Protein 1O7Q (pdb70)

B-factor: mean 14.46, std 12.22, range [2.64, 104.61]

Nearest PDB structures (foldseek):
  2vs3-assembly1_B  TM=1.003E+00  e=1.281E-64  Bos taurus
  1vzt-assembly2_B  TM=1.003E+00  e=1.977E-64  Bos taurus
  2vs4-assembly1_B  TM=1.003E+00  e=5.328E-64  Bos taurus
  1vzx-assembly2_B  TM=1.003E+00  e=3.021E-63  Bos taurus
  2vs5-assembly2_B  TM=1.001E+00  e=1.325E-61  Bos taurus

GO terms:
  GO:0047276 N-acetyllactosaminide 3-alpha-galactosyltransferase activity (F, EXP)

Organism: Bos taurus (NCBI:txid9913)

InterPro domains:
  IPR005076 Glycosyl transferase, family 6 [PF03414] (70-366)
  IPR005076 Glycosyl transferase, family 6 [PTHR10462] (3-367)
  IPR029044 Nucleotide-diphospho-sugar transferases [G3DSA:3.90.550.10] (80-368)
  IPR029044 Nucleotide-diphospho-sugar transferases [SSF53448] (83-357)

Sequence (574 aa):
KLKLSDWFNPFKRPEVVTMTKWKAPVVWEGTYNRAVLDNYYAKQKITVGLTVFAVGRYIEHYLEEFLTSANKHFMVGHPVIFYIMVDDVSRMPLIELGPLRSFKVFKIKPEKRWQDISMMRMKTIGEHIVAHIQHEVDFLFCMDVDQVFQDKFGVETLGESVAQLQAWWYKADPNDFTYERRKESAAYIPFGEGDFYYHAAIFGGTPTQVLNITQECFKGILKDKKNDIEAQWHDESHLNKYFLLNKPTKILSPEYCWDYHIGLPADIKLVKMSWQTKEYNVVRNNVKLKLSDWFNPFKRPEVVTMTKWKAPVVWEGTYNRAVLDNYYAKQKITVGLTVFAVGRYIEHYLEEFLTSANKHFMVGHPVIFYIMVDDVSRMPLIELGPLRSFKVFKIKPEKRWQDISMMRMKTIGEHIVAHIQHEVDFLFCMDVDQVFQDKFGVETLGESVAQLQAWWYKADPNDFTYERRKESAAYIPFGEGDFYYHAAIFGGTPTQVLNITQECFKGILKDKKNDIEAQWHDESHLNKYFLLNKPTKILSPEYCWDYHIGLPADIKLVKMSWQTKEYNVVRNNV

Structure (mmCIF, N/CA/C/O backbone):
data_1O7Q
#
_entry.id   1O7Q
#
_cell.length_a   45.326
_cell.length_b   94.678
_cell.length_c   95.006
_cell.angle_alpha   90.00
_cell.angle_beta   99.03
_cell.angle_gamma   90.00
#
_symmetry.space_group_name_H-M   'P 1 21 1'
#
loop_
_entity.id
_entity.type
_entity.pdbx_description
1 polymer 'N-ACETYLLACTOSAMINIDE ALPHA-1,3-GALACTOSYLTRANSFERASE'
2 branched beta-D-galactopyranose-(1-4)-2-acetamido-2-deoxy-beta-D-glucopyranose
3 non-polymer GLYCEROL
4 non-polymer 'MANGANESE (II) ION'
5 non-polymer "URIDINE-5'-DIPHOSPHATE"
6 water water
#
loop_
_atom_site.group_PDB
_atom_site.id
_atom_site.type_symbol
_atom_site.label_atom_id
_atom_site.label_alt_id
_atom_site.label_comp_id
_atom_site.label_asym_id
_atom_site.label_entity_id
_atom_site.label_seq_id
_atom_site.pdbx_PDB_ins_code
_atom_site.Cartn_x
_atom_site.Cartn_y
_atom_site.Cartn_z
_atom_site.occupancy
_atom_site.B_iso_or_equiv
_atom_site.auth_seq_id
_atom_site.auth_comp_id
_atom_site.auth_asym_id
_atom_site.auth_atom_id
_atom_site.pdbx_PDB_model_num
ATOM 1 N N . LYS A 1 3 ? 8.840 -24.918 35.757 1.00 66.37 82 LYS A N 1
ATOM 2 C CA . LYS A 1 3 ? 8.649 -23.562 36.262 1.00 55.50 82 LYS A CA 1
ATOM 3 C C . LYS A 1 3 ? 9.848 -23.168 37.118 1.00 49.05 82 LYS A C 1
ATOM 4 O O . LYS A 1 3 ? 10.704 -23.988 37.449 1.00 45.79 82 LYS A O 1
ATOM 9 N N . LEU A 1 4 ? 9.937 -21.900 37.485 1.00 43.89 83 LEU A N 1
ATOM 10 C CA . LEU A 1 4 ? 11.051 -21.437 38.318 1.00 35.18 83 LEU A CA 1
ATOM 11 C C . LEU A 1 4 ? 10.914 -21.949 39.740 1.00 31.97 83 LEU A C 1
ATOM 12 O O . LEU A 1 4 ? 9.828 -21.898 40.337 1.00 41.10 83 LEU A O 1
ATOM 28 N N . LYS A 1 5 ? 12.002 -22.446 40.312 1.00 26.37 84 LYS A N 1
ATOM 29 C CA . LYS A 1 5 ? 12.020 -22.791 41.714 1.00 23.12 84 LYS A CA 1
ATOM 30 C C . LYS A 1 5 ? 12.804 -21.752 42.515 1.00 17.64 84 LYS A C 1
ATOM 31 O O . LYS A 1 5 ? 13.825 -21.270 42.012 1.00 18.13 84 LYS A O 1
ATOM 50 N N . LEU A 1 6 ? 12.379 -21.403 43.722 1.00 16.28 85 LEU A N 1
ATOM 51 C CA . LEU A 1 6 ? 13.080 -20.425 44.562 1.00 12.99 85 LEU A CA 1
ATOM 52 C C . LEU A 1 6 ? 14.560 -20.736 44.689 1.00 13.86 85 LEU A C 1
ATOM 53 O O . LEU A 1 6 ? 15.420 -19.871 44.560 1.00 11.88 85 LEU A O 1
ATOM 69 N N . SER A 1 7 ? 14.949 -21.993 44.923 1.00 15.56 86 SER A N 1
ATOM 70 C CA . SER A 1 7 ? 16.340 -22.346 45.176 1.00 14.93 86 SER A CA 1
ATOM 71 C C . SER A 1 7 ? 17.137 -22.265 43.886 1.00 15.87 86 SER A C 1
ATOM 72 O O . SER A 1 7 ? 18.359 -22.260 43.954 1.00 18.47 86 SER A O 1
ATOM 85 N N . ASP A 1 8 ? 16.510 -22.172 42.717 1.00 14.31 87 ASP A N 1
ATOM 86 C CA . ASP A 1 8 ? 17.241 -21.955 41.476 1.00 15.19 87 ASP A CA 1
ATOM 87 C C . ASP A 1 8 ? 17.996 -20.626 41.443 1.00 13.08 87 ASP A C 1
ATOM 88 O O . ASP A 1 8 ? 19.031 -20.505 40.790 1.00 13.21 87 ASP A O 1
ATOM 97 N N . TRP A 1 9 ? 17.471 -19.632 42.155 1.00 10.27 88 TRP A N 1
ATOM 98 C CA . TRP A 1 9 ? 18.006 -18.276 42.079 1.00 10.04 88 TRP A CA 1
ATOM 99 C C . TRP A 1 9 ? 18.235 -17.587 43.423 1.00 9.30 88 TRP A C 1
ATOM 100 O O . TRP A 1 9 ? 18.880 -16.531 43.399 1.00 10.28 88 TRP A O 1
ATOM 121 N N . PHE A 1 10 ? 17.727 -18.093 44.534 1.00 9.56 89 PHE A N 1
ATOM 122 C CA . PHE A 1 10 ? 17.713 -17.371 45.815 1.00 8.73 89 PHE A CA 1
ATOM 123 C C . PHE A 1 10 ? 18.469 -18.161 46.884 1.00 9.37 89 PHE A C 1
ATOM 124 O O . PHE A 1 10 ? 18.076 -19.307 47.198 1.00 11.52 89 PHE A O 1
ATOM 141 N N . ASN A 1 11 ? 19.556 -17.600 47.421 1.00 9.86 90 ASN A N 1
ATOM 142 C CA . ASN A 1 11 ? 20.356 -18.262 48.466 1.00 9.46 90 ASN A CA 1
ATOM 143 C C . ASN A 1 11 ? 20.363 -17.371 49.711 1.00 10.20 90 ASN A C 1
ATOM 144 O O . ASN A 1 11 ? 21.169 -16.430 49.776 1.00 10.39 90 ASN A O 1
ATOM 154 N N . PRO A 1 12 ? 19.492 -17.643 50.705 1.00 9.56 91 PRO A N 1
ATOM 155 C CA . PRO A 1 12 ? 19.396 -16.788 51.905 1.00 9.75 91 PRO A CA 1
ATOM 156 C C . PRO A 1 12 ? 20.660 -16.833 52.754 1.00 9.40 91 PRO A C 1
ATOM 157 O O . PRO A 1 12 ? 20.945 -15.877 53.491 1.00 10.07 91 PRO A O 1
ATOM 168 N N . PHE A 1 13 ? 21.401 -17.935 52.668 1.00 10.46 92 PHE A N 1
ATOM 169 C CA . PHE A 1 13 ? 22.590 -18.100 53.489 1.00 10.72 92 PHE A CA 1
ATOM 170 C C . PHE A 1 13 ? 23.693 -17.125 53.138 1.00 10.01 92 PHE A C 1
ATOM 171 O O . PHE A 1 13 ? 24.620 -16.973 53.932 1.00 11.93 92 PHE A O 1
ATOM 188 N N . LYS A 1 14 ? 23.614 -16.438 51.999 1.00 10.12 93 LYS A N 1
ATOM 189 C CA . LYS A 1 14 ? 24.565 -15.426 51.638 1.00 10.34 93 LYS A CA 1
ATOM 190 C C . LYS A 1 14 ? 24.422 -14.169 52.513 1.00 9.66 93 LYS A C 1
ATOM 191 O O . LYS A 1 14 ? 25.353 -13.352 52.570 1.00 11.28 93 LYS A O 1
ATOM 210 N N . ARG A 1 15 ? 23.281 -13.976 53.168 1.00 9.53 94 ARG A N 1
ATOM 211 C CA . ARG A 1 15 ? 22.994 -12.819 54.025 1.00 8.27 94 ARG A CA 1
ATOM 212 C C . ARG A 1 15 ? 22.407 -13.309 55.347 1.00 9.09 94 ARG A C 1
ATOM 213 O O . ARG A 1 15 ? 21.205 -13.150 55.617 1.00 9.84 94 ARG A O 1
ATOM 234 N N . PRO A 1 16 ? 23.236 -13.932 56.185 1.00 10.56 95 PRO A N 1
ATOM 235 C CA . PRO A 1 16 ? 22.715 -14.569 57.393 1.00 13.37 95 PRO A CA 1
ATOM 236 C C . PRO A 1 16 ? 22.269 -13.623 58.488 1.00 13.85 95 PRO A C 1
ATOM 237 O O . PRO A 1 16 ? 21.561 -14.019 59.415 1.00 16.38 95 PRO A O 1
ATOM 248 N N . GLU A 1 17 ? 22.628 -12.344 58.433 1.00 12.68 96 GLU A N 1
ATOM 249 C CA . GLU A 1 17 ? 22.408 -11.389 59.505 1.00 14.33 96 GLU A CA 1
ATOM 250 C C . GLU A 1 17 ? 21.226 -10.481 59.287 1.00 11.31 96 GLU A C 1
ATOM 251 O O . GLU A 1 17 ? 21.003 -9.560 60.103 1.00 13.93 96 GLU A O 1
ATOM 263 N N . VAL A 1 18 ? 20.471 -10.704 58.223 1.00 11.21 97 VAL A N 1
ATOM 264 C CA . VAL A 1 18 ? 19.234 -9.970 57.949 1.00 10.15 97 VAL A CA 1
ATOM 265 C C . VAL A 1 18 ? 18.079 -10.931 57.717 1.00 9.61 97 VAL A C 1
ATOM 266 O O . VAL A 1 18 ? 18.313 -12.147 57.536 1.00 11.23 97 VAL A O 1
ATOM 279 N N . VAL A 1 19 ? 16.844 -10.426 57.721 1.00 9.58 98 VAL A N 1
ATOM 280 C CA . VAL A 1 19 ? 15.669 -11.270 57.447 1.00 9.79 98 VAL A CA 1
ATOM 281 C C . VAL A 1 19 ? 15.583 -11.565 55.962 1.00 8.00 98 VAL A C 1
ATOM 282 O O . VAL A 1 19 ? 15.468 -10.665 55.145 1.00 8.71 98 VAL A O 1
ATOM 295 N N . THR A 1 20 ? 15.667 -12.839 55.586 1.00 8.73 99 THR A N 1
ATOM 296 C CA . THR A 1 20 ? 15.666 -13.302 54.207 1.00 7.95 99 THR A CA 1
ATOM 297 C C . THR A 1 20 ? 14.442 -14.137 53.836 1.00 8.56 99 THR A C 1
ATOM 298 O O . THR A 1 20 ? 14.261 -14.409 52.654 1.00 9.36 99 THR A O 1
ATOM 309 N N . MET A 1 21 ? 13.641 -14.555 54.779 1.00 10.11 100 MET A N 1
ATOM 310 C CA . MET A 1 21 ? 12.435 -15.318 54.497 1.00 10.81 100 MET A CA 1
ATOM 311 C C . MET A 1 21 ? 11.324 -14.941 55.458 1.00 10.49 100 MET A C 1
ATOM 312 O O . MET A 1 21 ? 11.566 -14.755 56.657 1.00 14.64 100 MET A O 1
ATOM 337 N N . THR A 1 22 ? 10.096 -14.843 54.974 1.00 10.48 101 THR A N 1
ATOM 338 C CA . THR A 1 22 ? 8.961 -14.557 55.811 1.00 11.16 101 THR A CA 1
ATOM 339 C C . THR A 1 22 ? 8.292 -15.849 56.301 1.00 15.04 101 THR A C 1
ATOM 340 O O . THR A 1 22 ? 8.561 -16.946 55.804 1.00 15.69 101 THR A O 1
ATOM 351 N N . LYS A 1 23 ? 7.382 -15.681 57.266 1.00 16.23 102 LYS A N 1
ATOM 352 C CA . LYS A 1 23 ? 6.712 -16.862 57.799 1.00 18.28 102 LYS A CA 1
ATOM 353 C C . LYS A 1 23 ? 5.816 -17.546 56.768 1.00 18.98 102 LYS A C 1
ATOM 354 O O . LYS A 1 23 ? 5.531 -18.739 56.931 1.00 24.38 102 LYS A O 1
ATOM 373 N N . TRP A 1 24 ? 5.379 -16.821 55.746 1.00 16.48 103 TRP A N 1
ATOM 374 C CA . TRP A 1 24 ? 4.570 -17.377 54.675 1.00 16.41 103 TRP A CA 1
ATOM 375 C C . TRP A 1 24 ? 5.411 -17.765 53.455 1.00 16.56 103 TRP A C 1
ATOM 376 O O . TRP A 1 24 ? 4.872 -17.956 52.366 1.00 18.44 103 TRP A O 1
ATOM 397 N N . LYS A 1 25 ? 6.718 -17.873 53.620 1.00 16.43 104 LYS A N 1
ATOM 398 C CA . LYS A 1 25 ? 7.702 -18.446 52.709 1.00 17.38 104 LYS A CA 1
ATOM 399 C C . LYS A 1 25 ? 8.017 -17.554 51.518 1.00 13.73 104 LYS A C 1
ATOM 400 O O . LYS A 1 25 ? 8.539 -18.045 50.508 1.00 15.01 104 LYS A O 1
ATOM 419 N N . ALA A 1 26 ? 7.793 -16.246 51.627 1.00 12.57 105 ALA A N 1
ATOM 420 C CA . ALA A 1 26 ? 8.259 -15.322 50.595 1.00 11.26 105 ALA A CA 1
ATOM 421 C C . ALA A 1 26 ? 9.700 -14.894 50.833 1.00 9.76 105 ALA A C 1
ATOM 422 O O . ALA A 1 26 ? 10.050 -14.610 51.993 1.00 10.31 105 ALA A O 1
ATOM 429 N N . PRO A 1 27 ? 10.489 -14.798 49.783 1.00 7.66 106 PRO A N 1
ATOM 430 C CA . PRO A 1 27 ? 11.856 -14.266 49.957 1.00 8.14 106 PRO A CA 1
ATOM 431 C C . PRO A 1 27 ? 11.867 -12.774 50.185 1.00 6.94 106 PRO A C 1
ATOM 432 O O . PRO A 1 27 ? 11.043 -12.039 49.664 1.00 7.44 106 PRO A O 1
ATOM 443 N N . VAL A 1 28 ? 12.868 -12.324 50.977 1.00 7.42 107 VAL A N 1
ATOM 444 C CA . VAL A 1 28 ? 13.218 -10.930 51.134 1.00 6.64 107 VAL A CA 1
ATOM 445 C C . VAL A 1 28 ? 14.551 -10.774 50.384 1.00 6.40 107 VAL A C 1
ATOM 446 O O . VAL A 1 28 ? 15.575 -11.358 50.778 1.00 7.61 107 VAL A O 1
ATOM 459 N N . VAL A 1 29 ? 14.547 -10.049 49.274 1.00 6.06 108 VAL A N 1
ATOM 460 C CA . VAL A 1 29 ? 15.677 -10.002 48.341 1.00 6.76 108 VAL A CA 1
ATOM 461 C C . VAL A 1 29 ? 16.667 -8.939 48.794 1.00 6.77 108 VAL A C 1
ATOM 462 O O . VAL A 1 29 ? 16.394 -7.725 48.736 1.00 6.80 108 VAL A O 1
ATOM 475 N N . TRP A 1 30 ? 17.831 -9.375 49.241 1.00 6.90 109 TRP A N 1
ATOM 476 C CA . TRP A 1 30 ? 19.004 -8.628 49.629 1.00 6.38 109 TRP A CA 1
ATOM 477 C C . TRP A 1 30 ? 20.152 -8.809 48.647 1.00 6.31 109 TRP A C 1
ATOM 478 O O . TRP A 1 30 ? 20.303 -9.892 48.042 1.00 7.32 109 TRP A O 1
ATOM 499 N N . GLU A 1 31 ? 21.002 -7.820 48.522 1.00 6.75 110 GLU A N 1
ATOM 500 C CA . GLU A 1 31 ? 22.219 -7.962 47.724 1.00 7.16 110 GLU A CA 1
ATOM 501 C C . GLU A 1 31 ? 23.003 -9.192 48.202 1.00 7.82 110 GLU A C 1
ATOM 502 O O . GLU A 1 31 ? 23.261 -9.336 49.407 1.00 9.13 110 GLU A O 1
ATOM 514 N N . GLY A 1 32 ? 23.442 -10.035 47.259 1.00 8.05 111 GLY A N 1
ATOM 515 C CA . GLY A 1 32 ? 24.152 -11.252 47.575 1.00 9.03 111 GLY A CA 1
ATOM 516 C C . GLY A 1 32 ? 23.308 -12.499 47.509 1.00 10.01 111 GLY A C 1
ATOM 517 O O . GLY A 1 32 ? 23.849 -13.608 47.313 1.00 10.76 111 GLY A O 1
ATOM 521 N N . THR A 1 33 ? 21.993 -12.372 47.708 1.00 8.50 112 THR A N 1
ATOM 522 C CA . THR A 1 33 ? 21.153 -13.550 47.741 1.00 8.42 112 THR A CA 1
ATOM 523 C C . THR A 1 33 ? 20.689 -14.020 46.356 1.00 8.37 112 THR A C 1
ATOM 524 O O . THR A 1 33 ? 20.183 -15.132 46.247 1.00 10.45 112 THR A O 1
ATOM 535 N N . TYR A 1 34 ? 20.777 -13.186 45.329 1.00 8.05 113 TYR A N 1
ATOM 536 C CA . TYR A 1 34 ? 20.115 -13.489 44.065 1.00 9.29 113 TYR A CA 1
ATOM 537 C C . TYR A 1 34 ? 21.106 -13.877 42.973 1.00 8.95 113 TYR A C 1
ATOM 538 O O . TYR A 1 34 ? 22.211 -13.306 42.907 1.00 9.86 113 TYR A O 1
ATOM 556 N N . ASN A 1 35 ? 20.698 -14.771 42.103 1.00 10.32 114 ASN A N 1
ATOM 557 C CA . ASN A 1 35 ? 21.481 -15.176 40.923 1.00 10.72 114 ASN A CA 1
ATOM 558 C C . ASN A 1 35 ? 20.852 -14.557 39.687 1.00 11.16 114 ASN A C 1
ATOM 559 O O . ASN A 1 35 ? 19.948 -15.111 39.059 1.00 11.59 114 ASN A O 1
ATOM 569 N N . ARG A 1 36 ? 21.279 -13.320 39.341 1.00 11.14 115 ARG A N 1
ATOM 570 C CA . ARG A 1 36 ? 20.618 -12.594 38.248 1.00 10.36 115 ARG A CA 1
ATOM 571 C C . ARG A 1 36 ? 20.855 -13.264 36.907 1.00 10.65 115 ARG A C 1
ATOM 572 O O . ARG A 1 36 ? 19.977 -13.172 36.019 1.00 12.99 115 ARG A O 1
ATOM 593 N N . ALA A 1 37 ? 21.984 -13.916 36.722 1.00 12.63 116 ALA A N 1
ATOM 594 C CA . ALA A 1 37 ? 22.248 -14.548 35.414 1.00 14.18 116 ALA A CA 1
ATOM 595 C C . ALA A 1 37 ? 21.254 -15.640 35.127 1.00 13.90 116 ALA A C 1
ATOM 596 O O . ALA A 1 37 ? 20.748 -15.751 34.003 1.00 14.31 116 ALA A O 1
ATOM 603 N N . VAL A 1 38 ? 21.013 -16.486 36.147 1.00 14.43 117 VAL A N 1
ATOM 604 C CA . VAL A 1 38 ? 20.048 -17.559 36.005 1.00 13.81 117 VAL A CA 1
ATOM 605 C C . VAL A 1 38 ? 18.712 -16.950 35.620 1.00 13.02 117 VAL A C 1
ATOM 606 O O . VAL A 1 38 ? 18.019 -17.414 34.719 1.00 13.86 117 VAL A O 1
ATOM 619 N N . LEU A 1 39 ? 18.304 -15.901 36.306 1.00 11.82 118 LEU A N 1
ATOM 620 C CA . LEU A 1 39 ? 17.005 -15.291 36.018 1.00 11.20 118 LEU A CA 1
ATOM 621 C C . LEU A 1 39 ? 16.939 -14.572 34.680 1.00 10.59 118 LEU A C 1
ATOM 622 O O . LEU A 1 39 ? 15.913 -14.634 33.986 1.00 11.64 118 LEU A O 1
ATOM 638 N N . ASP A 1 40 ? 17.987 -13.839 34.291 1.00 11.13 119 ASP A N 1
ATOM 639 C CA . ASP A 1 40 ? 17.972 -13.191 32.990 1.00 11.17 119 ASP A CA 1
ATOM 640 C C . ASP A 1 40 ? 17.781 -14.233 31.885 1.00 12.41 119 ASP A C 1
ATOM 641 O O . ASP A 1 40 ? 17.029 -14.004 30.934 1.00 13.30 119 ASP A O 1
ATOM 650 N N . ASN A 1 41 ? 18.454 -15.382 31.986 1.00 13.18 120 ASN A N 1
ATOM 651 C CA . ASN A 1 41 ? 18.320 -16.426 30.958 1.00 16.47 120 ASN A CA 1
ATOM 652 C C . ASN A 1 41 ? 16.885 -16.952 30.979 1.00 15.21 120 ASN A C 1
ATOM 653 O O . ASN A 1 41 ? 16.277 -17.101 29.905 1.00 18.49 120 ASN A O 1
ATOM 663 N N . TYR A 1 42 ? 16.347 -17.222 32.183 1.00 14.90 121 TYR A N 1
ATOM 664 C CA . TYR A 1 42 ? 14.973 -17.728 32.295 1.00 15.19 121 TYR A CA 1
ATOM 665 C C . TYR A 1 42 ? 13.929 -16.814 31.663 1.00 14.54 121 TYR A C 1
ATOM 666 O O . TYR A 1 42 ? 13.045 -17.196 30.897 1.00 18.91 121 TYR A O 1
ATOM 684 N N . TYR A 1 43 ? 13.953 -15.536 32.034 1.00 12.22 122 TYR A N 1
ATOM 685 C CA . TYR A 1 43 ? 12.938 -14.587 31.542 1.00 12.02 122 TYR A CA 1
ATOM 686 C C . TYR A 1 43 ? 13.178 -14.195 30.094 1.00 12.81 122 TYR A C 1
ATOM 687 O O . TYR A 1 43 ? 12.201 -13.915 29.383 1.00 14.40 122 TYR A O 1
ATOM 705 N N . ALA A 1 44 ? 14.411 -14.149 29.616 1.00 12.99 123 ALA A N 1
ATOM 706 C CA . ALA A 1 44 ? 14.619 -13.907 28.188 1.00 16.59 123 ALA A CA 1
ATOM 707 C C . ALA A 1 44 ? 14.016 -15.030 27.353 1.00 17.68 123 ALA A C 1
ATOM 708 O O . ALA A 1 44 ? 13.476 -14.746 26.272 1.00 18.76 123 ALA A O 1
ATOM 715 N N . LYS A 1 45 ? 14.066 -16.302 27.791 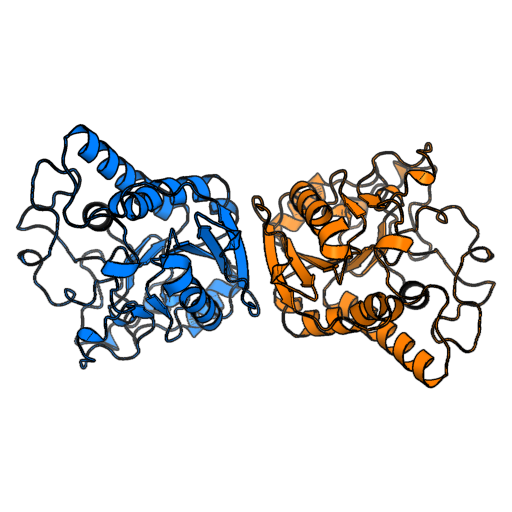1.00 18.37 124 LYS A N 1
ATOM 716 C CA . LYS A 1 45 ? 13.429 -17.401 27.032 1.00 20.96 124 LYS A CA 1
ATOM 717 C C . LYS A 1 45 ? 11.915 -17.263 27.005 1.00 22.93 124 LYS A C 1
ATOM 718 O O . LYS A 1 45 ? 11.221 -17.693 26.082 1.00 27.14 124 LYS A O 1
ATOM 737 N N . GLN A 1 46 ? 11.330 -16.647 28.029 1.00 21.90 125 GLN A N 1
ATOM 738 C CA . GLN A 1 46 ? 9.903 -16.347 27.987 1.00 25.83 125 GLN A CA 1
ATOM 739 C C . GLN A 1 46 ? 9.530 -15.078 27.243 1.00 22.25 125 GLN A C 1
ATOM 740 O O . GLN A 1 46 ? 8.364 -14.753 27.002 1.00 25.08 125 GLN A O 1
ATOM 754 N N . LYS A 1 47 ? 10.534 -14.310 26.862 1.00 18.73 126 LYS A N 1
ATOM 755 C CA . LYS A 1 47 ? 10.350 -13.070 26.144 1.00 19.07 126 LYS A CA 1
ATOM 756 C C . LYS A 1 47 ? 9.394 -12.158 26.899 1.00 15.74 126 LYS A C 1
ATOM 757 O O . LYS A 1 47 ? 8.329 -11.736 26.407 1.00 19.72 126 LYS A O 1
ATOM 776 N N . ILE A 1 48 ? 9.791 -11.787 28.109 1.00 10.67 127 ILE A N 1
ATOM 777 C CA . ILE A 1 48 ? 8.959 -10.878 28.880 1.00 8.81 127 ILE A CA 1
ATOM 778 C C . ILE A 1 48 ? 9.209 -9.413 28.520 1.00 7.43 127 ILE A C 1
ATOM 779 O O . ILE A 1 48 ? 10.249 -9.040 28.005 1.00 9.60 127 ILE A O 1
ATOM 795 N N . THR A 1 49 ? 8.213 -8.598 28.840 1.00 7.82 128 THR A N 1
ATOM 796 C CA . THR A 1 49 ? 8.266 -7.139 28.835 1.00 6.54 128 THR A CA 1
ATOM 797 C C . THR A 1 49 ? 7.868 -6.669 30.250 1.00 6.42 128 THR A C 1
ATOM 798 O O . THR A 1 49 ? 6.952 -7.236 30.848 1.00 6.29 128 THR A O 1
ATOM 809 N N . VAL A 1 50 ? 8.549 -5.632 30.747 1.00 5.51 129 VAL A N 1
ATOM 810 C CA . VAL A 1 50 ? 8.268 -5.094 32.086 1.00 5.08 129 VAL A CA 1
ATOM 811 C C . VAL A 1 50 ? 7.824 -3.637 31.991 1.00 4.68 129 VAL A C 1
ATOM 812 O O . VAL A 1 50 ? 8.477 -2.854 31.266 1.00 5.82 129 VAL A O 1
ATOM 825 N N . GLY A 1 51 ? 6.727 -3.286 32.659 1.00 4.69 130 GLY A N 1
ATOM 826 C CA . GLY A 1 51 ? 6.247 -1.938 32.704 1.00 4.90 130 GLY A CA 1
ATOM 827 C C . GLY A 1 51 ? 6.612 -1.156 33.943 1.00 4.07 130 GLY A C 1
ATOM 828 O O . GLY A 1 51 ? 6.891 -1.767 34.984 1.00 5.16 130 GLY A O 1
ATOM 832 N N . LEU A 1 52 ? 6.604 0.170 33.839 1.00 4.70 131 LEU A N 1
ATOM 833 C CA . LEU A 1 52 ? 6.888 1.040 34.970 1.00 4.67 131 LEU A CA 1
ATOM 834 C C . LEU A 1 52 ? 5.992 2.261 34.867 1.00 4.98 131 LEU A C 1
ATOM 835 O O . LEU A 1 52 ? 6.135 3.030 33.901 1.00 5.20 131 LEU A O 1
ATOM 864 N N . THR A 1 53 ? 5.088 2.465 35.848 1.00 4.63 132 THR A N 1
ATOM 865 C CA . THR A 1 53 ? 4.332 3.701 35.914 1.00 4.79 132 THR A CA 1
ATOM 866 C C . THR A 1 53 ? 5.000 4.736 36.824 1.00 4.34 132 THR A C 1
ATOM 867 O O . THR A 1 53 ? 5.548 4.388 37.874 1.00 5.42 132 THR A O 1
ATOM 878 N N . VAL A 1 54 ? 4.906 6.009 36.447 1.00 4.32 133 VAL A N 1
ATOM 879 C CA . VAL A 1 54 ? 5.373 7.126 37.266 1.00 4.15 133 VAL A CA 1
ATOM 880 C C . VAL A 1 54 ? 4.485 8.330 36.997 1.00 4.09 133 VAL A C 1
ATOM 881 O O . VAL A 1 54 ? 4.160 8.610 35.828 1.00 5.30 133 VAL A O 1
ATOM 894 N N . PHE A 1 55 ? 4.118 9.025 38.073 1.00 4.11 134 PHE A N 1
ATOM 895 C CA . PHE A 1 55 ? 3.329 10.245 38.030 1.00 4.71 134 PHE A CA 1
ATOM 896 C C . PHE A 1 55 ? 4.166 11.463 38.357 1.00 4.71 134 PHE A C 1
ATOM 897 O O . PHE A 1 55 ? 5.004 11.430 39.290 1.00 5.44 134 PHE A O 1
ATOM 914 N N . ALA A 1 56 ? 3.970 12.549 37.645 1.00 4.95 135 ALA A N 1
ATOM 915 C CA . ALA A 1 56 ? 4.559 13.831 38.012 1.00 5.58 135 ALA A CA 1
ATOM 916 C C . ALA A 1 56 ? 3.547 14.914 37.696 1.00 5.37 135 ALA A C 1
ATOM 917 O O . ALA A 1 56 ? 3.258 15.177 36.532 1.00 6.41 135 ALA A O 1
ATOM 924 N N . VAL A 1 57 ? 3.016 15.513 38.762 1.00 5.66 136 VAL A N 1
ATOM 925 C CA . VAL A 1 57 ? 1.964 16.541 38.719 1.00 5.98 136 VAL A CA 1
ATOM 926 C C . VAL A 1 57 ? 2.473 17.797 39.403 1.00 6.24 136 VAL A C 1
ATOM 927 O O . VAL A 1 57 ? 3.015 17.713 40.510 1.00 7.74 136 VAL A O 1
ATOM 940 N N . GLY A 1 58 ? 2.356 18.938 38.727 1.00 7.25 137 GLY A N 1
ATOM 941 C CA . GLY A 1 58 ? 2.900 20.174 39.240 1.00 8.26 137 GLY A CA 1
ATOM 942 C C . GLY A 1 58 ? 4.416 20.196 39.151 1.00 7.35 137 GLY A C 1
ATOM 943 O O . GLY A 1 58 ? 5.040 19.653 38.233 1.00 7.46 137 GLY A O 1
ATOM 947 N N . ARG A 1 59 ? 5.046 20.836 40.129 1.00 6.87 138 ARG A N 1
ATOM 948 C CA . ARG A 1 59 ? 6.478 21.122 40.092 1.00 7.57 138 ARG A CA 1
ATOM 949 C C . ARG A 1 59 ? 7.300 19.860 40.363 1.00 7.05 138 ARG A C 1
ATOM 950 O O . ARG A 1 59 ? 8.548 19.886 40.237 1.00 8.29 138 ARG A O 1
ATOM 989 N N . TYR A 1 60 ? 6.671 18.753 40.705 1.00 6.66 139 TYR A N 1
ATOM 990 C CA . TYR A 1 60 ? 7.350 17.459 40.690 1.00 6.30 139 TYR A CA 1
ATOM 991 C C . TYR A 1 60 ? 7.911 17.155 39.302 1.00 6.39 139 TYR A C 1
ATOM 992 O O . TYR A 1 60 ? 8.896 16.427 39.178 1.00 6.89 139 TYR A O 1
ATOM 1010 N N . ILE A 1 61 ? 7.296 17.708 38.240 1.00 6.36 140 ILE A N 1
ATOM 1011 C CA . ILE A 1 61 ? 7.822 17.496 36.884 1.00 6.98 140 ILE A CA 1
ATOM 1012 C C . ILE A 1 61 ? 9.223 18.084 36.792 1.00 7.94 140 ILE A C 1
ATOM 1013 O O . ILE A 1 61 ? 10.194 17.345 36.488 1.00 7.76 140 ILE A O 1
ATOM 1029 N N . GLU A 1 62 ? 9.380 19.385 37.030 1.00 7.76 141 GLU A N 1
ATOM 1030 C CA . GLU A 1 62 ? 10.691 20.019 36.915 1.00 8.15 141 GLU A CA 1
ATOM 1031 C C . GLU A 1 62 ? 11.693 19.508 37.909 1.00 7.79 141 GLU A C 1
ATOM 1032 O O . GLU A 1 62 ? 12.894 19.423 37.623 1.00 8.85 141 GLU A O 1
ATOM 1044 N N . HIS A 1 63 ? 11.240 19.206 39.141 1.00 7.35 142 HIS A N 1
ATOM 1045 C CA . HIS A 1 63 ? 12.209 18.807 40.147 1.00 7.35 142 HIS A CA 1
ATOM 1046 C C . HIS A 1 63 ? 12.719 17.384 39.957 1.00 7.49 142 HIS A C 1
ATOM 1047 O O . HIS A 1 63 ? 13.889 17.147 40.255 1.00 8.75 142 HIS A O 1
ATOM 1061 N N . TYR A 1 64 ? 11.914 16.434 39.520 1.00 6.09 143 TYR A N 1
ATOM 1062 C CA . TYR A 1 64 ? 12.237 15.025 39.644 1.00 5.77 143 TYR A CA 1
ATOM 1063 C C . TYR A 1 64 ? 12.124 14.200 38.379 1.00 5.72 143 TYR A C 1
ATOM 1064 O O . TYR A 1 64 ? 12.743 13.097 38.321 1.00 5.99 143 TYR A O 1
ATOM 1082 N N . LEU A 1 65 ? 11.305 14.540 37.383 1.00 5.84 144 LEU A N 1
ATOM 1083 C CA . LEU A 1 65 ? 10.987 13.549 36.333 1.00 6.00 144 LEU A CA 1
ATOM 1084 C C . LEU A 1 65 ? 12.160 13.218 35.446 1.00 6.44 144 LEU A C 1
ATOM 1085 O O . LEU A 1 65 ? 12.358 12.011 35.136 1.00 6.38 144 LEU A O 1
ATOM 1101 N N . GLU A 1 66 ? 12.953 14.200 35.016 1.00 6.99 145 GLU A N 1
ATOM 1102 C CA . GLU A 1 66 ? 14.103 13.894 34.177 1.00 7.00 145 GLU A CA 1
ATOM 1103 C C . GLU A 1 66 ? 15.039 12.946 34.925 1.00 6.66 145 GLU A C 1
ATOM 1104 O O . GLU A 1 66 ? 15.545 11.977 34.344 1.00 7.24 145 GLU A O 1
ATOM 1116 N N . GLU A 1 67 ? 15.397 13.263 36.167 1.00 7.34 146 GLU A N 1
ATOM 1117 C CA . GLU A 1 67 ? 16.394 12.453 36.868 1.00 7.21 146 GLU A CA 1
ATOM 1118 C C . GLU A 1 67 ? 15.837 11.047 37.070 1.00 6.74 146 GLU A C 1
ATOM 1119 O O . GLU A 1 67 ? 16.606 10.073 36.955 1.00 7.22 146 GLU A O 1
ATOM 1131 N N . PHE A 1 68 ? 14.555 10.894 37.344 1.00 5.42 147 PHE A N 1
ATOM 1132 C CA . PHE A 1 68 ? 13.949 9.584 37.501 1.00 4.92 147 PHE A CA 1
ATOM 1133 C C . PHE A 1 68 ? 14.107 8.803 36.204 1.00 5.44 147 PHE A C 1
ATOM 1134 O O . PHE A 1 68 ? 14.592 7.659 36.197 1.00 5.83 147 PHE A O 1
ATOM 1151 N N . LEU A 1 69 ? 13.655 9.358 35.072 1.00 5.32 148 LEU A N 1
ATOM 1152 C CA . LEU A 1 69 ? 13.655 8.638 33.796 1.00 5.46 148 LEU A CA 1
ATOM 1153 C C . LEU A 1 69 ? 15.038 8.353 33.285 1.00 5.26 148 LEU A C 1
ATOM 1154 O O . LEU A 1 69 ? 15.317 7.261 32.744 1.00 6.25 148 LEU A O 1
ATOM 1170 N N . THR A 1 70 ? 15.966 9.296 33.396 1.00 5.76 149 THR A N 1
ATOM 1171 C CA . THR A 1 70 ? 17.330 9.051 32.951 1.00 5.86 149 THR A CA 1
ATOM 1172 C C . THR A 1 70 ? 17.934 7.877 33.708 1.00 5.63 149 THR A C 1
ATOM 1173 O O . THR A 1 70 ? 18.599 6.995 33.152 1.00 6.28 149 THR A O 1
ATOM 1184 N N . SER A 1 71 ? 17.688 7.842 35.010 1.00 5.87 150 SER A N 1
ATOM 1185 C CA . SER A 1 71 ? 18.232 6.754 35.843 1.00 5.69 150 SER A CA 1
ATOM 1186 C C . SER A 1 71 ? 17.509 5.443 35.565 1.00 5.09 150 SER A C 1
ATOM 1187 O O . SER A 1 71 ? 18.164 4.361 35.536 1.00 6.06 150 SER A O 1
ATOM 1195 N N . ALA A 1 72 ? 16.224 5.420 35.333 1.00 5.11 151 ALA A N 1
ATOM 1196 C CA . ALA A 1 72 ? 15.475 4.214 34.988 1.00 5.61 151 ALA A CA 1
ATOM 1197 C C . ALA A 1 72 ? 15.970 3.619 33.681 1.00 5.40 151 ALA A C 1
ATOM 1198 O O . ALA A 1 72 ? 16.151 2.404 33.508 1.00 6.16 151 ALA A O 1
ATOM 1205 N N . ASN A 1 73 ? 16.191 4.506 32.698 1.00 5.44 152 ASN A N 1
ATOM 1206 C CA . ASN A 1 73 ? 16.724 4.034 31.396 1.00 5.77 152 ASN A CA 1
ATOM 1207 C C . ASN A 1 73 ? 18.005 3.237 31.587 1.00 6.01 152 ASN A C 1
ATOM 1208 O O . ASN A 1 73 ? 18.220 2.206 30.951 1.00 7.36 152 ASN A O 1
ATOM 1218 N N . LYS A 1 74 ? 18.901 3.705 32.434 1.00 6.53 153 LYS A N 1
ATOM 1219 C CA . LYS A 1 74 ? 20.209 3.116 32.699 1.00 7.08 153 LYS A CA 1
ATOM 1220 C C . LYS A 1 74 ? 20.149 1.821 33.499 1.00 6.72 153 LYS A C 1
ATOM 1221 O O . LYS A 1 74 ? 20.961 0.922 33.262 1.00 8.39 153 LYS A O 1
ATOM 1240 N N . HIS A 1 75 ? 19.235 1.725 34.468 1.00 6.04 154 HIS A N 1
ATOM 1241 C CA . HIS A 1 75 ? 19.328 0.697 35.483 1.00 5.94 154 HIS A CA 1
ATOM 1242 C C . HIS A 1 75 ? 18.158 -0.270 35.604 1.00 5.57 154 HIS A C 1
ATOM 1243 O O . HIS A 1 75 ? 18.344 -1.305 36.257 1.00 7.48 154 HIS A O 1
ATOM 1257 N N . PHE A 1 76 ? 16.992 0.002 35.038 1.00 6.23 155 PHE A N 1
ATOM 1258 C CA . PHE A 1 76 ? 15.788 -0.794 35.290 1.00 6.13 155 PHE A CA 1
ATOM 1259 C C . PHE A 1 76 ? 15.653 -1.942 34.280 1.00 6.26 155 PHE A C 1
ATOM 1260 O O . PHE A 1 76 ? 15.488 -1.704 33.075 1.00 7.12 155 PHE A O 1
ATOM 1277 N N . MET A 1 77 ? 15.717 -3.192 34.737 1.00 6.59 156 MET A N 1
ATOM 1278 C CA . MET A 1 77 ? 15.509 -4.359 33.903 1.00 6.94 156 MET A CA 1
ATOM 1279 C C . MET A 1 77 ? 16.35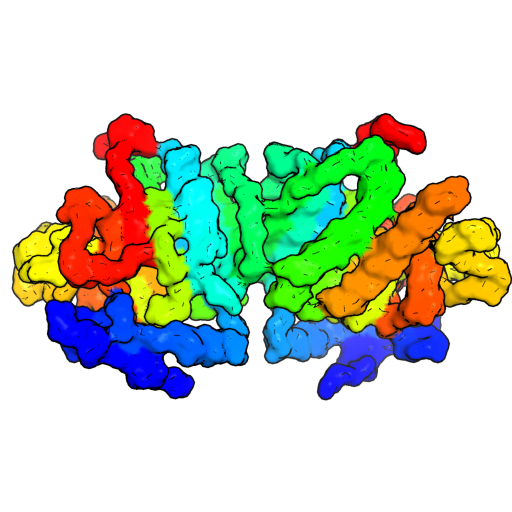7 -4.359 32.640 1.00 7.36 156 MET A C 1
ATOM 1280 O O . MET A 1 77 ? 15.878 -4.676 31.554 1.00 7.44 156 MET A O 1
ATOM 1294 N N . VAL A 1 78 ? 17.637 -4.029 32.750 1.00 8.86 157 VAL A N 1
ATOM 1295 C CA . VAL A 1 78 ? 18.514 -4.004 31.591 1.00 10.05 157 VAL A CA 1
ATOM 1296 C C . VAL A 1 78 ? 18.583 -5.397 30.984 1.00 10.45 157 VAL A C 1
ATOM 1297 O O . VAL A 1 78 ? 18.697 -6.384 31.700 1.00 13.57 157 VAL A O 1
ATOM 1310 N N . GLY A 1 79 ? 18.505 -5.436 29.649 1.00 10.76 158 GLY A N 1
ATOM 1311 C CA . GLY A 1 79 ? 18.506 -6.669 28.885 1.00 12.68 158 GLY A CA 1
ATOM 1312 C C . GLY A 1 79 ? 17.130 -7.167 28.500 1.00 9.43 158 GLY A C 1
ATOM 1313 O O . GLY A 1 79 ? 17.055 -8.171 27.787 1.00 11.38 158 GLY A O 1
ATOM 1317 N N . HIS A 1 80 ? 16.071 -6.519 28.960 1.00 8.33 159 HIS A N 1
ATOM 1318 C CA . HIS A 1 80 ? 14.680 -6.870 28.665 1.00 7.71 159 HIS A CA 1
ATOM 1319 C C . HIS A 1 80 ? 13.919 -5.672 28.146 1.00 6.82 159 HIS A C 1
ATOM 1320 O O . HIS A 1 80 ? 14.196 -4.545 28.584 1.00 7.53 159 HIS A O 1
ATOM 1334 N N . PRO A 1 81 ? 12.928 -5.866 27.284 1.00 7.21 160 PRO A N 1
ATOM 1335 C CA . PRO A 1 81 ? 12.067 -4.761 26.892 1.00 6.96 160 PRO A CA 1
ATOM 1336 C C . PRO A 1 81 ? 11.322 -4.169 28.106 1.00 5.86 160 PRO A C 1
ATOM 1337 O O . PRO A 1 81 ? 10.758 -4.897 28.902 1.00 7.02 160 PRO A O 1
ATOM 1348 N N . VAL A 1 82 ? 11.322 -2.838 28.154 1.00 5.40 161 VAL A N 1
ATOM 1349 C CA . VAL A 1 82 ? 10.632 -2.070 29.175 1.00 5.34 161 VAL A CA 1
ATOM 1350 C C . VAL A 1 82 ? 9.830 -0.956 28.510 1.00 4.50 161 VAL A C 1
ATOM 1351 O O . VAL A 1 82 ? 10.228 -0.369 27.477 1.00 5.77 161 VAL A O 1
ATOM 1374 N N . ILE A 1 83 ? 8.650 -0.686 29.085 1.00 4.37 162 ILE A N 1
ATOM 1375 C CA . ILE A 1 83 ? 7.796 0.403 28.677 1.00 4.92 162 ILE A CA 1
ATOM 1376 C C . ILE A 1 83 ? 7.589 1.310 29.890 1.00 4.96 162 ILE A C 1
ATOM 1377 O O . ILE A 1 83 ? 7.099 0.849 30.925 1.00 6.08 162 ILE A O 1
ATOM 1393 N N . PHE A 1 84 ? 7.973 2.579 29.766 1.00 5.16 163 PHE A N 1
ATOM 1394 C CA . PHE A 1 84 ? 7.713 3.608 30.776 1.00 5.36 163 PHE A CA 1
ATOM 1395 C C . PHE A 1 84 ? 6.379 4.295 30.480 1.00 5.19 163 PHE A C 1
ATOM 1396 O O . PHE A 1 84 ? 6.194 4.843 29.391 1.00 7.09 163 PHE A O 1
ATOM 1413 N N . TYR A 1 85 ? 5.481 4.295 31.448 1.00 4.49 164 TYR A N 1
ATOM 1414 C CA . TYR A 1 85 ? 4.187 4.953 31.363 1.00 4.76 164 TYR A CA 1
ATOM 1415 C C . TYR A 1 85 ? 4.236 6.182 32.249 1.00 5.18 164 TYR A C 1
ATOM 1416 O O . TYR A 1 85 ? 4.312 6.071 33.489 1.00 6.25 164 TYR A O 1
ATOM 1434 N N . ILE A 1 86 ? 4.180 7.368 31.631 1.00 5.05 165 ILE A N 1
ATOM 1435 C CA . ILE A 1 86 ? 4.386 8.634 32.318 1.00 5.24 165 ILE A CA 1
ATOM 1436 C C . ILE A 1 86 ? 3.080 9.397 32.363 1.00 5.86 165 ILE A C 1
ATOM 1437 O O . ILE A 1 86 ? 2.486 9.694 31.313 1.00 6.39 165 ILE A O 1
ATOM 1453 N N . MET A 1 87 ? 2.580 9.713 33.571 1.00 5.74 166 MET A N 1
ATOM 1454 C CA . MET A 1 87 ? 1.332 10.423 33.797 1.00 5.21 166 MET A CA 1
ATOM 1455 C C . MET A 1 87 ? 1.672 11.810 34.314 1.00 5.65 166 MET A C 1
ATOM 1456 O O . MET A 1 87 ? 2.252 11.921 35.408 1.00 6.48 166 MET A O 1
ATOM 1478 N N . VAL A 1 88 ? 1.351 12.844 33.562 1.00 5.69 167 VAL A N 1
ATOM 1479 C CA . VAL A 1 88 ? 1.622 14.244 33.935 1.00 6.08 167 VAL A CA 1
ATOM 1480 C C . VAL A 1 88 ? 0.380 15.088 33.707 1.00 5.84 167 VAL A C 1
ATOM 1481 O O . VAL A 1 88 ? -0.467 14.738 32.892 1.00 7.35 167 VAL A O 1
ATOM 1494 N N . ASP A 1 89 ? 0.299 16.221 34.409 1.00 6.78 168 ASP A N 1
ATOM 1495 C CA . ASP A 1 89 ? -0.825 17.143 34.177 1.00 7.67 168 ASP A CA 1
ATOM 1496 C C . ASP A 1 89 ? -0.564 18.112 33.016 1.00 9.00 168 ASP A C 1
ATOM 1497 O O . ASP A 1 89 ? -1.532 18.697 32.522 1.00 12.07 168 ASP A O 1
ATOM 1506 N N . ASP A 1 90 ? 0.674 18.296 32.606 1.00 9.52 169 ASP A N 1
ATOM 1507 C CA . ASP A 1 90 ? 1.055 19.264 31.598 1.00 10.92 169 ASP A CA 1
ATOM 1508 C C . ASP A 1 90 ? 2.126 18.644 30.703 1.00 11.16 169 ASP A C 1
ATOM 1509 O O . ASP A 1 90 ? 3.294 18.603 31.094 1.00 11.72 169 ASP A O 1
ATOM 1518 N N . VAL A 1 91 ? 1.711 18.123 29.556 1.00 12.04 170 VAL A N 1
ATOM 1519 C CA . VAL A 1 91 ? 2.617 17.365 28.655 1.00 13.87 170 VAL A CA 1
ATOM 1520 C C . VAL A 1 91 ? 3.648 18.293 28.052 1.00 14.86 170 VAL A C 1
ATOM 1521 O O . VAL A 1 91 ? 4.748 17.873 27.699 1.00 16.43 170 VAL A O 1
ATOM 1534 N N . SER A 1 92 ? 3.342 19.594 27.950 1.00 15.33 171 SER A N 1
ATOM 1535 C CA . SER A 1 92 ? 4.318 20.529 27.400 1.00 16.69 171 SER A CA 1
ATOM 1536 C C . SER A 1 92 ? 5.531 20.688 28.314 1.00 16.27 171 SER A C 1
ATOM 1537 O O . SER A 1 92 ? 6.542 21.241 27.900 1.00 19.32 171 SER A O 1
ATOM 1545 N N . ARG A 1 93 ? 5.475 20.236 29.548 1.00 14.66 172 ARG A N 1
ATOM 1546 C CA . ARG A 1 93 ? 6.637 20.299 30.414 1.00 15.73 172 ARG A CA 1
ATOM 1547 C C . ARG A 1 93 ? 7.413 18.999 30.560 1.00 17.32 172 ARG A C 1
ATOM 1548 O O . ARG A 1 93 ? 8.361 18.922 31.347 1.00 20.15 172 ARG A O 1
ATOM 1569 N N . MET A 1 94 ? 7.003 18.009 29.786 1.00 18.03 173 MET A N 1
ATOM 1570 C CA . MET A 1 94 ? 7.646 16.696 29.752 1.00 22.28 173 MET A CA 1
ATOM 1571 C C . MET A 1 94 ? 9.096 16.787 29.311 1.00 22.20 173 MET A C 1
ATOM 1572 O O . MET A 1 94 ? 9.375 17.307 28.242 1.00 30.41 173 MET A O 1
ATOM 1597 N N . PRO A 1 95 ? 10.064 16.295 30.068 1.00 21.06 174 PRO A N 1
ATOM 1598 C CA . PRO A 1 95 ? 11.430 16.184 29.526 1.00 20.17 174 PRO A CA 1
ATOM 1599 C C . PRO A 1 95 ? 11.525 15.035 28.524 1.00 20.07 174 PRO A C 1
ATOM 1600 O O . PRO A 1 95 ? 11.380 13.856 28.975 1.00 25.32 174 PRO A O 1
ATOM 1611 N N . LEU A 1 96 ? 11.748 15.115 27.242 1.00 26.04 175 LEU A N 1
ATOM 1612 C CA . LEU A 1 96 ? 11.808 14.023 26.277 1.00 26.71 175 LEU A CA 1
ATOM 1613 C C . LEU A 1 96 ? 13.217 13.503 26.037 1.00 29.84 175 LEU A C 1
ATOM 1614 O O . LEU A 1 96 ? 13.694 13.607 24.892 1.00 35.54 175 LEU A O 1
ATOM 1630 N N . ILE A 1 97 ? 13.874 12.975 27.048 1.00 22.81 176 ILE A N 1
ATOM 1631 C CA . ILE A 1 97 ? 15.194 12.401 27.090 1.00 17.78 176 ILE A CA 1
ATOM 1632 C C . ILE A 1 97 ? 15.402 11.302 26.060 1.00 16.11 176 ILE A C 1
ATOM 1633 O O . ILE A 1 97 ? 14.472 10.669 25.563 1.00 16.00 176 ILE A O 1
ATOM 1649 N N . GLU A 1 98 ? 16.663 11.039 25.720 1.00 17.49 177 GLU A N 1
ATOM 1650 C CA . GLU A 1 98 ? 17.001 9.941 24.862 1.00 15.39 177 GLU A CA 1
ATOM 1651 C C . GLU A 1 98 ? 16.979 8.612 25.672 1.00 13.24 177 GLU A C 1
ATOM 1652 O O . GLU A 1 98 ? 17.530 8.495 26.757 1.00 17.25 177 GLU A O 1
ATOM 1664 N N . LEU A 1 99 ? 16.323 7.616 25.101 1.00 9.58 178 LEU A N 1
ATOM 1665 C CA . LEU A 1 99 ? 16.241 6.273 25.663 1.00 7.77 178 LEU A CA 1
ATOM 1666 C C . LEU A 1 99 ? 17.186 5.343 24.911 1.00 7.20 178 LEU A C 1
ATOM 1667 O O . LEU A 1 99 ? 17.472 5.530 23.727 1.00 8.40 178 LEU A O 1
ATOM 1683 N N . GLY A 1 100 ? 17.644 4.330 25.607 1.00 7.22 179 GLY A N 1
ATOM 1684 C CA . GLY A 1 100 ? 18.545 3.293 25.165 1.00 7.22 179 GLY A CA 1
ATOM 1685 C C . GLY A 1 100 ? 17.869 2.044 24.653 1.00 5.91 179 GLY A C 1
ATOM 1686 O O . GLY A 1 100 ? 16.644 1.944 24.598 1.00 6.04 179 GLY A O 1
ATOM 1690 N N . PRO A 1 101 ? 18.687 1.061 24.253 1.00 6.31 180 PRO A N 1
ATOM 1691 C CA . PRO A 1 101 ? 18.152 -0.193 23.716 1.00 6.09 180 PRO A CA 1
ATOM 1692 C C . PRO A 1 101 ? 17.137 -0.826 24.641 1.00 5.36 180 PRO A C 1
ATOM 1693 O O . PRO A 1 101 ? 17.360 -0.858 25.867 1.00 6.33 180 PRO A O 1
ATOM 1704 N N . LEU A 1 102 ? 16.032 -1.301 24.051 1.00 5.66 181 LEU A N 1
ATOM 1705 C CA . LEU A 1 102 ? 15.008 -2.042 24.779 1.00 5.33 181 LEU A CA 1
ATOM 1706 C C . LEU A 1 102 ? 14.182 -1.168 25.709 1.00 6.09 181 LEU A C 1
ATOM 1707 O O . LEU A 1 102 ? 13.393 -1.722 26.498 1.00 9.81 181 LEU A O 1
ATOM 1723 N N . ARG A 1 103 ? 14.284 0.146 25.660 1.00 5.25 182 ARG A N 1
ATOM 1724 C CA . ARG A 1 103 ? 13.378 1.058 26.345 1.00 5.02 182 ARG A CA 1
ATOM 1725 C C . ARG A 1 103 ? 12.469 1.780 25.349 1.00 4.38 182 ARG A C 1
ATOM 1726 O O . ARG A 1 103 ? 12.939 2.192 24.258 1.00 5.29 182 ARG A O 1
ATOM 1747 N N . SER A 1 104 ? 11.237 2.010 25.699 1.00 4.81 183 SER A N 1
ATOM 1748 C CA . SER A 1 104 ? 10.337 2.917 24.983 1.00 4.67 183 SER A CA 1
ATOM 1749 C C . SER A 1 104 ? 9.379 3.527 25.981 1.00 5.28 183 SER A C 1
ATOM 1750 O O . SER A 1 104 ? 9.326 3.111 27.162 1.00 5.83 183 SER A O 1
ATOM 1758 N N . PHE A 1 105 ? 8.547 4.485 25.571 1.00 5.60 184 PHE A N 1
ATOM 1759 C CA . PHE A 1 105 ? 7.621 5.086 26.506 1.00 6.53 184 PHE A CA 1
ATOM 1760 C C . PHE A 1 105 ? 6.323 5.547 25.857 1.00 5.82 184 PHE A C 1
ATOM 1761 O O . PHE A 1 105 ? 6.177 5.542 24.635 1.00 7.47 184 PHE A O 1
ATOM 1792 N N . LYS A 1 106 ? 5.409 5.951 26.748 1.00 6.20 185 LYS A N 1
ATOM 1793 C CA . LYS A 1 106 ? 4.260 6.752 26.271 1.00 7.68 185 LYS A CA 1
ATOM 1794 C C . LYS A 1 106 ? 3.795 7.574 27.467 1.00 7.52 185 LYS A C 1
ATOM 1795 O O . LYS A 1 106 ? 4.015 7.251 28.639 1.00 8.22 185 LYS A O 1
ATOM 1814 N N . VAL A 1 107 ? 3.166 8.678 27.086 1.00 7.20 186 VAL A N 1
ATOM 1815 C CA . VAL A 1 107 ? 2.806 9.742 28.017 1.00 6.42 186 VAL A CA 1
ATOM 1816 C C . VAL A 1 107 ? 1.319 9.995 27.975 1.00 6.49 186 VAL A C 1
ATOM 1817 O O . VAL A 1 107 ? 0.701 10.035 26.884 1.00 7.76 186 VAL A O 1
ATOM 1830 N N . PHE A 1 108 ? 0.705 10.236 29.130 1.00 6.86 187 PHE A N 1
ATOM 1831 C CA . PHE A 1 108 ? -0.710 10.509 29.291 1.00 6.38 187 PHE A CA 1
ATOM 1832 C C . PHE A 1 108 ? -0.918 11.796 30.078 1.00 6.77 187 PHE A C 1
ATOM 1833 O O . PHE A 1 108 ? -0.237 11.981 31.114 1.00 7.78 187 PHE A O 1
ATOM 1850 N N . LYS A 1 109 ? -1.828 12.625 29.609 1.00 6.95 188 LYS A N 1
ATOM 1851 C CA . LYS A 1 109 ? -2.271 13.792 30.349 1.00 8.15 188 LYS A CA 1
ATOM 1852 C C . LYS A 1 109 ? -3.345 13.403 31.370 1.00 8.08 188 LYS A C 1
ATOM 1853 O O . LYS A 1 109 ? -4.380 12.815 30.992 1.00 10.93 188 LYS A O 1
ATOM 1872 N N . ILE A 1 110 ? -3.135 13.771 32.628 1.00 8.17 189 ILE A N 1
ATOM 1873 C CA . ILE A 1 110 ? -4.131 13.532 33.673 1.00 8.10 189 ILE A CA 1
ATOM 1874 C C . ILE A 1 110 ? -4.557 14.856 34.315 1.00 8.67 189 ILE A C 1
ATOM 1875 O O . ILE A 1 110 ? -3.860 15.889 34.242 1.00 9.99 189 ILE A O 1
ATOM 1891 N N . LYS A 1 111 ? -5.732 14.800 34.959 1.00 9.17 190 LYS A N 1
ATOM 1892 C CA . LYS A 1 111 ? -6.243 15.924 35.726 1.00 10.05 190 LYS A CA 1
ATOM 1893 C C . LYS A 1 111 ? -5.392 16.124 36.993 1.00 9.00 190 LYS A C 1
ATOM 1894 O O . LYS A 1 111 ? -5.099 15.140 37.679 1.00 10.43 190 LYS A O 1
ATOM 1913 N N . PRO A 1 112 ? -4.993 17.331 37.346 1.00 9.40 191 PRO A N 1
ATOM 1914 C CA . PRO A 1 112 ? -4.328 17.596 38.634 1.00 9.66 191 PRO A CA 1
ATOM 1915 C C . PRO A 1 112 ? -5.345 17.717 39.741 1.00 10.63 191 PRO A C 1
ATOM 1916 O O . PRO A 1 112 ? -6.222 18.583 39.729 1.00 13.85 191 PRO A O 1
ATOM 1927 N N . GLU A 1 113 ? -5.290 16.848 40.751 1.00 11.66 192 GLU A N 1
ATOM 1928 C CA . GLU A 1 113 ? -6.201 16.944 41.897 1.00 10.11 192 GLU A CA 1
ATOM 1929 C C . GLU A 1 113 ? -5.785 18.198 42.677 1.00 10.10 192 GLU A C 1
ATOM 1930 O O . GLU A 1 113 ? -4.634 18.596 42.638 1.00 11.66 192 GLU A O 1
ATOM 1942 N N . LYS A 1 114 ? -6.719 18.813 43.394 1.00 11.31 193 LYS A N 1
ATOM 1943 C CA . LYS A 1 114 ? -6.457 20.095 44.054 1.00 12.86 193 LYS A CA 1
ATOM 1944 C C . LYS A 1 114 ? -5.546 19.962 45.269 1.00 12.54 193 LYS A C 1
ATOM 1945 O O . LYS A 1 114 ? -4.701 20.843 45.473 1.00 17.20 193 LYS A O 1
ATOM 1964 N N . ARG A 1 115 ? -5.666 18.909 46.039 1.00 9.86 194 ARG A N 1
ATOM 1965 C CA . ARG A 1 115 ? -4.833 18.657 47.209 1.00 9.19 194 ARG A CA 1
ATOM 1966 C C . ARG A 1 115 ? -3.708 17.678 46.859 1.00 8.11 194 ARG A C 1
ATOM 1967 O O . ARG A 1 115 ? -3.986 16.644 46.217 1.00 8.42 194 ARG A O 1
ATOM 1988 N N . TRP A 1 116 ? -2.478 17.895 47.289 1.00 9.19 195 TRP A N 1
ATOM 1989 C CA . TRP A 1 116 ? -1.379 16.962 47.022 1.00 7.52 195 TRP A CA 1
ATOM 1990 C C . TRP A 1 116 ? -1.720 15.575 47.576 1.00 7.10 195 TRP A C 1
ATOM 1991 O O . TRP A 1 116 ? -1.324 14.554 46.994 1.00 7.09 195 TRP A O 1
ATOM 2012 N N . GLN A 1 117 ? -2.469 15.473 48.674 1.00 7.63 196 GLN A N 1
ATOM 2013 C CA . GLN A 1 117 ? -2.815 14.191 49.262 1.00 6.47 196 GLN A CA 1
ATOM 2014 C C . GLN A 1 117 ? -3.631 13.378 48.271 1.00 7.04 196 GLN A C 1
ATOM 2015 O O . GLN A 1 117 ? -3.472 12.144 48.150 1.00 6.54 196 GLN A O 1
ATOM 2029 N N . ASP A 1 118 ? -4.556 14.042 47.570 1.00 6.58 197 ASP A N 1
ATOM 2030 C CA . ASP A 1 118 ? -5.360 13.394 46.535 1.00 6.50 197 ASP A CA 1
ATOM 2031 C C . ASP A 1 118 ? -4.562 13.142 45.274 1.00 6.69 197 ASP A C 1
ATOM 2032 O O . ASP A 1 118 ? -4.863 12.144 44.592 1.00 6.69 197 ASP A O 1
ATOM 2041 N N . ILE A 1 119 ? -3.570 13.945 44.915 1.00 6.25 198 ILE A N 1
ATOM 2042 C CA . ILE A 1 119 ? -2.700 13.579 43.797 1.00 5.76 198 ILE A CA 1
ATOM 2043 C C . ILE A 1 119 ? -2.082 12.212 44.093 1.00 5.11 198 ILE A C 1
ATOM 2044 O O . ILE A 1 119 ? -2.049 11.299 43.253 1.00 6.36 198 ILE A O 1
ATOM 2060 N N . SER A 1 120 ? -1.525 12.032 45.281 1.00 5.18 199 SER A N 1
ATOM 2061 C CA . SER A 1 120 ? -0.888 10.803 45.665 1.00 5.21 199 SER A CA 1
ATOM 2062 C C . SER A 1 120 ? -1.881 9.638 45.678 1.00 5.19 199 SER A C 1
ATOM 2063 O O . SER A 1 120 ? -1.585 8.558 45.127 1.00 5.98 199 SER A O 1
ATOM 2076 N N . MET A 1 121 ? -3.061 9.838 46.290 1.00 5.12 200 MET A N 1
ATOM 2077 C CA . MET A 1 121 ? -3.987 8.715 46.436 1.00 5.40 200 MET A CA 1
ATOM 2078 C C . MET A 1 121 ? -4.682 8.343 45.143 1.00 5.75 200 MET A C 1
ATOM 2079 O O . MET A 1 121 ? -4.983 7.168 44.899 1.00 5.95 200 MET A O 1
ATOM 2093 N N . MET A 1 122 ? -4.982 9.305 44.277 1.00 6.21 201 MET A N 1
ATOM 2094 C CA . MET A 1 122 ? -5.707 9.055 43.050 1.00 6.03 201 MET A CA 1
ATOM 2095 C C . MET A 1 122 ? -4.860 8.218 42.078 1.00 5.15 201 MET A C 1
ATOM 2096 O O . MET A 1 122 ? -5.440 7.583 41.180 1.00 6.27 201 MET A O 1
ATOM 2121 N N . ARG A 1 123 ? -3.546 8.127 42.273 1.00 5.14 202 ARG A N 1
ATOM 2122 C CA . ARG A 1 123 ? -2.744 7.193 41.473 1.00 5.23 202 ARG A CA 1
ATOM 2123 C C . ARG A 1 123 ? -3.352 5.800 41.492 1.00 5.61 202 ARG A C 1
ATOM 2124 O O . ARG A 1 123 ? -3.299 5.067 40.496 1.00 5.90 202 ARG A O 1
ATOM 2145 N N . MET A 1 124 ? -3.896 5.352 42.645 1.00 5.39 203 MET A N 1
ATOM 2146 C CA . MET A 1 124 ? -4.441 4.000 42.720 1.00 5.64 203 MET A CA 1
ATOM 2147 C C . MET A 1 124 ? -5.559 3.822 41.703 1.00 5.89 203 MET A C 1
ATOM 2148 O O . MET A 1 124 ? -5.625 2.762 41.026 1.00 7.28 203 MET A O 1
ATOM 2162 N N . LYS A 1 125 ? -6.480 4.799 41.589 1.00 5.95 204 LYS A N 1
ATOM 2163 C CA . LYS A 1 125 ? -7.563 4.724 40.609 1.00 6.04 204 LYS A CA 1
ATOM 2164 C C . LYS A 1 125 ? -6.997 4.711 39.187 1.00 6.03 204 LYS A C 1
ATOM 2165 O O . LYS A 1 125 ? -7.349 3.852 38.360 1.00 6.81 204 LYS A O 1
ATOM 2184 N N . THR A 1 126 ? -6.123 5.634 38.882 1.00 5.99 205 THR A N 1
ATOM 2185 C CA . THR A 1 126 ? -5.602 5.811 37.520 1.00 5.92 205 THR A CA 1
ATOM 2186 C C . THR A 1 126 ? -4.796 4.598 37.066 1.00 5.53 205 THR A C 1
ATOM 2187 O O . THR A 1 126 ? -4.952 4.135 35.918 1.00 6.17 205 THR A O 1
ATOM 2198 N N . ILE A 1 127 ? -3.944 4.034 37.915 1.00 5.71 206 ILE A N 1
ATOM 2199 C CA . ILE A 1 127 ? -3.187 2.839 37.542 1.00 5.35 206 ILE A CA 1
ATOM 2200 C C . ILE A 1 127 ? -4.146 1.714 37.166 1.00 5.28 206 ILE A C 1
ATOM 2201 O O . ILE A 1 127 ? -3.935 1.042 36.136 1.00 5.81 206 ILE A O 1
ATOM 2217 N N . GLY A 1 128 ? -5.192 1.469 37.953 1.00 5.32 207 GLY A N 1
ATOM 2218 C CA . GLY A 1 128 ? -6.112 0.369 37.611 1.00 6.11 207 GLY A CA 1
ATOM 2219 C C . GLY A 1 128 ? -6.786 0.621 36.287 1.00 5.89 207 GLY A C 1
ATOM 2220 O O . GLY A 1 128 ? -6.950 -0.332 35.496 1.00 6.99 207 GLY A O 1
ATOM 2224 N N . GLU A 1 129 ? -7.202 1.844 35.991 1.00 6.32 208 GLU A N 1
ATOM 2225 C CA . GLU A 1 129 ? -7.833 2.148 34.700 1.00 6.48 208 GLU A CA 1
ATOM 2226 C C . GLU A 1 129 ? -6.887 1.812 33.554 1.00 6.35 208 GLU A C 1
ATOM 2227 O O . GLU A 1 129 ? -7.309 1.196 32.560 1.00 7.43 208 GLU A O 1
ATOM 2239 N N . HIS A 1 130 ? -5.624 2.166 33.709 1.00 5.90 209 HIS A N 1
ATOM 2240 C CA . HIS A 1 130 ? -4.635 1.901 32.657 1.00 5.43 209 HIS A CA 1
ATOM 2241 C C . HIS A 1 130 ? -4.335 0.418 32.532 1.00 5.15 209 HIS A C 1
ATOM 2242 O O . HIS A 1 130 ? -4.067 -0.069 31.412 1.00 6.55 209 HIS A O 1
ATOM 2256 N N . ILE A 1 131 ? -4.337 -0.330 33.639 1.00 5.73 210 ILE A N 1
ATOM 2257 C CA . ILE A 1 131 ? -4.140 -1.791 33.547 1.00 5.68 210 ILE A CA 1
ATOM 2258 C C . ILE A 1 131 ? -5.225 -2.392 32.678 1.00 5.35 210 ILE A C 1
ATOM 2259 O O . ILE A 1 131 ? -4.924 -3.196 31.781 1.00 7.12 210 ILE A O 1
ATOM 2275 N N . VAL A 1 132 ? -6.479 -2.060 32.965 1.00 6.51 211 VAL A N 1
ATOM 2276 C CA . VAL A 1 132 ? -7.595 -2.644 32.191 1.00 7.91 211 VAL A CA 1
ATOM 2277 C C . VAL A 1 132 ? -7.512 -2.228 30.741 1.00 7.67 211 VAL A C 1
ATOM 2278 O O . VAL A 1 132 ? -7.705 -3.028 29.815 1.00 9.29 211 VAL A O 1
ATOM 2291 N N . ALA A 1 133 ? -7.240 -0.945 30.464 1.00 7.60 212 ALA A N 1
ATOM 2292 C CA . ALA A 1 133 ? -7.276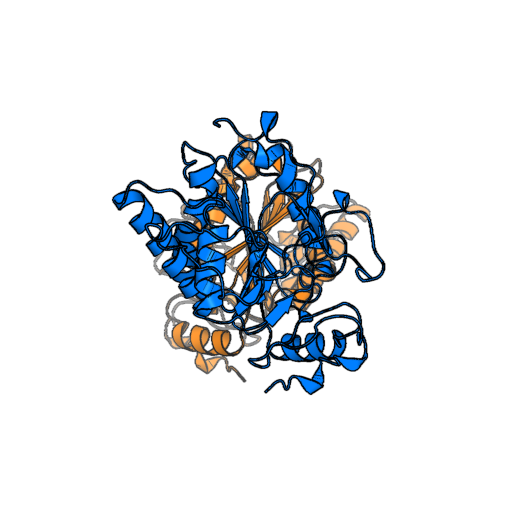 -0.428 29.108 1.00 8.04 212 ALA A CA 1
ATOM 2293 C C . ALA A 1 133 ? -6.129 -0.917 28.254 1.00 8.45 212 ALA A C 1
ATOM 2294 O O . ALA A 1 133 ? -6.339 -1.157 27.039 1.00 9.29 212 ALA A O 1
ATOM 2301 N N . HIS A 1 134 ? -4.919 -1.045 28.777 1.00 7.11 213 HIS A N 1
ATOM 2302 C CA . HIS A 1 134 ? -3.785 -1.410 27.941 1.00 7.32 213 HIS A CA 1
ATOM 2303 C C . HIS A 1 134 ? -2.658 -2.162 28.640 1.00 6.30 213 HIS A C 1
ATOM 2304 O O . HIS A 1 134 ? -2.061 -3.033 28.004 1.00 7.47 213 HIS A O 1
ATOM 2318 N N . ILE A 1 135 ? -2.307 -1.858 29.888 1.00 6.24 214 ILE A N 1
ATOM 2319 C CA . ILE A 1 135 ? -1.068 -2.451 30.441 1.00 5.30 214 ILE A CA 1
ATOM 2320 C C . ILE A 1 135 ? -1.185 -3.972 30.503 1.00 6.46 214 ILE A C 1
ATOM 2321 O O . ILE A 1 135 ? -0.174 -4.663 30.269 1.00 6.10 214 ILE A O 1
ATOM 2337 N N . GLN A 1 136 ? -2.362 -4.508 30.802 1.00 6.46 215 GLN A N 1
ATOM 2338 C CA . GLN A 1 136 ? -2.520 -5.965 30.855 1.00 7.42 215 GLN A CA 1
ATOM 2339 C C . GLN A 1 136 ? -2.154 -6.643 29.552 1.00 7.63 215 GLN A C 1
ATOM 2340 O O . GLN A 1 136 ? -1.794 -7.828 29.593 1.00 10.39 215 GLN A O 1
ATOM 2354 N N . HIS A 1 137 ? -2.254 -5.950 28.421 1.00 7.68 216 HIS A N 1
ATOM 2355 C CA . HIS A 1 137 ? -1.985 -6.531 27.111 1.00 9.54 216 HIS A CA 1
ATOM 2356 C C . HIS A 1 137 ? -0.529 -6.318 26.696 1.00 7.85 216 HIS A C 1
ATOM 2357 O O . HIS A 1 137 ? -0.095 -6.885 25.664 1.00 8.90 216 HIS A O 1
ATOM 2371 N N . GLU A 1 138 ? 0.221 -5.498 27.436 1.00 6.74 217 GLU A N 1
ATOM 2372 C CA . GLU A 1 138 ? 1.541 -5.025 27.016 1.00 5.75 217 GLU A CA 1
ATOM 2373 C C . GLU A 1 138 ? 2.710 -5.603 27.763 1.00 6.15 217 GLU A C 1
ATOM 2374 O O . GLU A 1 138 ? 3.845 -5.639 27.239 1.00 6.49 217 GLU A O 1
ATOM 2386 N N . VAL A 1 139 ? 2.505 -6.022 29.042 1.00 5.93 218 VAL A N 1
ATOM 2387 C CA . VAL A 1 139 ? 3.608 -6.402 29.905 1.00 6.06 218 VAL A CA 1
ATOM 2388 C C . VAL A 1 139 ? 3.270 -7.662 30.707 1.00 6.04 218 VAL A C 1
ATOM 2389 O O . VAL A 1 139 ? 2.077 -7.955 30.945 1.00 7.44 218 VAL A O 1
ATOM 2402 N N . ASP A 1 140 ? 4.305 -8.360 31.167 1.00 5.53 219 ASP A N 1
ATOM 2403 C CA . ASP A 1 140 ? 4.182 -9.518 32.032 1.00 6.15 219 ASP A CA 1
ATOM 2404 C C . ASP A 1 140 ? 4.195 -9.141 33.513 1.00 5.78 219 ASP A C 1
ATOM 2405 O O . ASP A 1 140 ? 3.627 -9.853 34.344 1.00 6.52 219 ASP A O 1
ATOM 2414 N N . PHE A 1 141 ? 4.884 -8.069 33.845 1.00 5.09 220 PHE A N 1
ATOM 2415 C CA . PHE A 1 141 ? 5.055 -7.538 35.194 1.00 5.12 220 PHE A CA 1
ATOM 2416 C C . PHE A 1 141 ? 5.067 -6.013 35.133 1.00 5.07 220 PHE A C 1
ATOM 2417 O O . PHE A 1 141 ? 5.491 -5.446 34.104 1.00 5.62 220 PHE A O 1
ATOM 2434 N N . LEU A 1 142 ? 4.631 -5.355 36.184 1.00 6.07 221 LEU A N 1
ATOM 2435 C CA . LEU A 1 142 ? 4.547 -3.914 36.281 1.00 7.07 221 LEU A CA 1
ATOM 2436 C C . LEU A 1 142 ? 5.074 -3.444 37.626 1.00 5.34 221 LEU A C 1
ATOM 2437 O O . LEU A 1 142 ? 4.719 -4.071 38.631 1.00 6.20 221 LEU A O 1
ATOM 2453 N N . PHE A 1 143 ? 5.884 -2.426 37.681 1.00 5.53 222 PHE A N 1
ATOM 2454 C CA . PHE A 1 143 ? 6.184 -1.673 38.896 1.00 4.60 222 PHE A CA 1
ATOM 2455 C C . PHE A 1 143 ? 5.503 -0.313 38.836 1.00 4.10 222 PHE A C 1
ATOM 2456 O O . PHE A 1 143 ? 5.389 0.291 37.759 1.00 5.19 222 PHE A O 1
ATOM 2473 N N . CYS A 1 144 ? 5.088 0.180 39.985 1.00 4.28 223 CYS A N 1
ATOM 2474 C CA . CYS A 1 144 ? 4.458 1.475 40.194 1.00 4.19 223 CYS A CA 1
ATOM 2475 C C . CYS A 1 144 ? 5.314 2.256 41.178 1.00 3.76 223 CYS A C 1
ATOM 2476 O O . CYS A 1 144 ? 5.479 1.781 42.321 1.00 4.42 223 CYS A O 1
ATOM 2483 N N . MET A 1 145 ? 5.897 3.373 40.765 1.00 3.70 224 MET A N 1
ATOM 2484 C CA . MET A 1 145 ? 6.878 4.061 41.557 1.00 4.38 224 MET A CA 1
ATOM 2485 C C . MET A 1 145 ? 6.584 5.550 41.741 1.00 4.18 224 MET A C 1
ATOM 2486 O O . MET A 1 145 ? 6.062 6.220 40.825 1.00 4.91 224 MET A O 1
ATOM 2500 N N . ASP A 1 146 ? 6.994 6.076 42.895 1.00 3.70 225 ASP A N 1
ATOM 2501 C CA . ASP A 1 146 ? 7.143 7.496 43.135 1.00 4.32 225 ASP A CA 1
ATOM 2502 C C . ASP A 1 146 ? 8.170 8.114 42.192 1.00 4.11 225 ASP A C 1
ATOM 2503 O O . ASP A 1 146 ? 9.141 7.437 41.805 1.00 4.55 225 ASP A O 1
ATOM 2512 N N . VAL A 1 147 ? 8.035 9.414 41.873 1.00 4.07 226 VAL A N 1
ATOM 2513 C CA . VAL A 1 147 ? 9.005 10.082 41.023 1.00 4.10 226 VAL A CA 1
ATOM 2514 C C . VAL A 1 147 ? 10.165 10.679 41.783 1.00 4.20 226 VAL A C 1
ATOM 2515 O O . VAL A 1 147 ? 11.237 10.937 41.202 1.00 4.94 226 VAL A O 1
ATOM 2528 N N . ASP A 1 148 ? 10.019 10.925 43.097 1.00 4.41 227 ASP A N 1
ATOM 2529 C CA . ASP A 1 148 ? 11.003 11.649 43.940 1.00 4.94 227 ASP A CA 1
ATOM 2530 C C . ASP A 1 148 ? 12.113 10.753 44.457 1.00 5.00 227 ASP A C 1
ATOM 2531 O O . ASP A 1 148 ? 12.406 10.675 45.660 1.00 5.61 227 ASP A O 1
ATOM 2540 N N . GLN A 1 149 ? 12.753 10.039 43.526 1.00 4.87 228 GLN A N 1
ATOM 2541 C CA . GLN A 1 149 ? 13.797 9.072 43.809 1.00 4.44 228 GLN A CA 1
ATOM 2542 C C . GLN A 1 149 ? 14.593 8.807 42.539 1.00 4.60 228 GLN A C 1
ATOM 2543 O O . GLN A 1 149 ? 14.141 9.216 41.452 1.00 5.50 228 GLN A O 1
ATOM 2557 N N . VAL A 1 150 ? 15.772 8.212 42.675 1.00 4.54 229 VAL A N 1
ATOM 2558 C CA . VAL A 1 150 ? 16.722 8.041 41.582 1.00 5.37 229 VAL A CA 1
ATOM 2559 C C . VAL A 1 150 ? 17.321 6.647 41.623 1.00 5.41 229 VAL A C 1
ATOM 2560 O O . VAL A 1 150 ? 17.801 6.195 42.694 1.00 6.44 229 VAL A O 1
ATOM 2573 N N . PHE A 1 151 ? 17.332 5.911 40.506 1.00 5.56 230 PHE A N 1
ATOM 2574 C CA . PHE A 1 151 ? 18.001 4.616 40.412 1.00 5.17 230 PHE A CA 1
ATOM 2575 C C . PHE A 1 151 ? 19.508 4.824 40.496 1.00 5.54 230 PHE A C 1
ATOM 2576 O O . PHE A 1 151 ? 20.026 5.749 39.848 1.00 6.69 230 PHE A O 1
ATOM 2593 N N . GLN A 1 152 ? 20.220 4.017 41.254 1.00 5.96 231 GLN A N 1
ATOM 2594 C CA . GLN A 1 152 ? 21.661 4.116 41.480 1.00 6.43 231 GLN A CA 1
ATOM 2595 C C . GLN A 1 152 ? 22.427 2.918 40.991 1.00 7.07 231 GLN A C 1
ATOM 2596 O O . GLN A 1 152 ? 23.662 3.025 40.808 1.00 7.92 231 GLN A O 1
ATOM 2610 N N . ASP A 1 153 ? 21.786 1.772 40.812 1.00 7.29 232 ASP A N 1
ATOM 2611 C CA . ASP A 1 153 ? 22.450 0.565 40.324 1.00 6.69 232 ASP A CA 1
ATOM 2612 C C . ASP A 1 153 ? 21.377 -0.383 39.779 1.00 6.08 232 ASP A C 1
ATOM 2613 O O . ASP A 1 153 ? 20.193 -0.037 39.769 1.00 6.60 232 ASP A O 1
ATOM 2622 N N . LYS A 1 154 ? 21.826 -1.557 39.316 1.00 6.86 233 LYS A N 1
ATOM 2623 C CA . LYS A 1 154 ? 20.894 -2.441 38.620 1.00 6.78 233 LYS A CA 1
ATOM 2624 C C . LYS A 1 154 ? 19.717 -2.843 39.479 1.00 5.80 233 LYS A C 1
ATOM 2625 O O . LYS A 1 154 ? 19.870 -3.341 40.602 1.00 6.82 233 LYS A O 1
ATOM 2644 N N . PHE A 1 155 ? 18.530 -2.670 38.906 1.00 5.71 234 PHE A N 1
ATOM 2645 C CA . PHE A 1 155 ? 17.250 -2.977 39.527 1.00 5.28 234 PHE A CA 1
ATOM 2646 C C . PHE A 1 155 ? 16.617 -3.968 38.544 1.00 5.47 234 PHE A C 1
ATOM 2647 O O . PHE A 1 155 ? 15.938 -3.523 37.604 1.00 7.04 234 PHE A O 1
ATOM 2664 N N . GLY A 1 156 ? 16.895 -5.266 38.716 1.00 5.47 235 GLY A N 1
ATOM 2665 C CA . GLY A 1 156 ? 16.691 -6.234 37.685 1.00 6.10 235 GLY A CA 1
ATOM 2666 C C . GLY A 1 156 ? 15.639 -7.285 37.945 1.00 4.89 235 GLY A C 1
ATOM 2667 O O . GLY A 1 156 ? 14.798 -7.149 38.840 1.00 5.82 235 GLY A O 1
ATOM 2671 N N . VAL A 1 157 ? 15.683 -8.347 37.158 1.00 5.78 236 VAL A N 1
ATOM 2672 C CA . VAL A 1 157 ? 14.630 -9.376 37.172 1.00 6.33 236 VAL A CA 1
ATOM 2673 C C . VAL A 1 157 ? 14.562 -10.119 38.508 1.00 7.02 236 VAL A C 1
ATOM 2674 O O . VAL A 1 157 ? 13.533 -10.792 38.751 1.00 7.23 236 VAL A O 1
ATOM 2687 N N . GLU A 1 158 ? 15.544 -10.007 39.381 1.00 5.94 237 GLU A N 1
ATOM 2688 C CA . GLU A 1 158 ? 15.456 -10.573 40.736 1.00 6.06 237 GLU A CA 1
ATOM 2689 C C . GLU A 1 158 ? 14.327 -9.973 41.558 1.00 6.40 237 GLU A C 1
ATOM 2690 O O . GLU A 1 158 ? 13.925 -10.561 42.569 1.00 6.90 237 GLU A O 1
ATOM 2702 N N . THR A 1 159 ? 13.802 -8.814 41.121 1.00 5.65 238 THR A N 1
ATOM 2703 C CA . THR A 1 159 ? 12.714 -8.164 41.804 1.00 4.93 238 THR A CA 1
ATOM 2704 C C . THR A 1 159 ? 11.315 -8.565 41.324 1.00 5.22 238 THR A C 1
ATOM 2705 O O . THR A 1 159 ? 10.324 -8.150 41.907 1.00 5.86 238 THR A O 1
ATOM 2716 N N . LEU A 1 160 ? 11.210 -9.403 40.288 1.00 5.83 239 LEU A N 1
ATOM 2717 C CA . LEU A 1 160 ? 9.918 -9.722 39.697 1.00 6.32 239 LEU A CA 1
ATOM 2718 C C . LEU A 1 160 ? 9.183 -10.758 40.540 1.00 6.71 239 LEU A C 1
ATOM 2719 O O . LEU A 1 160 ? 9.782 -11.661 41.131 1.00 8.61 239 LEU A O 1
ATOM 2735 N N . GLY A 1 161 ? 7.863 -10.733 40.532 1.00 6.72 240 GLY A N 1
ATOM 2736 C CA . GLY A 1 161 ? 7.047 -11.730 41.190 1.00 7.29 240 GLY A CA 1
ATOM 2737 C C . GLY A 1 161 ? 5.576 -11.414 41.052 1.00 6.81 240 GLY A C 1
ATOM 2738 O O . GLY A 1 161 ? 5.212 -10.393 40.477 1.00 7.56 240 GLY A O 1
ATOM 2742 N N . GLU A 1 162 ? 4.717 -12.265 41.612 1.00 7.17 241 GLU A N 1
ATOM 2743 C CA . GLU A 1 162 ? 3.266 -12.087 41.511 1.00 6.66 241 GLU A CA 1
ATOM 2744 C C . GLU A 1 162 ? 2.815 -10.790 42.197 1.00 6.56 241 GLU A C 1
ATOM 2745 O O . GLU A 1 162 ? 2.027 -10.027 41.634 1.00 6.86 241 GLU A O 1
ATOM 2757 N N . SER A 1 163 ? 3.255 -10.486 43.395 1.00 6.39 242 SER A N 1
ATOM 2758 C CA . SER A 1 163 ? 3.026 -9.297 44.173 1.00 5.73 242 SER A CA 1
ATOM 2759 C C . SER A 1 163 ? 4.299 -8.956 44.948 1.00 5.68 242 SER A C 1
ATOM 2760 O O . SER A 1 163 ? 4.801 -9.787 45.715 1.00 7.14 242 SER A O 1
ATOM 2768 N N . VAL A 1 164 ? 4.772 -7.750 44.752 1.00 4.85 243 VAL A N 1
ATOM 2769 C CA . VAL A 1 164 ? 6.066 -7.313 45.234 1.00 4.42 243 VAL A CA 1
ATOM 2770 C C . VAL A 1 164 ? 5.925 -6.058 46.104 1.00 4.20 243 VAL A C 1
ATOM 2771 O O . VAL A 1 164 ? 5.364 -5.048 45.634 1.00 4.95 243 VAL A O 1
ATOM 2784 N N . ALA A 1 165 ? 6.448 -6.099 47.316 1.00 4.56 244 ALA A N 1
ATOM 2785 C CA . ALA A 1 165 ? 6.423 -5.027 48.275 1.00 4.08 244 ALA A CA 1
ATOM 2786 C C . ALA A 1 165 ? 7.857 -4.574 48.618 1.00 4.69 244 ALA A C 1
ATOM 2787 O O . ALA A 1 165 ? 8.807 -5.341 48.458 1.00 5.99 244 ALA A O 1
ATOM 2794 N N . GLN A 1 166 ? 8.003 -3.329 49.064 1.00 4.02 245 GLN A N 1
ATOM 2795 C CA . GLN A 1 166 ? 9.259 -2.699 49.412 1.00 3.78 245 GLN A CA 1
ATOM 2796 C C . GLN A 1 166 ? 9.328 -2.429 50.901 1.00 4.26 245 GLN A C 1
ATOM 2797 O O . GLN A 1 166 ? 8.434 -1.801 51.456 1.00 5.15 245 GLN A O 1
ATOM 2811 N N . LEU A 1 167 ? 10.398 -2.850 51.602 1.00 4.86 246 LEU A N 1
ATOM 2812 C CA . LEU A 1 167 ? 10.580 -2.425 53.006 1.00 4.90 246 LEU A CA 1
ATOM 2813 C C . LEU A 1 167 ? 10.983 -0.958 53.093 1.00 4.85 246 LEU A C 1
ATOM 2814 O O . LEU A 1 167 ? 11.972 -0.540 52.461 1.00 5.91 246 LEU A O 1
ATOM 2830 N N . GLN A 1 168 ? 10.281 -0.165 53.894 1.00 4.85 247 GLN A N 1
ATOM 2831 C CA . GLN A 1 168 ? 10.598 1.255 54.119 1.00 4.73 247 GLN A CA 1
ATOM 2832 C C . GLN A 1 168 ? 11.918 1.321 54.896 1.00 4.92 247 GLN A C 1
ATOM 2833 O O . GLN A 1 168 ? 12.086 0.702 55.969 1.00 6.39 247 GLN A O 1
ATOM 2847 N N . ALA A 1 169 ? 12.867 2.104 54.404 1.00 5.11 248 ALA A N 1
ATOM 2848 C CA . ALA A 1 169 ? 14.231 2.174 54.886 1.00 5.40 248 ALA A CA 1
ATOM 2849 C C . ALA A 1 169 ? 14.365 2.488 56.377 1.00 5.90 248 ALA A C 1
ATOM 2850 O O . ALA A 1 169 ? 15.325 1.977 56.995 1.00 6.78 248 ALA A O 1
ATOM 2857 N N . TRP A 1 170 ? 13.519 3.330 56.942 1.00 5.68 249 TRP A N 1
ATOM 2858 C CA . TRP A 1 170 ? 13.652 3.777 58.332 1.00 6.22 249 TRP A CA 1
ATOM 2859 C C . TRP A 1 170 ? 13.122 2.737 59.307 1.00 6.81 249 TRP A C 1
ATOM 2860 O O . TRP A 1 170 ? 13.360 2.898 60.533 1.00 9.85 249 TRP A O 1
ATOM 2881 N N . TRP A 1 171 ? 12.393 1.711 58.886 1.00 6.77 250 TRP A N 1
ATOM 2882 C CA . TRP A 1 171 ? 11.613 0.880 59.803 1.00 6.54 250 TRP A CA 1
ATOM 2883 C C . TRP A 1 171 ? 11.896 -0.604 59.703 1.00 6.97 250 TRP A C 1
ATOM 2884 O O . TRP A 1 171 ? 11.247 -1.398 60.408 1.00 7.72 250 TRP A O 1
ATOM 2905 N N . TYR A 1 172 ? 12.818 -1.053 58.842 1.00 7.01 251 TYR A N 1
ATOM 2906 C CA . TYR A 1 172 ? 12.956 -2.491 58.563 1.00 7.88 251 TYR A CA 1
ATOM 2907 C C . TYR A 1 172 ? 13.407 -3.307 59.777 1.00 8.27 251 TYR A C 1
ATOM 2908 O O . TYR A 1 172 ? 13.117 -4.506 59.815 1.00 10.34 251 TYR A O 1
ATOM 2926 N N . LYS A 1 173 ? 14.083 -2.705 60.750 1.00 8.79 252 LYS A N 1
ATOM 2927 C CA . LYS A 1 173 ? 14.487 -3.400 61.965 1.00 10.12 252 LYS A CA 1
ATOM 2928 C C . LYS A 1 173 ? 13.533 -3.159 63.126 1.00 10.21 252 LYS A C 1
ATOM 2929 O O . LYS A 1 173 ? 13.741 -3.704 64.217 1.00 14.08 252 LYS A O 1
ATOM 2948 N N . ALA A 1 174 ? 12.487 -2.373 62.943 1.00 8.94 253 ALA A N 1
ATOM 2949 C CA . ALA A 1 174 ? 11.599 -2.005 64.040 1.00 9.56 253 ALA A CA 1
ATOM 2950 C C . ALA A 1 174 ? 10.581 -3.087 64.346 1.00 10.57 253 ALA A C 1
ATOM 2951 O O . ALA A 1 174 ? 10.306 -3.948 63.519 1.00 11.57 253 ALA A O 1
ATOM 2958 N N . ASP A 1 175 ? 10.027 -3.018 65.561 1.00 13.01 254 ASP A N 1
ATOM 2959 C CA . ASP A 1 175 ? 8.929 -3.901 65.950 1.00 13.77 254 ASP A CA 1
ATOM 2960 C C . ASP A 1 175 ? 7.607 -3.358 65.401 1.00 12.26 254 ASP A C 1
ATOM 2961 O O . ASP A 1 175 ? 7.408 -2.146 65.336 1.00 11.29 254 ASP A O 1
ATOM 2970 N N . PRO A 1 176 ? 6.685 -4.216 64.989 1.00 11.02 255 PRO A N 1
ATOM 2971 C CA . PRO A 1 176 ? 5.413 -3.730 64.428 1.00 10.90 255 PRO A CA 1
ATOM 2972 C C . PRO A 1 176 ? 4.642 -2.719 65.268 1.00 9.93 255 PRO A C 1
ATOM 2973 O O . PRO A 1 176 ? 4.002 -1.825 64.703 1.00 8.23 255 PRO A O 1
ATOM 2984 N N . ASN A 1 177 ? 4.648 -2.823 66.609 1.00 9.99 256 ASN A N 1
ATOM 2985 C CA . ASN A 1 177 ? 3.959 -1.822 67.413 1.00 9.14 256 ASN A CA 1
ATOM 2986 C C . ASN A 1 177 ? 4.575 -0.417 67.379 1.00 9.03 256 ASN A C 1
ATOM 2987 O O . ASN A 1 177 ? 3.938 0.524 67.875 1.00 11.62 256 ASN A O 1
ATOM 2997 N N . ASP A 1 178 ? 5.760 -0.285 66.775 1.00 9.06 257 ASP A N 1
ATOM 2998 C CA . ASP A 1 178 ? 6.329 1.036 66.530 1.00 10.28 257 ASP A CA 1
ATOM 2999 C C . ASP A 1 178 ? 6.000 1.536 65.137 1.00 8.78 257 ASP A C 1
ATOM 3000 O O . ASP A 1 178 ? 6.272 2.717 64.862 1.00 9.82 257 ASP A O 1
ATOM 3009 N N . PHE A 1 179 ? 5.462 0.718 64.248 1.00 7.77 258 PHE A N 1
ATOM 3010 C CA . PHE A 1 179 ? 5.215 1.189 62.894 1.00 7.23 258 PHE A CA 1
ATOM 3011 C C . PHE A 1 179 ? 4.146 2.255 62.835 1.00 6.92 258 PHE A C 1
ATOM 3012 O O . PHE A 1 179 ? 3.170 2.218 63.621 1.00 8.17 258 PHE A O 1
ATOM 3029 N N . THR A 1 180 ? 4.276 3.173 61.876 1.00 6.51 259 THR A N 1
ATOM 3030 C CA . THR A 1 180 ? 3.310 4.243 61.656 1.00 6.64 259 THR A CA 1
ATOM 3031 C C . THR A 1 180 ? 2.136 3.805 60.795 1.00 6.52 259 THR A C 1
ATOM 3032 O O . THR A 1 180 ? 1.723 4.508 59.869 1.00 7.19 259 THR A O 1
ATOM 3043 N N . TYR A 1 181 ? 1.542 2.636 61.098 1.00 6.74 260 TYR A N 1
ATOM 3044 C CA . TYR A 1 181 ? 0.258 2.267 60.510 1.00 6.58 260 TYR A CA 1
ATOM 3045 C C . TYR A 1 181 ? -0.821 3.243 60.930 1.00 7.24 260 TYR A C 1
ATOM 3046 O O . TYR A 1 181 ? -0.702 3.911 61.960 1.00 8.27 260 TYR A O 1
ATOM 3064 N N . GLU A 1 182 ? -1.939 3.290 60.186 1.00 6.21 261 GLU A N 1
ATOM 3065 C CA . GLU A 1 182 ? -3.128 3.965 60.659 1.00 6.63 261 GLU A CA 1
ATOM 3066 C C . GLU A 1 182 ? -3.711 3.218 61.860 1.00 6.76 261 GLU A C 1
ATOM 3067 O O . GLU A 1 182 ? -3.979 2.004 61.729 1.00 7.74 261 GLU A O 1
ATOM 3079 N N . ARG A 1 183 ? -3.910 3.909 62.987 1.00 7.68 262 ARG A N 1
ATOM 3080 C CA . ARG A 1 183 ? -4.307 3.274 64.233 1.00 8.55 262 ARG A CA 1
ATOM 3081 C C . ARG A 1 183 ? -5.717 3.642 64.673 1.00 8.30 262 ARG A C 1
ATOM 3082 O O . ARG A 1 183 ? -6.143 3.215 65.771 1.00 10.71 262 ARG A O 1
ATOM 3103 N N . ARG A 1 184 ? -6.499 4.372 63.869 1.00 8.57 263 ARG A N 1
ATOM 3104 C CA . ARG A 1 184 ? -7.882 4.679 64.186 1.00 9.73 263 ARG A CA 1
ATOM 3105 C C . ARG A 1 184 ? -8.800 3.663 63.525 1.00 9.73 263 ARG A C 1
ATOM 3106 O O . ARG A 1 184 ? -8.773 3.505 62.288 1.00 9.44 263 ARG A O 1
ATOM 3127 N N . LYS A 1 185 ? -9.634 2.999 64.324 1.00 10.75 264 LYS A N 1
ATOM 3128 C CA . LYS A 1 185 ? -10.496 1.928 63.841 1.00 11.52 264 LYS A CA 1
ATOM 3129 C C . LYS A 1 185 ? -11.527 2.443 62.832 1.00 10.64 264 LYS A C 1
ATOM 3130 O O . LYS A 1 185 ? -12.093 1.648 62.064 1.00 12.43 264 LYS A O 1
ATOM 3149 N N . GLU A 1 186 ? -11.797 3.731 62.802 1.00 10.41 265 GLU A N 1
ATOM 3150 C CA . GLU A 1 186 ? -12.763 4.282 61.872 1.00 10.19 265 GLU A CA 1
ATOM 3151 C C . GLU A 1 186 ? -12.252 4.298 60.425 1.00 9.00 265 GLU A C 1
ATOM 3152 O O . GLU A 1 186 ? -13.070 4.492 59.511 1.00 10.48 265 GLU A O 1
ATOM 3164 N N . SER A 1 187 ? -10.964 4.092 60.185 1.00 8.62 266 SER A N 1
ATOM 3165 C CA . SER A 1 187 ? -10.379 4.082 58.846 1.00 7.79 266 SER A CA 1
ATOM 3166 C C . SER A 1 187 ? -10.322 2.683 58.267 1.00 7.93 266 SER A C 1
ATOM 3167 O O . SER A 1 187 ? -9.998 1.738 58.997 1.00 8.26 266 SER A O 1
ATOM 3175 N N . ALA A 1 188 ? -10.568 2.576 56.960 1.00 8.03 267 ALA A N 1
ATOM 3176 C CA . ALA A 1 188 ? -10.408 1.310 56.275 1.00 7.39 267 ALA A CA 1
ATOM 3177 C C . ALA A 1 188 ? -8.972 0.791 56.327 1.00 7.04 267 ALA A C 1
ATOM 3178 O O . ALA A 1 188 ? -8.725 -0.397 56.114 1.00 8.59 267 ALA A O 1
ATOM 3185 N N . ALA A 1 189 ? -7.994 1.666 56.588 1.00 6.66 268 ALA A N 1
ATOM 3186 C CA . ALA A 1 189 ? -6.582 1.305 56.649 1.00 6.48 268 ALA A CA 1
ATOM 3187 C C . ALA A 1 189 ? -6.158 0.810 58.033 1.00 5.96 268 ALA A C 1
ATOM 3188 O O . ALA A 1 189 ? -4.962 0.481 58.219 1.00 7.04 268 ALA A O 1
ATOM 3195 N N . TYR A 1 190 ? -7.049 0.826 59.024 1.00 6.73 269 TYR A N 1
ATOM 3196 C CA . TYR A 1 190 ? -6.682 0.463 60.388 1.00 7.36 269 TYR A CA 1
ATOM 3197 C C . TYR A 1 190 ? -5.970 -0.879 60.536 1.00 6.82 269 TYR A C 1
ATOM 3198 O O . TYR A 1 190 ? -6.476 -1.915 60.031 1.00 7.50 269 TYR A O 1
ATOM 3216 N N . ILE A 1 191 ? -4.835 -0.843 61.240 1.00 7.03 270 ILE A N 1
ATOM 3217 C CA . ILE A 1 191 ? -4.162 -2.065 61.672 1.00 6.93 270 ILE A CA 1
ATOM 3218 C C . ILE A 1 191 ? -4.021 -1.984 63.189 1.00 8.12 270 ILE A C 1
ATOM 3219 O O . ILE A 1 191 ? -3.354 -1.070 63.670 1.00 8.89 270 ILE A O 1
ATOM 3235 N N . PRO A 1 192 ? -4.634 -2.901 63.950 1.00 8.47 271 PRO A N 1
ATOM 3236 C CA . PRO A 1 192 ? -4.524 -2.812 65.416 1.00 10.46 271 PRO A CA 1
ATOM 3237 C C . PRO A 1 192 ? -3.115 -3.048 65.924 1.00 9.38 271 PRO A C 1
ATOM 3238 O O . PRO A 1 192 ? -2.303 -3.747 65.331 1.00 9.27 271 PRO A O 1
ATOM 3249 N N . PHE A 1 193 ? -2.825 -2.473 67.095 1.00 10.39 272 PHE A N 1
ATOM 3250 C CA . PHE A 1 193 ? -1.631 -2.919 67.823 1.00 10.05 272 PHE A CA 1
ATOM 3251 C C . PHE A 1 193 ? -1.732 -4.419 68.032 1.00 10.77 272 PHE A C 1
ATOM 3252 O O . PHE A 1 193 ? -2.801 -4.990 68.238 1.00 12.38 272 PHE A O 1
ATOM 3269 N N . GLY A 1 194 ? -0.568 -5.076 67.940 1.00 10.34 273 GLY A N 1
ATOM 3270 C CA . GLY A 1 194 ? -0.453 -6.511 68.019 1.00 11.06 273 GLY A CA 1
ATOM 3271 C C . GLY A 1 194 ? -0.523 -7.225 66.690 1.00 11.45 273 GLY A C 1
ATOM 3272 O O . GLY A 1 194 ? -0.374 -8.444 66.667 1.00 14.50 273 GLY A O 1
ATOM 3276 N N . GLU A 1 195 ? -0.740 -6.487 65.610 1.00 9.89 274 GLU A N 1
ATOM 3277 C CA . GLU A 1 195 ? -0.790 -7.049 64.277 1.00 9.27 274 GLU A CA 1
ATOM 3278 C C . GLU A 1 195 ? 0.217 -6.345 63.377 1.00 8.80 274 GLU A C 1
ATOM 3279 O O . GLU A 1 195 ? 0.696 -5.230 63.618 1.00 9.74 274 GLU A O 1
ATOM 3291 N N . GLY A 1 196 ? 0.566 -7.021 62.293 1.00 9.22 275 GLY A N 1
ATOM 3292 C CA . GLY A 1 196 ? 1.484 -6.536 61.294 1.00 8.98 275 GLY A CA 1
ATOM 3293 C C . GLY A 1 196 ? 2.736 -7.372 61.125 1.00 7.30 275 GLY A C 1
ATOM 3294 O O . GLY A 1 196 ? 3.267 -7.913 62.104 1.00 10.70 275 GLY A O 1
ATOM 3298 N N . ASP A 1 197 ? 3.215 -7.438 59.897 1.00 7.10 276 ASP A N 1
ATOM 3299 C CA . ASP A 1 197 ? 4.426 -8.158 59.576 1.00 7.11 276 ASP A CA 1
ATOM 3300 C C . ASP A 1 197 ? 5.606 -7.214 59.357 1.00 6.62 276 ASP A C 1
ATOM 3301 O O . ASP A 1 197 ? 6.666 -7.392 59.965 1.00 8.85 276 ASP A O 1
ATOM 3310 N N . PHE A 1 198 ? 5.454 -6.254 58.477 1.00 5.89 277 PHE A N 1
ATOM 3311 C CA . PHE A 1 198 ? 6.461 -5.280 58.073 1.00 5.74 277 PHE A CA 1
ATOM 3312 C C . PHE A 1 198 ? 5.804 -3.922 57.793 1.00 5.15 277 PHE A C 1
ATOM 3313 O O . PHE A 1 198 ? 4.571 -3.865 57.627 1.00 6.04 277 PHE A O 1
ATOM 3330 N N . TYR A 1 199 ? 6.613 -2.890 57.678 1.00 5.10 278 TYR A N 1
ATOM 3331 C CA . TYR A 1 199 ? 6.142 -1.580 57.240 1.00 4.69 278 TYR A CA 1
ATOM 3332 C C . TYR A 1 199 ? 6.617 -1.360 55.804 1.00 5.14 278 TYR A C 1
ATOM 3333 O O . TYR A 1 199 ? 7.814 -1.157 55.514 1.00 5.15 278 TYR A O 1
ATOM 3351 N N . TYR A 1 200 ? 5.650 -1.436 54.879 1.00 4.99 279 TYR A N 1
ATOM 3352 C CA . TYR A 1 200 ? 5.971 -1.334 53.447 1.00 4.53 279 TYR A CA 1
ATOM 3353 C C . TYR A 1 200 ? 5.894 0.103 52.960 1.00 4.39 279 TYR A C 1
ATOM 3354 O O . TYR A 1 200 ? 5.069 0.912 53.426 1.00 5.37 279 TYR A O 1
ATOM 3372 N N . HIS A 1 201 ? 6.736 0.442 52.008 1.00 4.73 280 HIS A N 1
ATOM 3373 C CA . HIS A 1 201 ? 6.852 1.772 51.437 1.00 4.27 280 HIS A CA 1
ATOM 3374 C C . HIS A 1 201 ? 6.018 1.894 50.177 1.00 4.55 280 HIS A C 1
ATOM 3375 O O . HIS A 1 201 ? 6.217 1.084 49.256 1.00 5.48 280 HIS A O 1
ATOM 3389 N N . ALA A 1 202 ? 5.137 2.881 50.056 1.00 5.03 281 ALA A N 1
ATOM 3390 C CA . ALA A 1 202 ? 4.311 3.028 48.868 1.00 4.75 281 ALA A CA 1
ATOM 3391 C C . ALA A 1 202 ? 5.088 3.620 47.686 1.00 4.36 281 ALA A C 1
ATOM 3392 O O . ALA A 1 202 ? 4.485 3.698 46.612 1.00 5.81 281 ALA A O 1
ATOM 3399 N N . ALA A 1 203 ? 6.354 3.943 47.831 1.00 3.57 282 ALA A N 1
ATOM 3400 C CA . ALA A 1 203 ? 7.172 4.479 46.756 1.00 3.92 282 ALA A CA 1
ATOM 3401 C C . ALA A 1 203 ? 7.503 3.425 45.698 1.00 3.70 282 ALA A C 1
ATOM 3402 O O . ALA A 1 203 ? 7.861 3.819 44.571 1.00 4.42 282 ALA A O 1
ATOM 3409 N N . ILE A 1 204 ? 7.431 2.137 46.017 1.00 3.50 283 ILE A N 1
ATOM 3410 C CA . ILE A 1 204 ? 7.650 1.045 45.079 1.00 3.64 283 ILE A CA 1
ATOM 3411 C C . ILE A 1 204 ? 6.716 -0.100 45.417 1.00 3.76 283 ILE A C 1
ATOM 3412 O O . ILE A 1 204 ? 6.792 -0.638 46.529 1.00 5.13 283 ILE A O 1
ATOM 3428 N N . PHE A 1 205 ? 5.880 -0.527 44.480 1.00 3.81 284 PHE A N 1
ATOM 3429 C CA . PHE A 1 205 ? 5.189 -1.829 44.617 1.00 4.43 284 PHE A CA 1
ATOM 3430 C C . PHE A 1 205 ? 4.979 -2.372 43.209 1.00 4.36 284 PHE A C 1
ATOM 3431 O O . PHE A 1 205 ? 5.069 -1.594 42.229 1.00 4.73 284 PHE A O 1
ATOM 3448 N N . GLY A 1 206 ? 4.739 -3.673 43.076 1.00 4.56 285 GLY A N 1
ATOM 3449 C CA . GLY A 1 206 ? 4.581 -4.205 41.727 1.00 5.20 285 GLY A CA 1
ATOM 3450 C C . GLY A 1 206 ? 4.023 -5.612 41.737 1.00 4.81 285 GLY A C 1
ATOM 3451 O O . GLY A 1 206 ? 3.558 -6.114 42.772 1.00 5.33 285 GLY A O 1
ATOM 3455 N N . GLY A 1 207 ? 4.073 -6.275 40.576 1.00 5.43 286 GLY A N 1
ATOM 3456 C CA . GLY A 1 207 ? 3.473 -7.591 40.429 1.00 5.92 286 GLY A CA 1
ATOM 3457 C C . GLY A 1 207 ? 3.047 -7.855 39.017 1.00 5.76 286 GLY A C 1
ATOM 3458 O O . GLY A 1 207 ? 3.400 -7.114 38.080 1.00 6.99 286 GLY A O 1
ATOM 3462 N N . THR A 1 208 ? 2.300 -8.931 38.788 1.00 5.97 287 THR A N 1
ATOM 3463 C CA . THR A 1 208 ? 1.683 -9.111 37.491 1.00 6.33 287 THR A CA 1
ATOM 3464 C C . THR A 1 208 ? 0.600 -8.068 37.313 1.00 6.50 287 THR A C 1
ATOM 3465 O O . THR A 1 208 ? 0.093 -7.517 38.321 1.00 6.62 287 THR A O 1
ATOM 3476 N N . PRO A 1 209 ? 0.178 -7.717 36.091 1.00 7.69 288 PRO A N 1
ATOM 3477 C CA . PRO A 1 209 ? -0.926 -6.768 35.965 1.00 7.61 288 PRO A CA 1
ATOM 3478 C C . PRO A 1 209 ? -2.175 -7.183 36.717 1.00 7.26 288 PRO A C 1
ATOM 3479 O O . PRO A 1 209 ? -2.818 -6.324 37.304 1.00 8.13 288 PRO A O 1
ATOM 3490 N N . THR A 1 210 ? -2.522 -8.473 36.771 1.00 7.82 289 THR A N 1
ATOM 3491 C CA . THR A 1 210 ? -3.664 -8.962 37.509 1.00 9.82 289 THR A CA 1
ATOM 3492 C C . THR A 1 210 ? -3.582 -8.601 38.982 1.00 8.94 289 THR A C 1
ATOM 3493 O O . THR A 1 210 ? -4.511 -8.134 39.615 1.00 8.55 289 THR A O 1
ATOM 3504 N N . GLN A 1 211 ? -2.467 -8.807 39.646 1.00 8.08 290 GLN A N 1
ATOM 3505 C CA . GLN A 1 211 ? -2.246 -8.591 41.038 1.00 6.90 290 GLN A CA 1
ATOM 3506 C C . GLN A 1 211 ? -2.188 -7.101 41.311 1.00 6.13 290 GLN A C 1
ATOM 3507 O O . GLN A 1 211 ? -2.763 -6.658 42.291 1.00 7.50 290 GLN A O 1
ATOM 3521 N N . VAL A 1 212 ? -1.465 -6.327 40.486 1.00 6.03 291 VAL A N 1
ATOM 3522 C CA . VAL A 1 212 ? -1.417 -4.886 40.713 1.00 5.97 291 VAL A CA 1
ATOM 3523 C C . VAL A 1 212 ? -2.814 -4.280 40.567 1.00 5.44 291 VAL A C 1
ATOM 3524 O O . VAL A 1 212 ? -3.166 -3.340 41.301 1.00 6.51 291 VAL A O 1
ATOM 3537 N N . LEU A 1 213 ? -3.666 -4.787 39.668 1.00 6.29 292 LEU A N 1
ATOM 3538 C CA . LEU A 1 213 ? -5.029 -4.319 39.558 1.00 6.08 292 LEU A CA 1
ATOM 3539 C C . LEU A 1 213 ? -5.734 -4.541 40.876 1.00 5.57 292 LEU A C 1
ATOM 3540 O O . LEU A 1 213 ? -6.457 -3.639 41.343 1.00 6.72 292 LEU A O 1
ATOM 3556 N N . ASN A 1 214 ? -5.559 -5.748 41.484 1.00 6.49 293 ASN A N 1
ATOM 3557 C CA . ASN A 1 214 ? -6.209 -5.948 42.785 1.00 6.66 293 ASN A CA 1
ATOM 3558 C C . ASN A 1 214 ? -5.676 -5.055 43.878 1.00 5.95 293 ASN A C 1
ATOM 3559 O O . ASN A 1 214 ? -6.490 -4.500 44.668 1.00 7.02 293 ASN A O 1
ATOM 3569 N N . ILE A 1 215 ? -4.373 -4.889 43.973 1.00 5.81 294 ILE A N 1
ATOM 3570 C CA . ILE A 1 215 ? -3.749 -3.971 44.937 1.00 5.69 294 ILE A CA 1
ATOM 3571 C C . ILE A 1 215 ? -4.389 -2.598 44.853 1.00 5.76 294 ILE A C 1
ATOM 3572 O O . ILE A 1 215 ? -4.878 -1.970 45.818 1.00 5.86 294 ILE A O 1
ATOM 3588 N N . THR A 1 216 ? -4.361 -2.049 43.615 1.00 5.72 295 THR A N 1
ATOM 3589 C CA . THR A 1 216 ? -4.798 -0.676 43.424 1.00 5.86 295 THR A CA 1
ATOM 3590 C C . THR A 1 216 ? -6.311 -0.529 43.593 1.00 6.93 295 THR A C 1
ATOM 3591 O O . THR A 1 216 ? -6.775 0.469 44.194 1.00 6.59 295 THR A O 1
ATOM 3602 N N . GLN A 1 217 ? -7.096 -1.488 43.112 1.00 6.76 296 GLN A N 1
ATOM 3603 C CA . GLN A 1 217 ? -8.532 -1.386 43.298 1.00 7.08 296 GLN A CA 1
ATOM 3604 C C . GLN A 1 217 ? -8.943 -1.431 44.771 1.00 6.79 296 GLN A C 1
ATOM 3605 O O . GLN A 1 217 ? -9.813 -0.669 45.227 1.00 7.89 296 GLN A O 1
ATOM 3619 N N . GLU A 1 218 ? -8.338 -2.346 45.535 1.00 7.17 297 GLU A N 1
ATOM 3620 C CA . GLU A 1 218 ? -8.680 -2.469 46.943 1.00 7.79 297 GLU A CA 1
ATOM 3621 C C . GLU A 1 218 ? -8.219 -1.246 47.718 1.00 6.86 297 GLU A C 1
ATOM 3622 O O . GLU A 1 218 ? -8.953 -0.723 48.589 1.00 7.55 297 GLU A O 1
ATOM 3634 N N . CYS A 1 219 ? -7.027 -0.739 47.450 1.00 6.45 298 CYS A N 1
ATOM 3635 C CA . CYS A 1 219 ? -6.596 0.477 48.125 1.00 5.19 298 CYS A CA 1
ATOM 3636 C C . CYS A 1 219 ? -7.516 1.644 47.785 1.00 5.84 298 CYS A C 1
ATOM 3637 O O . CYS A 1 219 ? -7.861 2.436 48.683 1.00 6.56 298 CYS A O 1
ATOM 3644 N N . PHE A 1 220 ? -7.909 1.816 46.518 1.00 5.97 299 PHE A N 1
ATOM 3645 C CA . PHE A 1 220 ? -8.778 2.959 46.178 1.00 6.80 299 PHE A CA 1
ATOM 3646 C C . PHE A 1 220 ? -10.164 2.833 46.800 1.00 7.08 299 PHE A C 1
ATOM 3647 O O . PHE A 1 220 ? -10.749 3.833 47.223 1.00 6.90 299 PHE A O 1
ATOM 3664 N N . LYS A 1 221 ? -10.673 1.603 46.952 1.00 7.23 300 LYS A N 1
ATOM 3665 C CA . LYS A 1 221 ? -11.933 1.385 47.656 1.00 8.22 300 LYS A CA 1
ATOM 3666 C C . LYS A 1 221 ? -11.830 1.889 49.101 1.00 8.12 300 LYS A C 1
ATOM 3667 O O . LYS A 1 221 ? -12.743 2.524 49.642 1.00 8.70 300 LYS A O 1
ATOM 3686 N N . GLY A 1 222 ? -10.689 1.630 49.739 1.00 6.87 301 GLY A N 1
ATOM 3687 C CA . GLY A 1 222 ? -10.507 2.089 51.125 1.00 6.78 301 GLY A CA 1
ATOM 3688 C C . GLY A 1 222 ? -10.400 3.604 51.207 1.00 5.73 301 GLY A C 1
ATOM 3689 O O . GLY A 1 222 ? -10.912 4.247 52.136 1.00 7.06 301 GLY A O 1
ATOM 3693 N N . ILE A 1 223 ? -9.707 4.196 50.231 1.00 6.64 302 ILE A N 1
ATOM 3694 C CA . ILE A 1 223 ? -9.569 5.649 50.157 1.00 6.44 302 ILE A CA 1
ATOM 3695 C C . ILE A 1 223 ? -10.940 6.292 50.033 1.00 6.30 302 ILE A C 1
ATOM 3696 O O . ILE A 1 223 ? -11.264 7.253 50.757 1.00 7.05 302 ILE A O 1
ATOM 3712 N N . LEU A 1 224 ? -11.801 5.761 49.161 1.00 7.76 303 LEU A N 1
ATOM 3713 C CA . LEU A 1 224 ? -13.151 6.300 48.998 1.00 9.05 303 LEU A CA 1
ATOM 3714 C C . LEU A 1 224 ? -14.043 6.092 50.197 1.00 8.05 303 LEU A C 1
ATOM 3715 O O . LEU A 1 224 ? -14.837 6.979 50.532 1.00 8.07 303 LEU A O 1
ATOM 3731 N N . LYS A 1 225 ? -13.937 4.918 50.827 1.00 7.18 304 LYS A N 1
ATOM 3732 C CA . LYS A 1 225 ? -14.725 4.647 52.037 1.00 7.78 304 LYS A CA 1
ATOM 3733 C C . LYS A 1 225 ? -14.390 5.650 53.136 1.00 6.40 304 LYS A C 1
ATOM 3734 O O . LYS A 1 225 ? -15.277 6.207 53.831 1.00 7.64 304 LYS A O 1
ATOM 3753 N N . ASP A 1 226 ? -13.098 5.901 53.328 1.00 6.38 305 ASP A N 1
ATOM 3754 C CA . ASP A 1 226 ? -12.682 6.872 54.326 1.00 6.56 305 ASP A CA 1
ATOM 3755 C C . ASP A 1 226 ? -13.275 8.248 54.041 1.00 7.03 305 ASP A C 1
ATOM 3756 O O . ASP A 1 226 ? -13.711 8.954 54.959 1.00 7.26 305 ASP A O 1
ATOM 3765 N N . LYS A 1 227 ? -13.307 8.693 52.773 1.00 7.03 306 LYS A N 1
ATOM 3766 C CA . LYS A 1 227 ? -13.923 9.962 52.429 1.00 8.01 306 LYS A CA 1
ATOM 3767 C C . LYS A 1 227 ? -15.386 10.000 52.892 1.00 8.47 306 LYS A C 1
ATOM 3768 O O . LYS A 1 227 ? -15.860 11.014 53.440 1.00 9.87 306 LYS A O 1
ATOM 3787 N N . LYS A 1 228 ? -16.123 8.937 52.744 1.00 7.44 307 LYS A N 1
ATOM 3788 C CA . LYS A 1 228 ? -17.511 8.895 53.155 1.00 6.55 307 LYS A CA 1
ATOM 3789 C C . LYS A 1 228 ? -17.658 8.906 54.678 1.00 7.11 307 LYS A C 1
ATOM 3790 O O . LYS A 1 228 ? -18.705 9.296 55.208 1.00 11.19 307 LYS A O 1
ATOM 3809 N N . ASN A 1 229 ? -16.609 8.476 55.373 1.00 7.11 308 ASN A N 1
ATOM 3810 C CA . ASN A 1 229 ? -16.625 8.535 56.844 1.00 7.89 308 ASN A CA 1
ATOM 3811 C C . ASN A 1 229 ? -15.843 9.703 57.414 1.00 8.47 308 ASN A C 1
ATOM 3812 O O . ASN A 1 229 ? -15.548 9.771 58.623 1.00 9.97 308 ASN A O 1
ATOM 3822 N N . ASP A 1 230 ? -15.500 10.694 56.585 1.00 8.67 309 ASP A N 1
ATOM 3823 C CA . ASP A 1 230 ? -14.846 11.928 57.036 1.00 9.97 309 ASP A CA 1
ATOM 3824 C C . ASP A 1 230 ? -13.546 11.650 57.784 1.00 9.40 309 ASP A C 1
ATOM 3825 O O . ASP A 1 230 ? -13.283 12.257 58.821 1.00 11.36 309 ASP A O 1
ATOM 3834 N N . ILE A 1 231 ? -12.733 10.754 57.248 1.00 8.46 310 ILE A N 1
ATOM 3835 C CA . ILE A 1 231 ? -11.443 10.443 57.854 1.00 8.17 310 ILE A CA 1
ATOM 3836 C C . ILE A 1 231 ? -10.413 10.310 56.746 1.00 7.19 310 ILE A C 1
ATOM 3837 O O . ILE A 1 231 ? -10.793 9.861 55.635 1.00 8.78 310 ILE A O 1
ATOM 3853 N N . GLU A 1 232 ? -9.147 10.651 56.993 1.00 8.41 311 GLU A N 1
ATOM 3854 C CA . GLU A 1 232 ? -8.087 10.549 55.980 1.00 7.06 311 GLU A CA 1
ATOM 3855 C C . GLU A 1 232 ? -6.910 9.868 56.665 1.00 7.35 311 GLU A C 1
ATOM 3856 O O . GLU A 1 232 ? -6.419 10.347 57.706 1.00 7.72 311 GLU A O 1
ATOM 3868 N N . ALA A 1 233 ? -6.464 8.747 56.120 1.00 7.74 312 ALA A N 1
ATOM 3869 C CA . ALA A 1 233 ? -5.399 7.944 56.745 1.00 6.93 312 ALA A CA 1
ATOM 3870 C C . ALA A 1 233 ? -4.110 8.732 56.869 1.00 7.21 312 ALA A C 1
ATOM 3871 O O . ALA A 1 233 ? -3.753 9.540 56.009 1.00 7.95 312 ALA A O 1
ATOM 3878 N N . GLN A 1 234 ? -3.376 8.461 57.963 1.00 8.09 313 GLN A N 1
ATOM 3879 C CA . GLN A 1 234 ? -2.197 9.237 58.332 1.00 10.42 313 G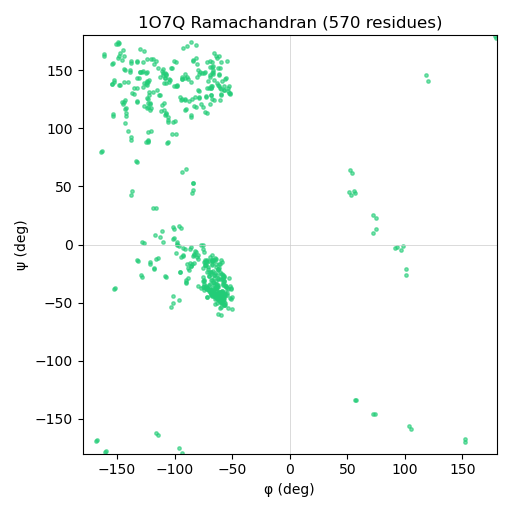LN A CA 1
ATOM 3880 C C . GLN A 1 234 ? -1.154 9.343 57.233 1.00 8.37 313 GLN A C 1
ATOM 3881 O O . GLN A 1 234 ? -0.591 10.437 57.029 1.00 9.45 313 GLN A O 1
ATOM 3895 N N . TRP A 1 235 ? -0.887 8.260 56.512 1.00 6.34 314 TRP A N 1
ATOM 3896 C CA . TRP A 1 235 ? 0.089 8.262 55.417 1.00 6.52 314 TRP A CA 1
ATOM 3897 C C . TRP A 1 235 ? -0.612 7.910 54.123 1.00 5.23 314 TRP A C 1
ATOM 3898 O O . TRP A 1 235 ? -0.021 7.343 53.198 1.00 6.46 314 TRP A O 1
ATOM 3919 N N . HIS A 1 236 ? -1.891 8.277 54.000 1.00 6.32 315 HIS A N 1
ATOM 3920 C CA . HIS A 1 236 ? -2.580 8.326 52.710 1.00 5.70 315 HIS A CA 1
ATOM 3921 C C . HIS A 1 236 ? -2.529 6.982 52.022 1.00 5.51 315 HIS A C 1
ATOM 3922 O O . HIS A 1 236 ? -2.849 5.964 52.674 1.00 6.38 315 HIS A O 1
ATOM 3936 N N . ASP A 1 237 ? -2.210 6.882 50.766 1.00 5.88 316 ASP A N 1
ATOM 3937 C CA . ASP A 1 237 ? -2.189 5.592 50.054 1.00 5.06 316 ASP A CA 1
ATOM 3938 C C . ASP A 1 237 ? -1.268 4.577 50.714 1.00 4.55 316 ASP A C 1
ATOM 3939 O O . ASP A 1 237 ? -1.546 3.375 50.640 1.00 5.87 316 ASP A O 1
ATOM 3948 N N . GLU A 1 238 ? -0.174 4.986 51.350 1.00 5.76 317 GLU A N 1
ATOM 3949 C CA . GLU A 1 238 ? 0.710 4.047 52.019 1.00 4.99 317 GLU A CA 1
ATOM 3950 C C . GLU A 1 238 ? 0.038 3.319 53.184 1.00 5.34 317 GLU A C 1
ATOM 3951 O O . GLU A 1 238 ? 0.306 2.131 53.425 1.00 5.57 317 GLU A O 1
ATOM 3963 N N . SER A 1 239 ? -0.818 4.009 53.935 1.00 4.91 318 SER A N 1
ATOM 3964 C CA . SER A 1 239 ? -1.550 3.358 55.013 1.00 5.24 318 SER A CA 1
ATOM 3965 C C . SER A 1 239 ? -2.427 2.237 54.456 1.00 5.34 318 SER A C 1
ATOM 3966 O O . SER A 1 239 ? -2.510 1.130 55.019 1.00 5.74 318 SER A O 1
ATOM 3974 N N . HIS A 1 240 ? -3.132 2.527 53.358 1.00 5.59 319 HIS A N 1
ATOM 3975 C CA . HIS A 1 240 ? -4.013 1.559 52.706 1.00 5.13 319 HIS A CA 1
ATOM 3976 C C . HIS A 1 240 ? -3.197 0.414 52.128 1.00 5.33 319 HIS A C 1
ATOM 3977 O O . HIS A 1 240 ? -3.607 -0.752 52.216 1.00 5.93 319 HIS A O 1
ATOM 3991 N N . LEU A 1 241 ? -2.042 0.693 51.510 1.00 4.77 320 LEU A N 1
ATOM 3992 C CA . LEU A 1 241 ? -1.191 -0.348 50.963 1.00 4.26 320 LEU A CA 1
ATOM 3993 C C . LEU A 1 241 ? -0.727 -1.301 52.069 1.00 4.90 320 LEU A C 1
ATOM 3994 O O . LEU A 1 241 ? -0.667 -2.529 51.858 1.00 5.23 320 LEU A O 1
ATOM 4010 N N . ASN A 1 242 ? -0.369 -0.740 53.226 1.00 5.36 321 ASN A N 1
ATOM 4011 C CA . ASN A 1 242 ? 0.034 -1.610 54.338 1.00 4.64 321 ASN A CA 1
ATOM 4012 C C . ASN A 1 242 ? -1.114 -2.487 54.812 1.00 4.55 321 ASN A C 1
ATOM 4013 O O . ASN A 1 242 ? -0.915 -3.675 55.130 1.00 5.86 321 ASN A O 1
ATOM 4023 N N . LYS A 1 243 ? -2.354 -2.010 54.862 1.00 5.17 322 LYS A N 1
ATOM 4024 C CA . LYS A 1 243 ? -3.514 -2.818 55.194 1.00 5.33 322 LYS A CA 1
ATOM 4025 C C . LYS A 1 243 ? -3.681 -3.898 54.138 1.00 5.93 322 LYS A C 1
ATOM 4026 O O . LYS A 1 243 ? -3.924 -5.080 54.499 1.00 6.42 322 LYS A O 1
ATOM 4045 N N . TYR A 1 244 ? -3.568 -3.558 52.851 1.00 5.84 323 TYR A N 1
ATOM 4046 C CA . TYR A 1 244 ? -3.726 -4.537 51.794 1.00 5.52 323 TYR A CA 1
ATOM 4047 C C . TYR A 1 244 ? -2.744 -5.681 51.993 1.00 6.27 323 TYR A C 1
ATOM 4048 O O . TYR A 1 244 ? -3.127 -6.849 51.836 1.00 7.02 323 TYR A O 1
ATOM 4066 N N . PHE A 1 245 ? -1.465 -5.378 52.166 1.00 5.84 324 PHE A N 1
ATOM 4067 C CA . PHE A 1 245 ? -0.414 -6.392 52.216 1.00 6.13 324 PHE A CA 1
ATOM 4068 C C . PHE A 1 245 ? -0.441 -7.166 53.535 1.00 6.22 324 PHE A C 1
ATOM 4069 O O . PHE A 1 245 ? 0.148 -8.265 53.596 1.00 7.18 324 PHE A O 1
ATOM 4086 N N . LEU A 1 246 ? -1.098 -6.654 54.575 1.00 6.47 325 LEU A N 1
ATOM 4087 C CA . LEU A 1 246 ? -1.357 -7.464 55.767 1.00 6.91 325 LEU A CA 1
ATOM 4088 C C . LEU A 1 246 ? -2.319 -8.579 55.421 1.00 7.88 325 LEU A C 1
ATOM 4089 O O . LEU A 1 246 ? -2.158 -9.741 55.834 1.00 8.75 325 LEU A O 1
ATOM 4105 N N . LEU A 1 247 ? -3.385 -8.262 54.679 1.00 8.14 326 LEU A N 1
ATOM 4106 C CA . LEU A 1 247 ? -4.430 -9.202 54.320 1.00 8.82 326 LEU A CA 1
ATOM 4107 C C . LEU A 1 247 ? -4.050 -10.161 53.195 1.00 8.90 326 LEU A C 1
ATOM 4108 O O . LEU A 1 247 ? -4.446 -11.332 53.193 1.00 14.83 326 LEU A O 1
ATOM 4124 N N . ASN A 1 248 ? -3.312 -9.627 52.233 1.00 7.00 327 ASN A N 1
ATOM 4125 C CA . ASN A 1 248 ? -2.912 -10.336 51.013 1.00 8.04 327 ASN A CA 1
ATOM 4126 C C . ASN A 1 248 ? -1.388 -10.303 50.957 1.00 8.61 327 ASN A C 1
ATOM 4127 O O . ASN A 1 248 ? -0.807 -9.355 50.395 1.00 8.29 327 ASN A O 1
ATOM 4137 N N . LYS A 1 249 ? -0.740 -11.286 51.560 1.00 8.43 328 LYS A N 1
ATOM 4138 C CA . LYS A 1 249 ? 0.702 -11.206 51.773 1.00 8.87 328 LYS A CA 1
ATOM 4139 C C . LYS A 1 249 ? 1.465 -11.128 50.473 1.00 7.67 328 LYS A C 1
ATOM 4140 O O . LYS A 1 249 ? 1.173 -11.864 49.535 1.00 9.24 328 LYS A O 1
ATOM 4159 N N . PRO A 1 250 ? 2.483 -10.280 50.367 1.00 6.18 329 PRO A N 1
ATOM 4160 C CA . PRO A 1 250 ? 3.249 -10.237 49.107 1.00 6.75 329 PRO A CA 1
ATOM 4161 C C . PRO A 1 250 ? 4.022 -11.515 48.847 1.00 6.14 329 PRO A C 1
ATOM 4162 O O . PRO A 1 250 ? 4.497 -12.168 49.791 1.00 7.65 329 PRO A O 1
ATOM 4173 N N . THR A 1 251 ? 4.176 -11.911 47.590 1.00 6.26 330 THR A N 1
ATOM 4174 C CA . THR A 1 251 ? 4.952 -13.098 47.274 1.00 6.54 330 THR A CA 1
ATOM 4175 C C . THR A 1 251 ? 6.460 -12.837 47.203 1.00 6.38 330 THR A C 1
ATOM 4176 O O . THR A 1 251 ? 7.270 -13.781 47.158 1.00 7.89 330 THR A O 1
ATOM 4187 N N . LYS A 1 252 ? 6.874 -11.569 47.238 1.00 6.11 331 LYS A N 1
ATOM 4188 C CA . LYS A 1 252 ? 8.266 -11.158 47.255 1.00 5.77 331 LYS A CA 1
ATOM 4189 C C . LYS A 1 252 ? 8.373 -9.815 47.956 1.00 5.53 331 LYS A C 1
ATOM 4190 O O . LYS A 1 252 ? 7.506 -8.958 47.724 1.00 6.05 331 LYS A O 1
ATOM 4209 N N . ILE A 1 253 ? 9.415 -9.627 48.771 1.00 5.34 332 ILE A N 1
ATOM 4210 C CA . ILE A 1 253 ? 9.717 -8.350 49.389 1.00 5.10 332 ILE A CA 1
ATOM 4211 C C . ILE A 1 253 ? 11.134 -7.925 48.999 1.00 5.34 332 ILE A C 1
ATOM 4212 O O . ILE A 1 253 ? 12.045 -8.759 48.939 1.00 6.27 332 ILE A O 1
ATOM 4228 N N . LEU A 1 254 ? 11.328 -6.630 48.749 1.00 4.82 333 LEU A N 1
ATOM 4229 C CA . LEU A 1 254 ? 12.629 -6.065 48.451 1.00 4.68 333 LEU A CA 1
ATOM 4230 C C . LEU A 1 254 ? 13.260 -5.442 49.713 1.00 4.81 333 LEU A C 1
ATOM 4231 O O . LEU A 1 254 ? 12.591 -4.718 50.473 1.00 5.23 333 LEU A O 1
ATOM 4247 N N . SER A 1 255 ? 14.545 -5.698 49.927 1.00 4.83 334 SER A N 1
ATOM 4248 C CA . SER A 1 255 ? 15.262 -5.096 51.032 1.00 4.89 334 SER A CA 1
ATOM 4249 C C . SER A 1 255 ? 15.351 -3.585 50.888 1.00 4.95 334 SER A C 1
ATOM 4250 O O . SER A 1 255 ? 15.154 -3.009 49.788 1.00 4.65 334 SER A O 1
ATOM 4258 N N . PRO A 1 256 ? 15.657 -2.837 51.953 1.00 4.76 335 PRO A N 1
ATOM 4259 C CA . PRO A 1 256 ? 15.854 -1.396 51.860 1.00 5.16 335 PRO A CA 1
ATOM 4260 C C . PRO A 1 256 ? 16.973 -0.984 50.906 1.00 4.72 335 PRO A C 1
ATOM 4261 O O . PRO A 1 256 ? 17.061 0.214 50.558 1.00 5.30 335 PRO A O 1
ATOM 4272 N N . GLU A 1 257 ? 17.854 -1.899 50.487 1.00 5.43 336 GLU A N 1
ATOM 4273 C CA . GLU A 1 257 ? 18.834 -1.551 49.452 1.00 5.08 336 GLU A CA 1
ATOM 4274 C C . GLU A 1 257 ? 18.158 -1.078 48.173 1.00 4.70 336 GLU A C 1
ATOM 4275 O O . GLU A 1 257 ? 18.743 -0.291 47.395 1.00 5.32 336 GLU A O 1
ATOM 4287 N N . TYR A 1 258 ? 16.932 -1.551 47.931 1.00 4.90 337 TYR A N 1
ATOM 4288 C CA . TYR A 1 258 ? 16.158 -1.210 46.735 1.00 4.87 337 TYR A CA 1
ATOM 4289 C C . TYR A 1 258 ? 15.451 0.119 46.877 1.00 4.95 337 TYR A C 1
ATOM 4290 O O . TYR A 1 258 ? 14.856 0.570 45.875 1.00 5.18 337 TYR A O 1
ATOM 4308 N N . CYS A 1 259 ? 15.475 0.790 48.022 1.00 4.62 338 CYS A N 1
ATOM 4309 C CA . CYS A 1 259 ? 14.846 2.111 48.179 1.00 4.62 338 CYS A CA 1
ATOM 4310 C C . CYS A 1 259 ? 15.400 2.756 49.443 1.00 3.79 338 CYS A C 1
ATOM 4311 O O . CYS A 1 259 ? 14.783 2.697 50.511 1.00 4.92 338 CYS A O 1
ATOM 4318 N N . TRP A 1 260 ? 16.611 3.314 49.338 1.00 4.78 339 TRP A N 1
ATOM 4319 C CA . TRP A 1 260 ? 17.365 3.735 50.511 1.00 4.71 339 TRP A CA 1
ATOM 4320 C C . TRP A 1 260 ? 17.350 5.237 50.719 1.00 4.88 339 TRP A C 1
ATOM 4321 O O . TRP A 1 260 ? 17.426 6.000 49.737 1.00 5.52 339 TRP A O 1
ATOM 4342 N N . ASP A 1 261 ? 17.262 5.707 51.961 1.00 5.24 340 ASP A N 1
ATOM 4343 C CA . ASP A 1 261 ? 17.333 7.133 52.317 1.00 4.97 340 ASP A CA 1
ATOM 4344 C C . ASP A 1 261 ? 18.730 7.423 52.859 1.00 5.95 340 ASP A C 1
ATOM 4345 O O . ASP A 1 261 ? 19.047 7.040 53.995 1.00 6.42 340 ASP A O 1
ATOM 4354 N N . TYR A 1 262 ? 19.583 8.083 52.092 1.00 5.73 341 TYR A N 1
ATOM 4355 C CA . TYR A 1 262 ? 20.930 8.410 52.583 1.00 6.98 341 TYR A CA 1
ATOM 4356 C C . TYR A 1 262 ? 20.920 9.366 53.763 1.00 6.83 341 TYR A C 1
ATOM 4357 O O . TYR A 1 262 ? 21.966 9.494 54.414 1.00 8.48 341 TYR A O 1
ATOM 4375 N N . HIS A 1 263 ? 19.805 10.011 54.119 1.00 7.71 342 HIS A N 1
ATOM 4376 C CA . HIS A 1 263 ? 19.783 10.797 55.370 1.00 8.04 342 HIS A CA 1
ATOM 4377 C C . HIS A 1 263 ? 20.009 9.893 56.559 1.00 8.97 342 HIS A C 1
ATOM 4378 O O . HIS A 1 263 ? 20.422 10.364 57.621 1.00 11.81 342 HIS A O 1
ATOM 4392 N N . ILE A 1 264 ? 19.766 8.573 56.458 1.00 7.33 343 ILE A N 1
ATOM 4393 C CA . ILE A 1 264 ? 20.044 7.624 57.552 1.00 7.55 343 ILE A CA 1
ATOM 4394 C C . ILE A 1 264 ? 21.531 7.428 57.767 1.00 8.99 343 ILE A C 1
ATOM 4395 O O . ILE A 1 264 ? 22.016 7.079 58.855 1.00 13.74 343 ILE A O 1
ATOM 4411 N N . GLY A 1 265 ? 22.323 7.623 56.725 1.00 8.73 344 GLY A N 1
ATOM 4412 C CA . GLY A 1 265 ? 23.704 7.191 56.651 1.00 8.14 344 GLY A CA 1
ATOM 4413 C C . GLY A 1 265 ? 23.831 5.969 55.741 1.00 8.88 344 GLY A C 1
ATOM 4414 O O . GLY A 1 265 ? 22.949 5.728 54.901 1.00 10.33 344 GLY A O 1
ATOM 4418 N N . LEU A 1 266 ? 24.900 5.195 55.891 1.00 8.43 345 LEU A N 1
ATOM 4419 C CA . LEU A 1 266 ? 25.033 3.948 55.119 1.00 7.98 345 LEU A CA 1
ATOM 4420 C C . LEU A 1 266 ? 25.570 2.877 56.076 1.00 8.70 345 LEU A C 1
ATOM 4421 O O . LEU A 1 266 ? 26.786 2.764 56.254 1.00 9.84 345 LEU A O 1
ATOM 4437 N N . PRO A 1 267 ? 24.685 2.164 56.743 1.00 8.25 346 PRO A N 1
ATOM 4438 C CA . PRO A 1 267 ? 25.089 1.166 57.725 1.00 9.45 346 PRO A CA 1
ATOM 4439 C C . PRO A 1 267 ? 25.475 -0.147 57.063 1.00 8.70 346 PRO A C 1
ATOM 4440 O O . PRO A 1 267 ? 25.324 -0.334 55.844 1.00 9.70 346 PRO A O 1
ATOM 4451 N N . ALA A 1 268 ? 26.016 -1.069 57.857 1.00 11.07 347 ALA A N 1
ATOM 4452 C CA . ALA A 1 268 ? 26.601 -2.314 57.382 1.00 11.19 347 ALA A CA 1
ATOM 4453 C C . ALA A 1 268 ? 25.666 -3.165 56.549 1.00 9.43 347 ALA A C 1
ATOM 4454 O O . ALA A 1 268 ? 26.087 -3.827 55.585 1.00 11.27 347 ALA A O 1
ATOM 4461 N N . ASP A 1 269 ? 24.394 -3.174 56.863 1.00 8.58 348 ASP A N 1
ATOM 4462 C CA . ASP A 1 269 ? 23.430 -4.036 56.176 1.00 8.91 348 ASP A CA 1
ATOM 4463 C C . ASP A 1 269 ? 23.131 -3.567 54.747 1.00 7.93 348 ASP A C 1
ATOM 4464 O O . ASP A 1 269 ? 22.537 -4.350 53.976 1.00 9.01 348 ASP A O 1
ATOM 4473 N N . ILE A 1 270 ? 23.476 -2.363 54.377 1.00 7.27 349 ILE A N 1
ATOM 4474 C CA . ILE A 1 270 ? 23.061 -1.840 53.067 1.00 7.83 349 ILE A CA 1
ATOM 4475 C C . ILE A 1 270 ? 24.255 -1.939 52.142 1.00 8.01 349 ILE A C 1
ATOM 4476 O O . ILE A 1 270 ? 25.157 -1.086 52.180 1.00 9.83 349 ILE A O 1
ATOM 4492 N N . LYS A 1 271 ? 24.311 -3.022 51.373 1.00 8.90 350 LYS A N 1
ATOM 4493 C CA . LYS A 1 271 ? 25.563 -3.387 50.720 1.00 9.91 350 LYS A CA 1
ATOM 4494 C C . LYS A 1 271 ? 25.737 -2.790 49.347 1.00 10.07 350 LYS A C 1
ATOM 4495 O O . LYS A 1 271 ? 26.875 -2.546 48.975 1.00 15.86 350 LYS A O 1
ATOM 4514 N N . LEU A 1 272 ? 24.681 -2.608 48.596 1.00 8.23 351 LEU A N 1
ATOM 4515 C CA . LEU A 1 272 ? 24.747 -1.994 47.271 1.00 8.05 351 LEU A CA 1
ATOM 4516 C C . LEU A 1 272 ? 23.380 -1.359 47.036 1.00 8.03 351 LEU A C 1
ATOM 4517 O O . LEU A 1 272 ? 22.362 -2.050 46.911 1.00 9.56 351 LEU A O 1
ATOM 4533 N N . VAL A 1 273 ? 23.316 -0.032 47.014 1.00 6.62 352 VAL A N 1
ATOM 4534 C CA . VAL A 1 273 ? 22.065 0.704 46.843 1.00 6.47 352 VAL A CA 1
ATOM 4535 C C . VAL A 1 273 ? 21.611 0.738 45.401 1.00 5.58 352 VAL A C 1
ATOM 4536 O O . VAL A 1 273 ? 22.378 1.136 44.509 1.00 7.03 352 VAL A O 1
ATOM 4549 N N . LYS A 1 274 ? 20.367 0.310 45.166 1.00 5.58 353 LYS A N 1
ATOM 4550 C CA . LYS A 1 274 ? 19.788 0.301 43.827 1.00 5.68 353 LYS A CA 1
ATOM 4551 C C . LYS A 1 274 ? 18.964 1.530 43.518 1.00 5.45 353 LYS A C 1
ATOM 4552 O O . LYS A 1 274 ? 18.774 1.882 42.356 1.00 6.26 353 LYS A O 1
ATOM 4571 N N . MET A 1 275 ? 18.452 2.211 44.526 1.00 6.19 354 MET A N 1
ATOM 4572 C CA . MET A 1 275 ? 17.585 3.377 44.373 1.00 5.74 354 MET A CA 1
ATOM 4573 C C . MET A 1 275 ? 17.712 4.238 45.629 1.00 4.82 354 MET A C 1
ATOM 4574 O O . MET A 1 275 ? 17.742 3.649 46.737 1.00 6.18 354 MET A O 1
ATOM 4588 N N . SER A 1 276 ? 17.778 5.556 45.502 1.00 5.23 355 SER A N 1
ATOM 4589 C CA . SER A 1 276 ? 17.847 6.450 46.644 1.00 6.06 355 SER A CA 1
ATOM 4590 C C . SER A 1 276 ? 16.728 7.481 46.603 1.00 5.58 355 SER A C 1
ATOM 4591 O O . SER A 1 276 ? 16.265 7.941 45.554 1.00 5.80 355 SER A O 1
ATOM 4599 N N . TRP A 1 277 ? 16.272 7.865 47.817 1.00 4.76 356 TRP A N 1
ATOM 4600 C CA . TRP A 1 277 ? 15.258 8.896 47.938 1.00 4.72 356 TRP A CA 1
ATOM 4601 C C . TRP A 1 277 ? 15.829 10.266 47.530 1.00 4.85 356 TRP A C 1
ATOM 4602 O O . TRP A 1 277 ? 17.006 10.545 47.861 1.00 7.11 356 TRP A O 1
ATOM 4623 N N . GLN A 1 278 ? 15.049 11.148 46.917 1.00 5.44 357 GLN A N 1
ATOM 4624 C CA . GLN A 1 278 ? 15.414 12.564 46.820 1.00 5.98 357 GLN A CA 1
ATOM 4625 C C . GLN A 1 278 ? 15.107 13.288 48.136 1.00 7.52 357 GLN A C 1
ATOM 4626 O O . GLN A 1 278 ? 14.127 12.992 48.834 1.00 7.44 357 GLN A O 1
ATOM 4640 N N . THR A 1 279 ? 15.910 14.284 48.486 1.00 7.56 358 THR A N 1
ATOM 4641 C CA . THR A 1 279 ? 15.634 15.162 49.627 1.00 6.97 358 THR A CA 1
ATOM 4642 C C . THR A 1 279 ? 14.268 15.813 49.449 1.00 6.82 358 THR A C 1
ATOM 4643 O O . THR A 1 279 ? 13.909 16.283 48.405 1.00 7.97 358 THR A O 1
ATOM 4654 N N . LYS A 1 280 ? 13.485 15.859 50.519 1.00 7.80 359 LYS A N 1
ATOM 4655 C CA . LYS A 1 280 ? 12.174 16.481 50.446 1.00 7.04 359 LYS A CA 1
ATOM 4656 C C . LYS A 1 280 ? 12.259 17.982 50.199 1.00 7.02 359 LYS A C 1
ATOM 4657 O O . LYS A 1 280 ? 13.134 18.659 50.740 1.00 9.38 359 LYS A O 1
ATOM 4676 N N . GLU A 1 281 ? 11.367 18.525 49.393 1.00 7.66 360 GLU A N 1
ATOM 4677 C CA . GLU A 1 281 ? 11.295 19.949 49.052 1.00 7.05 360 GLU A CA 1
ATOM 4678 C C . GLU A 1 281 ? 9.878 20.445 49.061 1.00 7.70 360 GLU A C 1
ATOM 4679 O O . GLU A 1 281 ? 9.423 21.162 48.148 1.00 8.07 360 GLU A O 1
ATOM 4691 N N . TYR A 1 282 ? 9.114 20.094 50.091 1.00 7.93 361 TYR A N 1
ATOM 4692 C CA . TYR A 1 282 ? 7.686 20.348 50.111 1.00 7.62 361 TYR A CA 1
ATOM 4693 C C . TYR A 1 282 ? 7.319 21.829 50.010 1.00 7.85 361 TYR A C 1
ATOM 4694 O O . TYR A 1 282 ? 6.258 22.141 49.447 1.00 9.69 361 TYR A O 1
ATOM 4712 N N . ASN A 1 283 ? 8.151 22.746 50.498 1.00 8.39 362 ASN A N 1
ATOM 4713 C CA . ASN A 1 283 ? 7.830 24.193 50.378 1.00 9.19 362 ASN A CA 1
ATOM 4714 C C . ASN A 1 283 ? 7.674 24.622 48.929 1.00 9.95 362 ASN A C 1
ATOM 4715 O O . ASN A 1 283 ? 6.947 25.558 48.651 1.00 13.13 362 ASN A O 1
ATOM 4725 N N . VAL A 1 284 ? 8.385 23.947 48.023 1.00 10.15 363 VAL A N 1
ATOM 4726 C CA . VAL A 1 284 ? 8.313 24.296 46.602 1.00 10.83 363 VAL A CA 1
ATOM 4727 C C . VAL A 1 284 ? 7.314 23.403 45.881 1.00 10.52 363 VAL A C 1
ATOM 4728 O O . VAL A 1 284 ? 6.472 23.867 45.092 1.00 13.36 363 VAL A O 1
ATOM 4741 N N . VAL A 1 285 ? 7.389 22.065 46.092 1.00 9.60 364 VAL A N 1
ATOM 4742 C CA . VAL A 1 285 ? 6.684 21.175 45.180 1.00 9.65 364 VAL A CA 1
ATOM 4743 C C . VAL A 1 285 ? 5.227 20.919 45.563 1.00 9.49 364 VAL A C 1
ATOM 4744 O O . VAL A 1 285 ? 4.441 20.445 44.745 1.00 11.16 364 VAL A O 1
ATOM 4757 N N . ARG A 1 286 ? 4.831 21.228 46.792 1.00 9.01 365 ARG A N 1
ATOM 4758 C CA . ARG A 1 286 ? 3.450 21.109 47.207 1.00 10.36 365 ARG A CA 1
ATOM 4759 C C . ARG A 1 286 ? 2.831 22.496 47.408 1.00 13.32 365 ARG A C 1
ATOM 4760 O O . ARG A 1 286 ? 3.497 23.434 47.854 1.00 17.12 365 ARG A O 1
ATOM 4781 N N . ASN A 1 287 ? 1.545 22.610 47.089 1.00 16.15 366 ASN A N 1
ATOM 4782 C CA . ASN A 1 287 ? 0.875 23.915 47.140 1.00 21.10 366 ASN A CA 1
ATOM 4783 C C . ASN A 1 287 ? -0.272 24.004 48.153 1.00 21.74 366 ASN A C 1
ATOM 4784 O O . ASN A 1 287 ? -0.987 25.005 48.154 1.00 27.04 366 ASN A O 1
ATOM 4794 N N . ASN A 1 288 ? -0.408 22.966 48.981 1.00 21.70 367 ASN A N 1
ATOM 4795 C CA . ASN A 1 288 ? -1.355 23.074 50.098 1.00 23.94 367 ASN A CA 1
ATOM 4796 C C . ASN A 1 288 ? -0.733 22.329 51.287 1.00 23.55 367 ASN A C 1
ATOM 4797 O O . ASN A 1 288 ? 0.176 21.502 51.123 1.00 22.90 367 ASN A O 1
ATOM 4807 N N . VAL A 1 289 ? -1.235 22.614 52.474 1.00 28.13 368 VAL A N 1
ATOM 4808 C CA . VAL A 1 289 ? -0.738 21.937 53.670 1.00 30.43 368 VAL A CA 1
ATOM 4809 C C . VAL A 1 289 ? -1.214 20.468 53.680 1.00 33.61 368 VAL A C 1
ATOM 4810 O O . VAL A 1 289 ? -2.446 20.308 53.479 1.00 37.88 368 VAL A O 1
ATOM 4824 N N . LYS B 1 3 ? 7.252 -21.755 9.310 1.00 59.21 82 LYS B N 1
ATOM 4825 C CA . LYS B 1 3 ? 6.559 -22.737 8.490 1.00 44.34 82 LYS B CA 1
ATOM 4826 C C . LYS B 1 3 ? 5.336 -22.111 7.810 1.00 34.65 82 LYS B C 1
ATOM 4827 O O . LYS B 1 3 ? 4.573 -22.842 7.178 1.00 29.95 82 LYS B O 1
ATOM 4832 N N . LEU B 1 4 ? 5.154 -20.797 7.939 1.00 29.93 83 LEU B N 1
ATOM 4833 C CA . LEU B 1 4 ? 4.139 -20.108 7.161 1.00 23.32 83 LEU B CA 1
ATOM 4834 C C . LEU B 1 4 ? 4.392 -20.338 5.676 1.00 20.53 83 LEU B C 1
ATOM 4835 O O . LEU B 1 4 ? 5.568 -20.195 5.300 1.00 23.56 83 LEU B O 1
ATOM 4851 N N . LYS B 1 5 ? 3.382 -20.689 4.900 1.00 17.66 84 LYS B N 1
ATOM 4852 C CA . LYS B 1 5 ? 3.553 -20.781 3.443 1.00 18.40 84 LYS B CA 1
ATOM 4853 C C . LYS B 1 5 ? 2.695 -19.720 2.753 1.00 14.04 84 LYS B C 1
ATOM 4854 O O . LYS B 1 5 ? 1.661 -19.275 3.280 1.00 11.66 84 LYS B O 1
ATOM 4873 N N . LEU B 1 6 ? 3.136 -19.291 1.575 1.00 12.59 85 LEU B N 1
ATOM 4874 C CA . LEU B 1 6 ? 2.415 -18.259 0.830 1.00 10.54 85 LEU B CA 1
ATOM 4875 C C . LEU B 1 6 ? 0.946 -18.568 0.680 1.00 10.52 85 LEU B C 1
ATOM 4876 O O . LEU B 1 6 ? 0.076 -17.706 0.962 1.00 10.70 85 LEU B O 1
ATOM 4892 N N . SER B 1 7 ? 0.569 -19.781 0.302 1.00 11.53 86 SER B N 1
ATOM 4893 C CA . SER B 1 7 ? -0.852 -20.091 0.121 1.00 13.16 86 SER B CA 1
ATOM 4894 C C . SER B 1 7 ? -1.671 -20.092 1.386 1.00 11.06 86 SER B C 1
ATOM 4895 O O . SER B 1 7 ? -2.894 -20.078 1.313 1.00 12.34 86 SER B O 1
ATOM 4903 N N . ASP B 1 8 ? -1.030 -20.112 2.548 1.00 10.57 87 ASP B N 1
ATOM 4904 C CA . ASP B 1 8 ? -1.786 -20.038 3.781 1.00 10.09 87 ASP B CA 1
ATOM 4905 C C . ASP B 1 8 ? -2.552 -18.724 3.903 1.00 8.88 87 ASP B C 1
ATOM 4906 O O . ASP B 1 8 ? -3.613 -18.704 4.553 1.00 10.23 87 ASP B O 1
ATOM 4915 N N . TRP B 1 9 ? -2.044 -17.672 3.298 1.00 8.99 88 TRP B N 1
ATOM 4916 C CA . TRP B 1 9 ? -2.589 -16.319 3.503 1.00 8.83 88 TRP B CA 1
ATOM 4917 C C . TRP B 1 9 ? -2.817 -15.578 2.204 1.00 8.10 88 TRP B C 1
ATOM 4918 O O . TRP B 1 9 ? -3.498 -14.530 2.253 1.00 10.02 88 TRP B O 1
ATOM 4939 N N . PHE B 1 10 ? -2.306 -15.998 1.063 1.00 8.29 89 PHE B N 1
ATOM 4940 C CA . PHE B 1 10 ? -2.327 -15.192 -0.171 1.00 8.16 89 PHE B CA 1
ATOM 4941 C C . PHE B 1 10 ? -3.022 -15.954 -1.287 1.00 8.93 89 PHE B C 1
ATOM 4942 O O . PHE B 1 10 ? -2.620 -17.064 -1.640 1.00 10.23 89 PHE B O 1
ATOM 4959 N N . ASN B 1 11 ? -4.083 -15.340 -1.825 1.00 8.89 90 ASN B N 1
ATOM 4960 C CA . ASN B 1 11 ? -4.865 -15.954 -2.888 1.00 9.10 90 ASN B CA 1
ATOM 4961 C C . ASN B 1 11 ? -4.884 -15.002 -4.081 1.00 8.90 90 ASN B C 1
ATOM 4962 O O . ASN B 1 11 ? -5.716 -14.079 -4.087 1.00 10.23 90 ASN B O 1
ATOM 4972 N N . PRO B 1 12 ? -4.023 -15.191 -5.055 1.00 9.81 91 PRO B N 1
ATOM 4973 C CA . PRO B 1 12 ? -3.940 -14.201 -6.137 1.00 10.01 91 PRO B CA 1
ATOM 4974 C C . PRO B 1 12 ? -5.198 -14.222 -7.000 1.00 10.70 91 PRO B C 1
ATOM 4975 O O . PRO B 1 12 ? -5.476 -13.236 -7.694 1.00 13.05 91 PRO B O 1
ATOM 4986 N N . PHE B 1 13 ? -5.938 -15.324 -7.025 1.00 11.87 92 PHE B N 1
ATOM 4987 C CA . PHE B 1 13 ? -7.095 -15.485 -7.885 1.00 12.84 92 PHE B CA 1
ATOM 4988 C C . PHE B 1 13 ? -8.236 -14.570 -7.490 1.00 12.61 92 PHE B C 1
ATOM 4989 O O . PHE B 1 13 ? -9.180 -14.381 -8.263 1.00 13.84 92 PHE B O 1
ATOM 5006 N N . LYS B 1 14 ? -8.169 -13.959 -6.310 1.00 11.00 93 LYS B N 1
ATOM 5007 C CA . LYS B 1 14 ? -9.157 -12.976 -5.894 1.00 11.25 93 LYS B CA 1
ATOM 5008 C C . LYS B 1 14 ? -9.026 -11.655 -6.629 1.00 10.23 93 LYS B C 1
ATOM 5009 O O . LYS B 1 14 ? -9.985 -10.855 -6.605 1.00 12.35 93 LYS B O 1
ATOM 5028 N N . ARG B 1 15 ? -7.902 -11.371 -7.274 1.00 9.66 94 ARG B N 1
ATOM 5029 C CA . ARG B 1 15 ? -7.711 -10.109 -8.006 1.00 8.28 94 ARG B CA 1
ATOM 5030 C C . ARG B 1 15 ? -7.113 -10.435 -9.364 1.00 9.58 94 ARG B C 1
ATOM 5031 O O . ARG B 1 15 ? -5.934 -10.207 -9.604 1.00 10.52 94 ARG B O 1
ATOM 5052 N N . PRO B 1 16 ? -7.900 -11.016 -10.272 1.00 11.28 95 PRO B N 1
ATOM 5053 C CA . PRO B 1 16 ? -7.396 -11.502 -11.557 1.00 13.65 95 PRO B CA 1
ATOM 5054 C C . PRO B 1 16 ? -6.996 -10.407 -12.517 1.00 13.39 95 PRO B C 1
ATOM 5055 O O . PRO B 1 16 ? -6.310 -10.722 -13.517 1.00 16.27 95 PRO B O 1
ATOM 5066 N N . GLU B 1 17 ? -7.364 -9.158 -12.298 1.00 14.02 96 GLU B N 1
ATOM 5067 C CA . GLU B 1 17 ? -7.196 -8.082 -13.265 1.00 15.42 96 GLU B CA 1
ATOM 5068 C C . GLU B 1 17 ? -5.963 -7.223 -13.040 1.00 13.99 96 GLU B C 1
ATOM 5069 O O . GLU B 1 17 ? -5.763 -6.230 -13.766 1.00 14.43 96 GLU B O 1
ATOM 5081 N N . VAL B 1 18 ? -5.152 -7.549 -12.055 1.00 10.55 97 VAL B N 1
ATOM 5082 C CA . VAL B 1 18 ? -3.947 -6.806 -11.706 1.00 9.31 97 VAL B CA 1
ATOM 5083 C C . VAL B 1 18 ? -2.797 -7.789 -11.586 1.00 10.02 97 VAL B C 1
ATOM 5084 O O . VAL B 1 18 ? -3.061 -9.001 -11.485 1.00 10.71 97 VAL B O 1
ATOM 5097 N N . VAL B 1 19 ? -1.568 -7.310 -11.517 1.00 9.12 98 VAL B N 1
ATOM 5098 C CA . VAL B 1 19 ? -0.421 -8.189 -11.294 1.00 9.37 98 VAL B CA 1
ATOM 5099 C C . VAL B 1 19 ? -0.345 -8.603 -9.829 1.00 8.07 98 VAL B C 1
ATOM 5100 O O . VAL B 1 19 ? -0.219 -7.752 -8.947 1.00 8.94 98 VAL B O 1
ATOM 5113 N N . THR B 1 20 ? -0.389 -9.912 -9.552 1.00 9.30 99 THR B N 1
ATOM 5114 C CA . THR B 1 20 ? -0.374 -10.469 -8.212 1.00 8.70 99 THR B CA 1
ATOM 5115 C C . THR B 1 20 ? 0.858 -11.321 -7.918 1.00 9.28 99 THR B C 1
ATOM 5116 O O . THR B 1 20 ? 1.061 -11.624 -6.744 1.00 9.37 99 THR B O 1
ATOM 5127 N N . MET B 1 21 ? 1.643 -11.688 -8.914 1.00 10.49 100 MET B N 1
ATOM 5128 C CA . MET B 1 21 ? 2.880 -12.435 -8.679 1.00 10.47 100 MET B CA 1
ATOM 5129 C C . MET B 1 21 ? 3.985 -11.941 -9.603 1.00 12.23 100 MET B C 1
ATOM 5130 O O . MET B 1 21 ? 3.708 -11.649 -10.780 1.00 14.90 100 MET B O 1
ATOM 5144 N N . THR B 1 22 ? 5.198 -11.848 -9.073 1.00 10.91 101 THR B N 1
ATOM 5145 C CA . THR B 1 22 ? 6.316 -11.471 -9.907 1.00 11.16 101 THR B CA 1
ATOM 5146 C C . THR B 1 22 ? 6.968 -12.700 -10.544 1.00 13.48 101 THR B C 1
ATOM 5147 O O . THR B 1 22 ? 6.671 -13.826 -10.208 1.00 14.01 101 THR B O 1
ATOM 5158 N N . LYS B 1 23 ? 7.892 -12.472 -11.481 1.00 14.52 102 LYS B N 1
ATOM 5159 C CA . LYS B 1 23 ? 8.614 -13.514 -12.139 1.00 17.80 102 LYS B CA 1
ATOM 5160 C C . LYS B 1 23 ? 9.489 -14.351 -11.217 1.00 16.81 102 LYS B C 1
ATOM 5161 O O . LYS B 1 23 ? 9.772 -15.494 -11.535 1.00 25.27 102 LYS B O 1
ATOM 5180 N N . TRP B 1 24 ? 9.905 -13.740 -10.123 1.00 14.94 103 TRP B N 1
ATOM 5181 C CA . TRP B 1 24 ? 10.679 -14.385 -9.067 1.00 14.91 103 TRP B CA 1
ATOM 5182 C C . TRP B 1 24 ? 9.780 -14.903 -7.935 1.00 15.66 103 TRP B C 1
ATOM 5183 O O . TRP B 1 24 ? 10.313 -15.260 -6.865 1.00 17.90 103 TRP B O 1
ATOM 5204 N N . LYS B 1 25 ? 8.470 -14.992 -8.138 1.00 14.84 104 LYS B N 1
ATOM 5205 C CA . LYS B 1 25 ? 7.497 -15.662 -7.287 1.00 16.19 104 LYS B CA 1
ATOM 5206 C C . LYS B 1 25 ? 7.215 -14.923 -5.986 1.00 12.49 104 LYS B C 1
ATOM 5207 O O . LYS B 1 25 ? 6.764 -15.518 -5.019 1.00 15.24 104 LYS B O 1
ATOM 5226 N N . ALA B 1 26 ? 7.414 -13.619 -5.974 1.00 11.54 105 ALA B N 1
ATOM 5227 C CA . ALA B 1 26 ? 7.000 -12.796 -4.840 1.00 10.43 105 ALA B CA 1
ATOM 5228 C C . ALA B 1 26 ? 5.566 -12.331 -5.035 1.00 9.29 105 ALA B C 1
ATOM 5229 O O . ALA B 1 26 ? 5.166 -11.988 -6.157 1.00 9.66 105 ALA B O 1
ATOM 5236 N N . PRO B 1 27 ? 4.784 -12.271 -3.974 1.00 8.11 106 PRO B N 1
ATOM 5237 C CA . PRO B 1 27 ? 3.422 -11.741 -4.081 1.00 8.14 106 PRO B CA 1
ATOM 5238 C C . PRO B 1 27 ? 3.418 -10.218 -4.217 1.00 7.20 106 PRO B C 1
ATOM 5239 O O . PRO B 1 27 ? 4.283 -9.531 -3.658 1.00 8.13 106 PRO B O 1
ATOM 5250 N N . VAL B 1 28 ? 2.434 -9.726 -4.947 1.00 7.53 107 VAL B N 1
ATOM 5251 C CA . VAL B 1 28 ? 2.048 -8.314 -4.954 1.00 7.28 107 VAL B CA 1
ATOM 5252 C C . VAL B 1 28 ? 0.716 -8.253 -4.191 1.00 6.55 107 VAL B C 1
ATOM 5253 O O . VAL B 1 28 ? -0.309 -8.801 -4.633 1.00 7.79 107 VAL B O 1
ATOM 5266 N N . VAL B 1 29 ? 0.717 -7.616 -3.008 1.00 6.57 108 VAL B N 1
ATOM 5267 C CA . VAL B 1 29 ? -0.420 -7.655 -2.090 1.00 6.33 108 VAL B CA 1
ATOM 5268 C C . VAL B 1 29 ? -1.430 -6.583 -2.425 1.00 6.73 108 VAL B C 1
ATOM 5269 O O . VAL B 1 29 ? -1.190 -5.377 -2.273 1.00 6.68 108 VAL B O 1
ATOM 5282 N N . TRP B 1 30 ? -2.573 -7.000 -2.925 1.00 6.57 109 TRP B N 1
ATOM 5283 C CA . TRP B 1 30 ? -3.751 -6.221 -3.263 1.00 6.53 109 TRP B CA 1
ATOM 5284 C C . TRP B 1 30 ? -4.903 -6.527 -2.307 1.00 6.40 109 TRP B C 1
ATOM 5285 O O . TRP B 1 30 ? -5.067 -7.649 -1.805 1.00 7.10 109 TRP B O 1
ATOM 5306 N N . GLU B 1 31 ? -5.769 -5.549 -2.062 1.00 6.49 110 GLU B N 1
ATOM 5307 C CA . GLU B 1 31 ? -6.988 -5.800 -1.305 1.00 6.94 110 GLU B CA 1
ATOM 5308 C C . GLU B 1 31 ? -7.780 -6.967 -1.889 1.00 7.66 110 GLU B C 1
ATOM 5309 O O . GLU B 1 31 ? -8.010 -7.006 -3.104 1.00 8.53 110 GLU B O 1
ATOM 5321 N N . GLY B 1 32 ? -8.180 -7.909 -1.036 1.00 7.45 111 GLY B N 1
ATOM 5322 C CA . GLY B 1 32 ? -8.922 -9.097 -1.431 1.00 9.17 111 GLY B CA 1
ATOM 5323 C C . GLY B 1 32 ? -8.026 -10.307 -1.518 1.00 8.37 111 GLY B C 1
ATOM 5324 O O . GLY B 1 32 ? -8.527 -11.424 -1.432 1.00 10.91 111 GLY B O 1
ATOM 5328 N N . THR B 1 33 ? -6.702 -10.161 -1.674 1.00 8.24 112 THR B N 1
ATOM 5329 C CA . THR B 1 33 ? -5.822 -11.312 -1.820 1.00 8.17 112 THR B CA 1
ATOM 5330 C C . THR B 1 33 ? -5.360 -11.913 -0.484 1.00 7.70 112 THR B C 1
ATOM 5331 O O . THR B 1 33 ? -4.868 -13.040 -0.463 1.00 9.57 112 THR B O 1
ATOM 5342 N N . TYR B 1 34 ? -5.471 -11.163 0.620 1.00 7.81 113 TYR B N 1
ATOM 5343 C CA . TYR B 1 34 ? -4.788 -11.562 1.862 1.00 7.57 113 TYR B CA 1
ATOM 5344 C C . TYR B 1 34 ? -5.797 -12.010 2.905 1.00 7.87 113 TYR B C 1
ATOM 5345 O O . TYR B 1 34 ? -6.920 -11.468 2.999 1.00 8.49 113 TYR B O 1
ATOM 5363 N N . ASN B 1 35 ? -5.367 -12.964 3.716 1.00 7.87 114 ASN B N 1
ATOM 5364 C CA . ASN B 1 35 ? -6.166 -13.490 4.851 1.00 8.99 114 ASN B CA 1
ATOM 5365 C C . ASN B 1 35 ? -5.549 -12.948 6.126 1.00 9.77 114 ASN B C 1
ATOM 5366 O O . ASN B 1 35 ? -4.656 -13.577 6.722 1.00 10.07 114 ASN B O 1
ATOM 5376 N N . ARG B 1 36 ? -5.966 -11.755 6.561 1.00 9.05 115 ARG B N 1
ATOM 5377 C CA . ARG B 1 36 ? -5.323 -11.155 7.741 1.00 7.83 115 ARG B CA 1
ATOM 5378 C C . ARG B 1 36 ? -5.579 -11.967 9.022 1.00 9.33 115 ARG B C 1
ATOM 5379 O O . ARG B 1 36 ? -4.679 -11.990 9.878 1.00 10.46 115 ARG B O 1
ATOM 5400 N N . ALA B 1 37 ? -6.717 -12.618 9.181 1.00 10.54 116 ALA B N 1
ATOM 5401 C CA . ALA B 1 37 ? -6.988 -13.387 10.399 1.00 11.94 116 ALA B CA 1
ATOM 5402 C C . ALA B 1 37 ? -5.999 -14.532 10.554 1.00 10.83 116 ALA B C 1
ATOM 5403 O O . ALA B 1 37 ? -5.483 -14.781 11.658 1.00 12.44 116 ALA B O 1
ATOM 5410 N N . VAL B 1 38 ? -5.718 -15.238 9.479 1.00 10.96 117 VAL B N 1
ATOM 5411 C CA . VAL B 1 38 ? -4.707 -16.308 9.554 1.00 11.04 117 VAL B CA 1
ATOM 5412 C C . VAL B 1 38 ? -3.370 -15.771 10.016 1.00 11.05 117 VAL B C 1
ATOM 5413 O O . VAL B 1 38 ? -2.683 -16.357 10.868 1.00 11.78 117 VAL B O 1
ATOM 5426 N N . LEU B 1 39 ? -2.974 -14.650 9.434 1.00 10.40 118 LEU B N 1
ATOM 5427 C CA . LEU B 1 39 ? -1.666 -14.062 9.783 1.00 10.28 118 LEU B CA 1
ATOM 5428 C C . LEU B 1 39 ? -1.631 -13.485 11.183 1.00 10.57 118 LEU B C 1
ATOM 5429 O O . LEU B 1 39 ? -0.609 -13.618 11.869 1.00 11.80 118 LEU B O 1
ATOM 5445 N N . ASP B 1 40 ? -2.709 -12.807 11.623 1.00 10.70 119 ASP B N 1
ATOM 5446 C CA . ASP B 1 40 ? -2.742 -12.261 12.993 1.00 10.39 119 ASP B CA 1
ATOM 5447 C C . ASP B 1 40 ? -2.534 -13.396 13.981 1.00 12.28 119 ASP B C 1
ATOM 5448 O O . ASP B 1 40 ? -1.756 -13.284 14.941 1.00 12.96 119 ASP B O 1
ATOM 5457 N N . ASN B 1 41 ? -3.216 -14.534 13.747 1.00 10.87 120 ASN B N 1
ATOM 5458 C CA . ASN B 1 41 ? -3.032 -15.662 14.685 1.00 13.61 120 ASN B CA 1
ATOM 5459 C C . ASN B 1 41 ? -1.603 -16.189 14.654 1.00 14.68 120 ASN B C 1
ATOM 5460 O O . ASN B 1 41 ? -0.978 -16.448 15.684 1.00 16.02 120 ASN B O 1
ATOM 5470 N N . TYR B 1 42 ? -1.025 -16.410 13.466 1.00 13.84 121 TYR B N 1
ATOM 5471 C CA . TYR B 1 42 ? 0.346 -16.884 13.315 1.00 14.18 121 TYR B CA 1
ATOM 5472 C C . TYR B 1 42 ? 1.356 -15.979 14.005 1.00 14.44 121 TYR B C 1
ATOM 5473 O O . TYR B 1 42 ? 2.237 -16.422 14.754 1.00 14.52 121 TYR B O 1
ATOM 5491 N N . TYR B 1 43 ? 1.297 -14.667 13.747 1.00 13.50 122 TYR B N 1
ATOM 5492 C CA . TYR B 1 43 ? 2.305 -13.765 14.294 1.00 12.15 122 TYR B CA 1
ATOM 5493 C C . TYR B 1 43 ? 2.092 -13.520 15.761 1.00 13.85 122 TYR B C 1
ATOM 5494 O O . TYR B 1 43 ? 3.062 -13.315 16.505 1.00 14.17 122 TYR B O 1
ATOM 5512 N N . ALA B 1 44 ? 0.847 -13.546 16.237 1.00 13.60 123 ALA B N 1
ATOM 5513 C CA . ALA B 1 44 ? 0.702 -13.380 17.690 1.00 16.41 123 ALA B CA 1
ATOM 5514 C C . ALA B 1 44 ? 1.306 -14.561 18.439 1.00 16.25 123 ALA B C 1
ATOM 5515 O O . ALA B 1 44 ? 1.891 -14.437 19.533 1.00 18.65 123 ALA B O 1
ATOM 5522 N N . LYS B 1 45 ? 1.207 -15.761 17.893 1.00 18.06 124 LYS B N 1
ATOM 5523 C CA . LYS B 1 45 ? 1.834 -16.926 18.539 1.00 20.54 124 LYS B CA 1
ATOM 5524 C C . LYS B 1 45 ? 3.356 -16.779 18.567 1.00 21.88 124 LYS B C 1
ATOM 5525 O O . LYS B 1 45 ? 3.994 -17.256 19.508 1.00 25.53 124 LYS B O 1
ATOM 5544 N N . GLN B 1 46 ? 3.968 -16.129 17.598 1.00 21.81 125 GLN B N 1
ATOM 5545 C CA . GLN B 1 46 ? 5.408 -15.865 17.612 1.00 24.15 125 GLN B CA 1
ATOM 5546 C C . GLN B 1 46 ? 5.819 -14.680 18.486 1.00 22.93 125 GLN B C 1
ATOM 5547 O O . GLN B 1 46 ? 7.015 -14.410 18.722 1.00 26.38 125 GLN B O 1
ATOM 5561 N N . LYS B 1 47 ? 4.837 -13.927 18.966 1.00 18.15 126 LYS B N 1
ATOM 5562 C CA . LYS B 1 47 ? 5.003 -12.739 19.788 1.00 17.42 126 LYS B CA 1
ATOM 5563 C C . LYS B 1 47 ? 5.968 -11.778 19.111 1.00 13.93 126 LYS B C 1
ATOM 5564 O O . LYS B 1 47 ? 7.050 -11.407 19.601 1.00 17.87 126 LYS B O 1
ATOM 5583 N N . ILE B 1 48 ? 5.544 -11.292 17.933 1.00 10.09 127 ILE B N 1
ATOM 5584 C CA . ILE B 1 48 ? 6.363 -10.319 17.212 1.00 9.61 127 ILE B CA 1
ATOM 5585 C C . ILE B 1 48 ? 6.133 -8.882 17.708 1.00 8.63 127 ILE B C 1
ATOM 5586 O O . ILE B 1 48 ? 5.111 -8.563 18.265 1.00 10.57 127 ILE B O 1
ATOM 5602 N N . THR B 1 49 ? 7.135 -8.052 17.439 1.00 7.33 128 THR B N 1
ATOM 5603 C CA . THR B 1 49 ? 7.086 -6.611 17.584 1.00 6.38 128 THR B CA 1
ATOM 5604 C C . THR B 1 49 ? 7.463 -6.003 16.229 1.00 6.20 128 THR B C 1
ATOM 5605 O O . THR B 1 49 ? 8.385 -6.518 15.576 1.00 6.73 128 THR B O 1
ATOM 5616 N N . VAL B 1 50 ? 6.739 -4.952 15.803 1.00 5.59 129 VAL B N 1
ATOM 5617 C CA . VAL B 1 50 ? 7.025 -4.277 14.550 1.00 4.69 129 VAL B CA 1
ATOM 5618 C C . VAL B 1 50 ? 7.472 -2.849 14.803 1.00 4.61 129 VAL B C 1
ATOM 5619 O O . VAL B 1 50 ? 6.841 -2.102 15.574 1.00 6.14 129 VAL B O 1
ATOM 5632 N N . GLY B 1 51 ? 8.546 -2.409 14.174 1.00 4.79 130 GLY B N 1
ATOM 5633 C CA . GLY B 1 51 ? 9.013 -1.039 14.255 1.00 4.70 130 GLY B CA 1
ATOM 5634 C C . GLY B 1 51 ? 8.654 -0.177 13.066 1.00 4.48 130 GLY B C 1
ATOM 5635 O O . GLY B 1 51 ? 8.394 -0.685 11.942 1.00 5.10 130 GLY B O 1
ATOM 5639 N N . LEU B 1 52 ? 8.658 1.132 13.294 1.00 4.82 131 LEU B N 1
ATOM 5640 C CA . LEU B 1 52 ? 8.372 2.102 12.241 1.00 4.45 131 LEU B CA 1
ATOM 5641 C C . LEU B 1 52 ? 9.278 3.317 12.436 1.00 4.74 131 LEU B C 1
ATOM 5642 O O . LEU B 1 52 ? 9.125 3.980 13.467 1.00 5.49 131 LEU B O 1
ATOM 5668 N N . THR B 1 53 ? 10.158 3.629 11.503 1.00 4.90 132 THR B N 1
ATOM 5669 C CA . THR B 1 53 ? 10.913 4.878 11.529 1.00 4.69 132 THR B CA 1
ATOM 5670 C C . THR B 1 53 ? 10.239 5.974 10.716 1.00 4.19 132 THR B C 1
ATOM 5671 O O . THR B 1 53 ? 9.695 5.717 9.641 1.00 5.51 132 THR B O 1
ATOM 5682 N N . VAL B 1 54 ? 10.313 7.199 11.211 1.00 4.56 133 VAL B N 1
ATOM 5683 C CA . VAL B 1 54 ? 9.838 8.387 10.504 1.00 4.51 133 VAL B CA 1
ATOM 5684 C C . VAL B 1 54 ? 10.723 9.573 10.867 1.00 4.47 133 VAL B C 1
ATOM 5685 O O . VAL B 1 54 ? 11.075 9.728 12.047 1.00 5.29 133 VAL B O 1
ATOM 5698 N N . PHE B 1 55 ? 11.080 10.383 9.874 1.00 4.56 134 PHE B N 1
ATOM 5699 C CA . PHE B 1 55 ? 11.865 11.578 10.028 1.00 5.23 134 PHE B CA 1
ATOM 5700 C C . PHE B 1 55 ? 11.014 12.828 9.800 1.00 4.73 134 PHE B C 1
ATOM 5701 O O . PHE B 1 55 ? 10.178 12.855 8.893 1.00 5.75 134 PHE B O 1
ATOM 5718 N N . ALA B 1 56 ? 11.217 13.852 10.621 1.00 5.13 135 ALA B N 1
ATOM 5719 C CA . ALA B 1 56 ? 10.613 15.160 10.368 1.00 5.86 135 ALA B CA 1
ATOM 5720 C C . ALA B 1 56 ? 11.622 16.224 10.763 1.00 6.06 135 ALA B C 1
ATOM 5721 O O . ALA B 1 56 ? 11.960 16.352 11.950 1.00 6.72 135 ALA B O 1
ATOM 5728 N N . VAL B 1 57 ? 12.092 16.943 9.750 1.00 6.34 136 VAL B N 1
ATOM 5729 C CA . VAL B 1 57 ? 13.113 17.990 9.916 1.00 6.75 136 VAL B CA 1
ATOM 5730 C C . VAL B 1 57 ? 12.562 19.313 9.406 1.00 6.35 136 VAL B C 1
ATOM 5731 O O . VAL B 1 57 ? 11.986 19.352 8.293 1.00 7.65 136 VAL B O 1
ATOM 5744 N N . GLY B 1 58 ? 12.689 20.370 10.194 1.00 7.81 137 GLY B N 1
ATOM 5745 C CA . GLY B 1 58 ? 12.186 21.669 9.751 1.00 8.94 137 GLY B CA 1
ATOM 5746 C C . GLY B 1 58 ? 10.663 21.716 9.807 1.00 8.67 137 GLY B C 1
ATOM 5747 O O . GLY B 1 58 ? 10.022 21.148 10.683 1.00 8.87 137 GLY B O 1
ATOM 5751 N N . ARG B 1 59 ? 10.071 22.442 8.855 1.00 8.45 138 ARG B N 1
ATOM 5752 C CA . ARG B 1 59 ? 8.632 22.697 8.840 1.00 8.46 138 ARG B CA 1
ATOM 5753 C C . ARG B 1 59 ? 7.846 21.400 8.662 1.00 7.71 138 ARG B C 1
ATOM 5754 O O . ARG B 1 59 ? 6.621 21.378 8.915 1.00 9.21 138 ARG B O 1
ATOM 5775 N N . TYR B 1 60 ? 8.477 20.312 8.206 1.00 7.19 139 TYR B N 1
ATOM 5776 C CA . TYR B 1 60 ? 7.815 19.019 8.127 1.00 7.05 139 TYR B CA 1
ATOM 5777 C C . TYR B 1 60 ? 7.285 18.580 9.487 1.00 6.69 139 TYR B C 1
ATOM 5778 O O . TYR B 1 60 ? 6.304 17.825 9.532 1.00 7.40 139 TYR B O 1
ATOM 5796 N N . ILE B 1 61 ? 7.893 19.002 10.589 1.00 6.69 140 ILE B N 1
ATOM 5797 C CA . ILE B 1 61 ? 7.384 18.645 11.918 1.00 7.03 140 ILE B CA 1
ATOM 5798 C C . ILE B 1 61 ? 5.968 19.151 12.107 1.00 7.34 140 ILE B C 1
ATOM 5799 O O . ILE B 1 61 ? 5.035 18.376 12.331 1.00 8.50 140 ILE B O 1
ATOM 5815 N N . GLU B 1 62 ? 5.761 20.455 12.038 1.00 8.37 141 GLU B N 1
ATOM 5816 C CA . GLU B 1 62 ? 4.444 21.050 12.263 1.00 8.95 141 GLU B CA 1
ATOM 5817 C C . GLU B 1 62 ? 3.462 20.706 11.147 1.00 9.13 141 GLU B C 1
ATOM 5818 O O . GLU B 1 62 ? 2.245 20.615 11.382 1.00 9.79 141 GLU B O 1
ATOM 5830 N N . HIS B 1 63 ? 3.933 20.518 9.919 1.00 8.21 142 HIS B N 1
ATOM 5831 C CA . HIS B 1 63 ? 3.001 20.233 8.828 1.00 8.29 142 HIS B CA 1
ATOM 5832 C C . HIS B 1 63 ? 2.449 18.810 8.883 1.00 7.72 142 HIS B C 1
ATOM 5833 O O . HIS B 1 63 ? 1.270 18.606 8.608 1.00 9.24 142 HIS B O 1
ATOM 5847 N N . TYR B 1 64 ? 3.291 17.826 9.231 1.00 7.07 143 TYR B N 1
ATOM 5848 C CA . TYR B 1 64 ? 2.976 16.430 8.963 1.00 5.95 143 TYR B CA 1
ATOM 5849 C C . TYR B 1 64 ? 3.077 15.461 10.114 1.00 5.83 143 TYR B C 1
ATOM 5850 O O . TYR B 1 64 ? 2.428 14.398 10.052 1.00 6.75 143 TYR B O 1
ATOM 5868 N N . LEU B 1 65 ? 3.919 15.697 11.129 1.00 5.97 144 LEU B N 1
ATOM 5869 C CA . LEU B 1 65 ? 4.246 14.615 12.070 1.00 5.98 144 LEU B CA 1
ATOM 5870 C C . LEU B 1 65 ? 3.066 14.215 12.918 1.00 6.66 144 LEU B C 1
ATOM 5871 O O . LEU B 1 65 ? 2.856 13.006 13.124 1.00 6.20 144 LEU B O 1
ATOM 5887 N N . GLU B 1 66 ? 2.286 15.121 13.460 1.00 7.43 145 GLU B N 1
ATOM 5888 C CA . GLU B 1 66 ? 1.137 14.734 14.270 1.00 7.94 145 GLU B CA 1
ATOM 5889 C C . GLU B 1 66 ? 0.175 13.895 13.440 1.00 8.00 145 GLU B C 1
ATOM 5890 O O . GLU B 1 66 ? -0.352 12.899 13.926 1.00 8.12 145 GLU B O 1
ATOM 5911 N N . GLU B 1 67 ? -0.181 14.371 12.241 1.00 7.94 146 GLU B N 1
ATOM 5912 C CA . GLU B 1 67 ? -1.182 13.632 11.445 1.00 7.13 146 GLU B CA 1
ATOM 5913 C C . GLU B 1 67 ? -0.668 12.241 11.129 1.00 6.18 146 GLU B C 1
ATOM 5914 O O . GLU B 1 67 ? -1.414 11.249 11.132 1.00 7.31 146 GLU B O 1
ATOM 5926 N N . PHE B 1 68 ? 0.613 12.140 10.801 1.00 6.69 147 PHE B N 1
ATOM 5927 C CA . PHE B 1 68 ? 1.219 10.833 10.521 1.00 6.26 147 PHE B CA 1
ATOM 5928 C C . PHE B 1 68 ? 1.089 9.920 11.746 1.00 6.57 147 PHE B C 1
ATOM 5929 O O . PHE B 1 68 ? 0.606 8.781 11.644 1.00 6.62 147 PHE B O 1
ATOM 5946 N N . LEU B 1 69 ? 1.537 10.360 12.928 1.00 6.29 148 LEU B N 1
ATOM 5947 C CA . LEU B 1 69 ? 1.560 9.504 14.105 1.00 6.43 148 LEU B CA 1
ATOM 5948 C C . LEU B 1 69 ? 0.165 9.173 14.603 1.00 6.17 148 LEU B C 1
ATOM 5949 O O . LEU B 1 69 ? -0.070 8.037 15.036 1.00 6.35 148 LEU B O 1
ATOM 5965 N N . THR B 1 70 ? -0.761 10.126 14.573 1.00 6.44 149 THR B N 1
ATOM 5966 C CA . THR B 1 70 ? -2.136 9.848 14.985 1.00 6.43 149 THR B CA 1
ATOM 5967 C C . THR B 1 70 ? -2.728 8.737 14.135 1.00 5.77 149 THR B C 1
ATOM 5968 O O . THR B 1 70 ? -3.384 7.824 14.635 1.00 6.41 149 THR B O 1
ATOM 5979 N N . SER B 1 71 ? -2.480 8.817 12.832 1.00 6.05 150 SER B N 1
ATOM 5980 C CA . SER B 1 71 ? -3.049 7.818 11.909 1.00 6.13 150 SER B CA 1
ATOM 5981 C C . SER B 1 71 ? -2.324 6.480 12.055 1.00 5.72 150 SER B C 1
ATOM 5982 O O . SER B 1 71 ? -2.979 5.415 11.973 1.00 6.70 150 SER B O 1
ATOM 5990 N N . ALA B 1 72 ? -1.014 6.464 12.278 1.00 5.91 151 ALA B N 1
ATOM 5991 C CA . ALA B 1 72 ? -0.265 5.217 12.495 1.00 5.45 151 ALA B CA 1
ATOM 5992 C C . ALA B 1 72 ? -0.768 4.489 13.755 1.00 5.43 151 ALA B C 1
ATOM 5993 O O . ALA B 1 72 ? -0.930 3.263 13.792 1.00 6.42 151 ALA B O 1
ATOM 6000 N N . ASN B 1 73 ? -0.990 5.284 14.815 1.00 5.63 152 ASN B N 1
ATOM 6001 C CA . ASN B 1 73 ? -1.490 4.690 16.053 1.00 6.56 152 ASN B CA 1
ATOM 6002 C C . ASN B 1 73 ? -2.779 3.928 15.794 1.00 6.41 152 ASN B C 1
ATOM 6003 O O . ASN B 1 73 ? -2.971 2.825 16.352 1.00 7.02 152 ASN B O 1
ATOM 6013 N N . LYS B 1 74 ? -3.688 4.481 15.002 1.00 6.87 153 LYS B N 1
ATOM 6014 C CA 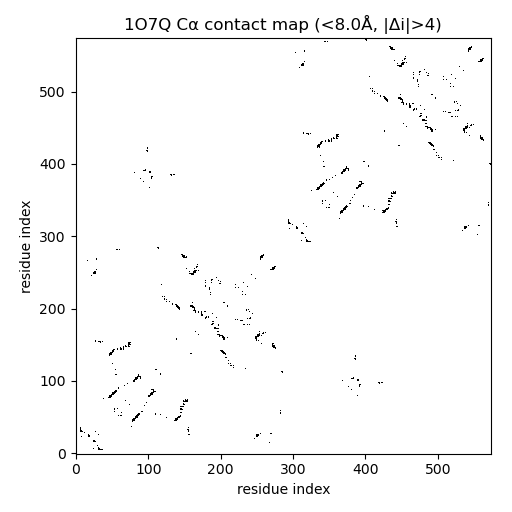. LYS B 1 74 ? -4.991 3.902 14.696 1.00 7.60 153 LYS B CA 1
ATOM 6015 C C . LYS B 1 74 ? -4.926 2.691 13.781 1.00 7.35 153 LYS B C 1
ATOM 6016 O O . LYS B 1 74 ? -5.750 1.763 13.941 1.00 8.09 153 LYS B O 1
ATOM 6035 N N . HIS B 1 75 ? -4.017 2.666 12.798 1.00 6.91 154 HIS B N 1
ATOM 6036 C CA . HIS B 1 75 ? -4.107 1.739 11.702 1.00 6.04 154 HIS B CA 1
ATOM 6037 C C . HIS B 1 75 ? -2.918 0.792 11.500 1.00 5.77 154 HIS B C 1
ATOM 6038 O O . HIS B 1 75 ? -3.114 -0.178 10.733 1.00 7.23 154 HIS B O 1
ATOM 6052 N N . PHE B 1 76 ? -1.730 1.021 12.057 1.00 5.88 155 PHE B N 1
ATOM 6053 C CA . PHE B 1 76 ? -0.514 0.256 11.728 1.00 5.66 155 PHE B CA 1
ATOM 6054 C C . PHE B 1 76 ? -0.391 -0.956 12.648 1.00 5.61 155 PHE B C 1
ATOM 6055 O O . PHE B 1 76 ? -0.218 -0.816 13.862 1.00 6.52 155 PHE B O 1
ATOM 6072 N N . MET B 1 77 ? -0.449 -2.176 12.094 1.00 6.10 156 MET B N 1
ATOM 6073 C CA . MET B 1 77 ? -0.203 -3.420 12.796 1.00 6.13 156 MET B CA 1
ATOM 6074 C C . MET B 1 77 ? -1.074 -3.540 14.048 1.00 7.06 156 MET B C 1
ATOM 6075 O O . MET B 1 77 ? -0.599 -3.963 15.114 1.00 7.67 156 MET B O 1
ATOM 6089 N N . VAL B 1 78 ? -2.358 -3.182 13.975 1.00 8.82 157 VAL B N 1
ATOM 6090 C CA . VAL B 1 78 ? -3.260 -3.303 15.099 1.00 9.34 157 VAL B CA 1
ATOM 6091 C C . VAL B 1 78 ? -3.325 -4.743 15.600 1.00 9.93 157 VAL B C 1
ATOM 6092 O O . VAL B 1 78 ? -3.440 -5.675 14.793 1.00 13.48 157 VAL B O 1
ATOM 6105 N N . GLY B 1 79 ? -3.216 -4.921 16.915 1.00 10.43 158 GLY B N 1
ATOM 6106 C CA . GLY B 1 79 ? -3.225 -6.196 17.582 1.00 11.55 158 GLY B CA 1
ATOM 6107 C C . GLY B 1 79 ? -1.836 -6.714 17.909 1.00 8.75 158 GLY B C 1
ATOM 6108 O O . GLY B 1 79 ? -1.762 -7.789 18.539 1.00 11.09 158 GLY B O 1
ATOM 6112 N N . HIS B 1 80 ? -0.774 -6.010 17.547 1.00 7.06 159 HIS B N 1
ATOM 6113 C CA . HIS B 1 80 ? 0.601 -6.391 17.791 1.00 7.83 159 HIS B CA 1
ATOM 6114 C C . HIS B 1 80 ? 1.375 -5.247 18.414 1.00 6.83 159 HIS B C 1
ATOM 6115 O O . HIS B 1 80 ? 1.106 -4.090 18.072 1.00 7.06 159 HIS B O 1
ATOM 6129 N N . PRO B 1 81 ? 2.364 -5.514 19.258 1.00 6.75 160 PRO B N 1
ATOM 6130 C CA . PRO B 1 81 ? 3.247 -4.434 19.744 1.00 6.83 160 PRO B CA 1
ATOM 6131 C C . PRO B 1 81 ? 3.977 -3.734 18.596 1.00 6.05 160 PRO B C 1
ATOM 6132 O O . PRO B 1 81 ? 4.533 -4.399 17.713 1.00 6.91 160 PRO B O 1
ATOM 6143 N N . VAL B 1 82 ? 3.966 -2.405 18.664 1.00 6.12 161 VAL B N 1
ATOM 6144 C CA . VAL B 1 82 ? 4.636 -1.531 17.704 1.00 5.33 161 VAL B CA 1
ATOM 6145 C C . VAL B 1 82 ? 5.449 -0.522 18.490 1.00 4.55 161 VAL B C 1
ATOM 6146 O O . VAL B 1 82 ? 5.028 0.002 19.538 1.00 5.81 161 VAL B O 1
ATOM 6169 N N . ILE B 1 83 ? 6.617 -0.182 17.947 1.00 5.20 162 ILE B N 1
ATOM 6170 C CA . ILE B 1 83 ? 7.465 0.901 18.450 1.00 4.87 162 ILE B CA 1
ATOM 6171 C C . ILE B 1 83 ? 7.667 1.916 17.310 1.00 4.74 162 ILE B C 1
ATOM 6172 O O . ILE B 1 83 ? 8.157 1.541 16.246 1.00 5.52 162 ILE B O 1
ATOM 6188 N N . PHE B 1 84 ? 7.284 3.173 17.547 1.00 4.82 163 PHE B N 1
ATOM 6189 C CA . PHE B 1 84 ? 7.550 4.275 16.634 1.00 4.77 163 PHE B CA 1
ATOM 6190 C C . PHE B 1 84 ? 8.876 4.931 16.999 1.00 5.10 163 PHE B C 1
ATOM 6191 O O . PHE B 1 84 ? 9.045 5.364 18.138 1.00 7.41 163 PHE B O 1
ATOM 6208 N N . TYR B 1 85 ? 9.772 5.022 16.038 1.00 4.88 164 TYR B N 1
ATOM 6209 C CA . TYR B 1 85 ? 11.073 5.662 16.165 1.00 5.04 164 TYR B CA 1
ATOM 6210 C C . TYR B 1 85 ? 11.031 6.998 15.423 1.00 4.36 164 TYR B C 1
ATOM 6211 O O . TYR B 1 85 ? 10.909 7.001 14.177 1.00 6.48 164 TYR B O 1
ATOM 6229 N N . ILE B 1 86 ? 11.056 8.101 16.143 1.00 4.98 165 ILE B N 1
ATOM 6230 C CA . ILE B 1 86 ? 10.860 9.436 15.589 1.00 5.01 165 ILE B CA 1
ATOM 6231 C C . ILE B 1 86 ? 12.169 10.204 15.598 1.00 5.71 165 ILE B C 1
ATOM 6232 O O . ILE B 1 86 ? 12.781 10.366 16.663 1.00 6.90 165 ILE B O 1
ATOM 6248 N N . MET B 1 87 ? 12.618 10.654 14.426 1.00 5.57 166 MET B N 1
ATOM 6249 C CA . MET B 1 87 ? 13.869 11.372 14.257 1.00 5.48 166 MET B CA 1
ATOM 6250 C C . MET B 1 87 ? 13.527 12.811 13.864 1.00 5.38 166 MET B C 1
ATOM 6251 O O . MET B 1 87 ? 12.919 13.015 12.806 1.00 6.47 166 MET B O 1
ATOM 6276 N N . VAL B 1 88 ? 13.848 13.778 14.714 1.00 6.20 167 VAL B N 1
ATOM 6277 C CA . VAL B 1 88 ? 13.557 15.194 14.442 1.00 7.00 167 VAL B CA 1
ATOM 6278 C C . VAL B 1 88 ? 14.779 16.044 14.711 1.00 6.46 167 VAL B C 1
ATOM 6279 O O . VAL B 1 88 ? 15.630 15.640 15.530 1.00 7.97 167 VAL B O 1
ATOM 6292 N N . ASP B 1 89 ? 14.874 17.230 14.131 1.00 7.54 168 ASP B N 1
ATOM 6293 C CA . ASP B 1 89 ? 15.971 18.136 14.472 1.00 8.39 168 ASP B CA 1
ATOM 6294 C C . ASP B 1 89 ? 15.703 18.957 15.728 1.00 9.82 168 ASP B C 1
ATOM 6295 O O . ASP B 1 89 ? 16.684 19.504 16.251 1.00 12.22 168 ASP B O 1
ATOM 6304 N N . ASP B 1 90 ? 14.492 19.062 16.206 1.00 11.22 169 ASP B N 1
ATOM 6305 C CA . ASP B 1 90 ? 14.184 19.859 17.373 1.00 14.68 169 ASP B CA 1
ATOM 6306 C C . ASP B 1 90 ? 13.104 19.136 18.165 1.00 13.28 169 ASP B C 1
ATOM 6307 O O . ASP B 1 90 ? 11.943 19.133 17.795 1.00 14.13 169 ASP B O 1
ATOM 6316 N N . VAL B 1 91 ? 13.542 18.528 19.268 1.00 14.39 170 VAL B N 1
ATOM 6317 C CA . VAL B 1 91 ? 12.684 17.641 20.026 1.00 14.64 170 VAL B CA 1
ATOM 6318 C C . VAL B 1 91 ? 11.649 18.502 20.720 1.00 16.41 170 VAL B C 1
ATOM 6319 O O . VAL B 1 91 ? 10.574 17.996 21.027 1.00 20.42 170 VAL B O 1
ATOM 6332 N N . SER B 1 92 ? 11.923 19.768 20.951 1.00 16.51 171 SER B N 1
ATOM 6333 C CA . SER B 1 92 ? 10.950 20.611 21.624 1.00 19.47 171 SER B CA 1
ATOM 6334 C C . SER B 1 92 ? 9.738 20.882 20.749 1.00 20.69 171 SER B C 1
ATOM 6335 O O . SER B 1 92 ? 8.757 21.416 21.273 1.00 25.42 171 SER B O 1
ATOM 6343 N N . ARG B 1 93 ? 9.823 20.522 19.474 1.00 19.09 172 ARG B N 1
ATOM 6344 C CA . ARG B 1 93 ? 8.715 20.679 18.537 1.00 19.79 172 ARG B CA 1
ATOM 6345 C C . ARG B 1 93 ? 7.917 19.392 18.359 1.00 21.12 172 ARG B C 1
ATOM 6346 O O . ARG B 1 93 ? 6.927 19.333 17.617 1.00 23.61 172 ARG B O 1
ATOM 6367 N N . MET B 1 94 ? 8.285 18.315 19.040 1.00 22.21 173 MET B N 1
ATOM 6368 C CA . MET B 1 94 ? 7.649 16.992 18.874 1.00 23.63 173 MET B CA 1
ATOM 6369 C C . MET B 1 94 ? 6.236 16.953 19.412 1.00 25.50 173 MET B C 1
ATOM 6370 O O . MET B 1 94 ? 6.040 17.244 20.600 1.00 27.37 173 MET B O 1
ATOM 6395 N N . PRO B 1 95 ? 5.184 16.638 18.617 1.00 24.10 174 PRO B N 1
ATOM 6396 C CA . PRO B 1 95 ? 3.811 16.452 19.179 1.00 22.14 174 PRO B CA 1
ATOM 6397 C C . PRO B 1 95 ? 3.684 15.168 19.973 1.00 19.50 174 PRO B C 1
ATOM 6398 O O . PRO B 1 95 ? 3.751 14.068 19.368 1.00 24.79 174 PRO B O 1
ATOM 6409 N N . LEU B 1 96 ? 3.495 15.148 21.259 1.00 24.11 175 LEU B N 1
ATOM 6410 C CA . LEU B 1 96 ? 3.385 14.037 22.178 1.00 26.08 175 LEU B CA 1
ATOM 6411 C C . LEU B 1 96 ? 1.929 13.590 22.304 1.00 24.93 175 LEU B C 1
ATOM 6412 O O . LEU B 1 96 ? 1.384 13.727 23.407 1.00 32.77 175 LEU B O 1
ATOM 6428 N N . ILE B 1 97 ? 1.365 13.096 21.239 1.00 17.81 176 ILE B N 1
ATOM 6429 C CA . ILE B 1 97 ? 0.017 12.587 21.166 1.00 15.77 176 ILE B CA 1
ATOM 6430 C C . ILE B 1 97 ? -0.211 11.405 22.096 1.00 14.31 176 ILE B C 1
ATOM 6431 O O . ILE B 1 97 ? 0.772 10.777 22.497 1.00 15.01 176 ILE B O 1
ATOM 6447 N N . GLU B 1 98 ? -1.472 11.099 22.378 1.00 15.10 177 GLU B N 1
ATOM 6448 C CA . GLU B 1 98 ? -1.794 9.907 23.159 1.00 14.72 177 GLU B CA 1
ATOM 6449 C C . GLU B 1 98 ? -1.730 8.699 22.216 1.00 14.86 177 GLU B C 1
ATOM 6450 O O . GLU B 1 98 ? -2.222 8.701 21.090 1.00 17.66 177 GLU B O 1
ATOM 6462 N N . LEU B 1 99 ? -1.058 7.670 22.696 1.00 9.24 178 LEU B N 1
ATOM 6463 C CA . LEU B 1 99 ? -0.961 6.399 22.003 1.00 7.11 178 LEU B CA 1
ATOM 6464 C C . LEU B 1 99 ? -1.913 5.388 22.635 1.00 7.62 178 LEU B C 1
ATOM 6465 O O . LEU B 1 99 ? -2.212 5.456 23.831 1.00 9.50 178 LEU B O 1
ATOM 6481 N N . GLY B 1 100 ? -2.364 4.430 21.824 1.00 7.53 179 GLY B N 1
ATOM 6482 C CA . GLY B 1 100 ? -3.240 3.384 22.254 1.00 7.29 179 GLY B CA 1
ATOM 6483 C C . GLY B 1 100 ? -2.593 2.081 22.639 1.00 5.99 179 GLY B C 1
ATOM 6484 O O . GLY B 1 100 ? -1.364 1.975 22.675 1.00 6.41 179 GLY B O 1
ATOM 6488 N N . PRO B 1 101 ? -3.406 1.070 22.940 1.00 6.28 180 PRO B N 1
ATOM 6489 C CA . PRO B 1 101 ? -2.868 -0.231 23.365 1.00 6.31 180 PRO B CA 1
ATOM 6490 C C . PRO B 1 101 ? -1.857 -0.770 22.354 1.00 6.25 180 PRO B C 1
ATOM 6491 O O . PRO B 1 101 ? -2.077 -0.719 21.128 1.00 6.84 180 PRO B O 1
ATOM 6502 N N . LEU B 1 102 ? -0.735 -1.264 22.859 1.00 5.79 181 LEU B N 1
ATOM 6503 C CA . LEU B 1 102 ? 0.283 -1.963 22.086 1.00 5.17 181 LEU B CA 1
ATOM 6504 C C . LEU B 1 102 ? 1.097 -0.988 21.233 1.00 5.66 181 LEU B C 1
ATOM 6505 O O . LEU B 1 102 ? 1.877 -1.455 20.390 1.00 9.71 181 LEU B O 1
ATOM 6521 N N . ARG B 1 103 ? 1.026 0.309 21.444 1.00 5.72 182 ARG B N 1
ATOM 6522 C CA . ARG B 1 103 ? 1.904 1.290 20.838 1.00 5.15 182 ARG B CA 1
ATOM 6523 C C . ARG B 1 103 ? 2.794 1.936 21.916 1.00 4.73 182 ARG B C 1
ATOM 6524 O O . ARG B 1 103 ? 2.316 2.213 23.037 1.00 5.81 182 ARG B O 1
ATOM 6545 N N . SER B 1 104 ? 4.026 2.219 21.530 1.00 4.81 183 SER B N 1
ATOM 6546 C CA . SER B 1 104 ? 4.938 3.033 22.334 1.00 4.81 183 SER B CA 1
ATOM 6547 C C . SER B 1 104 ? 5.912 3.750 21.404 1.00 4.59 183 SER B C 1
ATOM 6548 O O . SER B 1 104 ? 5.934 3.435 20.205 1.00 5.80 183 SER B O 1
ATOM 6556 N N . PHE B 1 105 ? 6.732 4.669 21.932 1.00 5.44 184 PHE B N 1
ATOM 6557 C CA . PHE B 1 105 ? 7.666 5.316 21.021 1.00 7.48 184 PHE B CA 1
ATOM 6558 C C . PHE B 1 105 ? 8.951 5.716 21.728 1.00 6.21 184 PHE B C 1
ATOM 6559 O O . PHE B 1 105 ? 9.086 5.610 22.943 1.00 7.67 184 PHE B O 1
ATOM 6590 N N . LYS B 1 106 ? 9.863 6.197 20.884 1.00 7.25 185 LYS B N 1
ATOM 6591 C CA . LYS B 1 106 ? 10.985 6.982 21.414 1.00 8.35 185 LYS B CA 1
ATOM 6592 C C . LYS B 1 106 ? 11.468 7.930 20.310 1.00 7.52 185 LYS B C 1
ATOM 6593 O O . LYS B 1 106 ? 11.241 7.701 19.110 1.00 8.83 185 LYS B O 1
ATOM 6612 N N . VAL B 1 107 ? 12.092 8.985 20.784 1.00 7.96 186 VAL B N 1
ATOM 6613 C CA . VAL B 1 107 ? 12.415 10.128 19.966 1.00 7.12 186 VAL B CA 1
ATOM 6614 C C . VAL B 1 107 ? 13.906 10.426 20.043 1.00 6.69 186 VAL B C 1
ATOM 6615 O O . VAL B 1 107 ? 14.521 10.362 21.116 1.00 7.70 186 VAL B O 1
ATOM 6628 N N . PHE B 1 108 ? 14.491 10.750 18.893 1.00 6.77 187 PHE B N 1
ATOM 6629 C CA . PHE B 1 108 ? 15.903 11.071 18.770 1.00 6.86 187 PHE B CA 1
ATOM 6630 C C . PHE B 1 108 ? 16.102 12.416 18.091 1.00 6.58 187 PHE B C 1
ATOM 6631 O O . PHE B 1 108 ? 15.426 12.689 17.096 1.00 7.18 187 PHE B O 1
ATOM 6648 N N . LYS B 1 109 ? 17.037 13.205 18.590 1.00 7.48 188 LYS B N 1
ATOM 6649 C CA . LYS B 1 109 ? 17.476 14.443 17.962 1.00 8.38 188 LYS B CA 1
ATOM 6650 C C . LYS B 1 109 ? 18.544 14.170 16.907 1.00 7.85 188 LYS B C 1
ATOM 6651 O O . LYS B 1 109 ? 19.555 13.536 17.223 1.00 11.66 188 LYS B O 1
ATOM 6670 N N . ILE B 1 110 ? 18.338 14.627 15.684 1.00 8.24 189 ILE B N 1
ATOM 6671 C CA . ILE B 1 110 ? 19.326 14.491 14.602 1.00 8.47 189 ILE B CA 1
ATOM 6672 C C . ILE B 1 110 ? 19.756 15.857 14.100 1.00 9.80 189 ILE B C 1
ATOM 6673 O O . ILE B 1 110 ? 19.077 16.867 14.273 1.00 9.69 189 ILE B O 1
ATOM 6689 N N . LYS B 1 111 ? 20.904 15.921 13.441 1.00 10.24 190 LYS B N 1
ATOM 6690 C CA . LYS B 1 111 ? 21.378 17.102 12.756 1.00 11.36 190 LYS B CA 1
ATOM 6691 C C . LYS B 1 111 ? 20.515 17.415 11.540 1.00 9.65 190 LYS B C 1
ATOM 6692 O O . LYS B 1 111 ? 20.199 16.513 10.782 1.00 11.70 190 LYS B O 1
ATOM 6711 N N . PRO B 1 112 ? 20.120 18.662 11.325 1.00 10.76 191 PRO B N 1
ATOM 6712 C CA . PRO B 1 112 ? 19.426 19.013 10.077 1.00 10.02 191 PRO B CA 1
ATOM 6713 C C . PRO B 1 112 ? 20.440 19.270 8.974 1.00 11.37 191 PRO B C 1
ATOM 6714 O O . PRO B 1 112 ? 21.305 20.143 8.995 1.00 14.27 191 PRO B O 1
ATOM 6725 N N . GLU B 1 113 ? 20.376 18.470 7.904 1.00 10.60 192 GLU B N 1
ATOM 6726 C CA . GLU B 1 113 ? 21.234 18.742 6.761 1.00 10.94 192 GLU B CA 1
ATOM 6727 C C . GLU B 1 113 ? 20.820 20.028 6.079 1.00 10.83 192 GLU B C 1
ATOM 6728 O O . GLU B 1 113 ? 19.656 20.387 6.157 1.00 11.23 192 GLU B O 1
ATOM 6740 N N . LYS B 1 114 ? 21.735 20.712 5.411 1.00 11.89 193 LYS B N 1
ATOM 6741 C CA . LYS B 1 114 ? 21.503 22.061 4.897 1.00 12.06 193 LYS B CA 1
ATOM 6742 C C . LYS B 1 114 ? 20.605 22.022 3.664 1.00 12.46 193 LYS B C 1
ATOM 6743 O O . LYS B 1 114 ? 19.790 22.907 3.454 1.00 16.97 193 LYS B O 1
ATOM 6762 N N . ARG B 1 115 ? 20.731 20.997 2.819 1.00 10.48 194 ARG B N 1
ATOM 6763 C CA . ARG B 1 115 ? 19.894 20.832 1.632 1.00 9.79 194 ARG B CA 1
ATOM 6764 C C . ARG B 1 115 ? 18.793 19.815 1.886 1.00 8.46 194 ARG B C 1
ATOM 6765 O O . ARG B 1 115 ? 19.104 18.725 2.431 1.00 8.55 194 ARG B O 1
ATOM 6786 N N . TRP B 1 116 ? 17.557 20.054 1.474 1.00 8.56 195 TRP B N 1
ATOM 6787 C CA . TRP B 1 116 ? 16.453 19.122 1.663 1.00 7.93 195 TRP B CA 1
ATOM 6788 C C . TRP B 1 116 ? 16.798 17.783 1.005 1.00 7.01 195 TRP B C 1
ATOM 6789 O O . TRP B 1 116 ? 16.414 16.729 1.495 1.00 7.02 195 TRP B O 1
ATOM 6810 N N . GLN B 1 117 ? 17.533 17.808 -0.118 1.00 6.98 196 GLN B N 1
ATOM 6811 C CA . GLN B 1 117 ? 17.931 16.604 -0.815 1.00 6.57 196 GLN B CA 1
ATOM 6812 C C . GLN B 1 117 ? 18.764 15.705 0.117 1.00 6.35 196 GLN B C 1
ATOM 6813 O O . GLN B 1 117 ? 18.603 14.465 0.119 1.00 6.63 196 GLN B O 1
ATOM 6827 N N . ASP B 1 118 ? 19.670 16.306 0.874 1.00 7.09 197 ASP B N 1
ATOM 6828 C CA . ASP B 1 118 ? 20.487 15.554 1.840 1.00 6.83 197 ASP B CA 1
ATOM 6829 C C . ASP B 1 118 ? 19.700 15.165 3.089 1.00 6.53 197 ASP B C 1
ATOM 6830 O O . ASP B 1 118 ? 19.982 14.120 3.702 1.00 7.24 197 ASP B O 1
ATOM 6839 N N . ILE B 1 119 ? 18.671 15.914 3.498 1.00 6.26 198 ILE B N 1
ATOM 6840 C CA . ILE B 1 119 ? 17.790 15.466 4.578 1.00 5.74 198 ILE B CA 1
ATOM 6841 C C . ILE B 1 119 ? 17.173 14.135 4.149 1.00 5.18 198 ILE B C 1
ATOM 6842 O O . ILE B 1 119 ? 17.164 13.172 4.922 1.00 6.49 198 ILE B O 1
ATOM 6858 N N . SER B 1 120 ? 16.628 14.061 2.944 1.00 5.54 199 SER B N 1
ATOM 6859 C CA . SER B 1 120 ? 16.014 12.856 2.445 1.00 5.31 199 SER B CA 1
ATOM 6860 C C . SER B 1 120 ? 17.021 11.699 2.353 1.00 5.14 199 SER B C 1
ATOM 6861 O O . SER B 1 120 ? 16.752 10.562 2.791 1.00 6.25 199 SER B O 1
ATOM 6874 N N . MET B 1 121 ? 18.195 11.959 1.756 1.00 5.23 200 MET B N 1
ATOM 6875 C CA . MET B 1 121 ? 19.168 10.899 1.497 1.00 6.03 200 MET B CA 1
ATOM 6876 C C . MET B 1 121 ? 19.862 10.422 2.761 1.00 5.71 200 MET B C 1
ATOM 6877 O O . MET B 1 121 ? 20.154 9.228 2.857 1.00 5.98 200 MET B O 1
ATOM 6891 N N . MET B 1 122 ? 20.138 11.317 3.713 1.00 5.93 201 MET B N 1
ATOM 6892 C CA . MET B 1 122 ? 20.873 10.916 4.921 1.00 6.09 201 MET B CA 1
ATOM 6893 C C . MET B 1 122 ? 20.055 9.977 5.785 1.00 6.00 201 MET B C 1
ATOM 6894 O O . MET B 1 122 ? 20.641 9.268 6.623 1.00 6.64 201 MET B O 1
ATOM 6919 N N . ARG B 1 123 ? 18.742 9.897 5.596 1.00 5.98 202 ARG B N 1
ATOM 6920 C CA . ARG B 1 123 ? 17.935 8.912 6.292 1.00 5.17 202 ARG B CA 1
ATOM 6921 C C . ARG B 1 123 ? 18.534 7.518 6.146 1.00 5.17 202 ARG B C 1
ATOM 6922 O O . ARG B 1 123 ? 18.487 6.717 7.096 1.00 6.18 202 ARG B O 1
ATOM 6943 N N . MET B 1 124 ? 19.091 7.181 4.981 1.00 5.87 203 MET B N 1
ATOM 6944 C CA . MET B 1 124 ? 19.644 5.850 4.752 1.00 6.09 203 MET B CA 1
ATOM 6945 C C . MET B 1 124 ? 20.788 5.583 5.738 1.00 6.69 203 MET B C 1
ATOM 6946 O O . MET B 1 124 ? 20.852 4.484 6.309 1.00 7.38 203 MET B O 1
ATOM 6960 N N . LYS B 1 125 ? 21.675 6.541 5.983 1.00 5.98 204 LYS B N 1
ATOM 6961 C CA . LYS B 1 125 ? 22.759 6.382 6.944 1.00 6.10 204 LYS B CA 1
ATOM 6962 C C . LYS B 1 125 ? 22.215 6.230 8.352 1.00 5.83 204 LYS B C 1
ATOM 6963 O O . LYS B 1 125 ? 22.569 5.342 9.128 1.00 6.78 204 LYS B O 1
ATOM 6982 N N . THR B 1 126 ? 21.333 7.146 8.759 1.00 5.65 205 THR B N 1
ATOM 6983 C CA . THR B 1 126 ? 20.810 7.187 10.130 1.00 5.47 205 THR B CA 1
ATOM 6984 C C . THR B 1 126 ? 20.011 5.932 10.458 1.00 5.22 205 THR B C 1
ATOM 6985 O O . THR B 1 126 ? 20.157 5.383 11.568 1.00 6.04 205 THR B O 1
ATOM 6996 N N . ILE B 1 127 ? 19.172 5.451 9.553 1.00 5.11 206 ILE B N 1
ATOM 6997 C CA . ILE B 1 127 ? 18.433 4.223 9.813 1.00 5.03 206 ILE B CA 1
ATOM 6998 C C . ILE B 1 127 ? 19.374 3.066 10.107 1.00 5.23 206 ILE B C 1
ATOM 6999 O O . ILE B 1 127 ? 19.191 2.299 11.058 1.00 5.56 206 ILE B O 1
ATOM 7015 N N . GLY B 1 128 ? 20.413 2.906 9.301 1.00 5.59 207 GLY B N 1
ATOM 7016 C CA . GLY B 1 128 ? 21.378 1.806 9.532 1.00 6.46 207 GLY B CA 1
ATOM 7017 C C . GLY B 1 128 ? 22.029 1.918 10.888 1.00 6.25 207 GLY B C 1
ATOM 7018 O O . GLY B 1 128 ? 22.204 0.907 11.613 1.00 7.42 207 GLY B O 1
ATOM 7022 N N . GLU B 1 129 ? 22.462 3.120 11.268 1.00 7.06 208 GLU B N 1
ATOM 7023 C CA . GLU B 1 129 ? 23.073 3.308 12.583 1.00 6.92 208 GLU B CA 1
ATOM 7024 C C . GLU B 1 129 ? 22.115 2.844 13.683 1.00 6.55 208 GLU B C 1
ATOM 7025 O O . GLU B 1 129 ? 22.545 2.124 14.621 1.00 7.65 208 GLU B O 1
ATOM 7037 N N . HIS B 1 130 ? 20.851 3.205 13.590 1.00 5.58 209 HIS B N 1
ATOM 7038 C CA . HIS B 1 130 ? 19.883 2.840 14.590 1.00 5.69 209 HIS B CA 1
ATOM 7039 C C . HIS B 1 130 ? 19.578 1.352 14.577 1.00 5.20 209 HIS B C 1
ATOM 7040 O O . HIS B 1 130 ? 19.327 0.765 15.643 1.00 6.04 209 HIS B O 1
ATOM 7054 N N . ILE B 1 131 ? 19.593 0.703 13.415 1.00 5.73 210 ILE B N 1
ATOM 7055 C CA . ILE B 1 131 ? 19.406 -0.743 13.377 1.00 5.59 210 ILE B CA 1
ATOM 7056 C C . ILE B 1 131 ? 20.492 -1.470 14.158 1.00 5.87 210 ILE B C 1
ATOM 7057 O O . ILE B 1 131 ? 20.216 -2.361 14.997 1.00 7.68 210 ILE B O 1
ATOM 7073 N N . VAL B 1 132 ? 21.759 -1.110 13.933 1.00 7.45 211 VAL B N 1
ATOM 7074 C CA . VAL B 1 132 ? 22.886 -1.729 14.631 1.00 7.98 211 VAL B CA 1
ATOM 7075 C C . VAL B 1 132 ? 22.799 -1.432 16.111 1.00 7.52 211 VAL B C 1
ATOM 7076 O O . VAL B 1 132 ? 22.983 -2.328 16.936 1.00 9.16 211 VAL B O 1
ATOM 7089 N N . ALA B 1 133 ? 22.505 -0.196 16.515 1.00 7.63 212 ALA B N 1
ATOM 7090 C CA . ALA B 1 133 ? 22.550 0.220 17.920 1.00 7.62 212 ALA B CA 1
ATOM 7091 C C . ALA B 1 133 ? 21.420 -0.357 18.744 1.00 7.51 212 ALA B C 1
ATOM 7092 O O . ALA B 1 133 ? 21.624 -0.724 19.905 1.00 9.35 212 ALA B O 1
ATOM 7099 N N . HIS B 1 134 ? 20.213 -0.450 18.194 1.00 7.04 213 HIS B N 1
ATOM 7100 C CA . HIS B 1 134 ? 19.086 -0.881 19.027 1.00 6.48 213 HIS B CA 1
ATOM 7101 C C . HIS B 1 134 ? 17.957 -1.576 18.254 1.00 6.44 213 HIS B C 1
ATOM 7102 O O . HIS B 1 134 ? 17.349 -2.525 18.802 1.00 6.93 213 HIS B O 1
ATOM 7116 N N . ILE B 1 135 ? 17.593 -1.159 17.029 1.00 6.27 214 ILE B N 1
ATOM 7117 C CA . ILE B 1 135 ? 16.360 -1.733 16.443 1.00 5.40 214 ILE B CA 1
ATOM 7118 C C . ILE B 1 135 ? 16.484 -3.219 16.210 1.00 6.54 214 ILE B C 1
ATOM 7119 O O . ILE B 1 135 ? 15.484 -3.940 16.385 1.00 6.67 214 ILE B O 1
ATOM 7135 N N . GLN B 1 136 ? 17.664 -3.720 15.870 1.00 6.54 215 GLN B N 1
ATOM 7136 C CA . GLN B 1 136 ? 17.828 -5.160 15.660 1.00 7.37 215 GLN B CA 1
ATOM 7137 C C . GLN B 1 136 ? 17.471 -5.973 16.895 1.00 7.90 215 GLN B C 1
ATOM 7138 O O . GLN B 1 136 ? 17.143 -7.160 16.785 1.00 9.45 215 GLN B O 1
ATOM 7152 N N . HIS B 1 137 ? 17.564 -5.402 18.079 1.00 7.22 216 HIS B N 1
ATOM 7153 C CA . HIS B 1 137 ? 17.272 -6.105 19.330 1.00 7.88 216 HIS B CA 1
ATOM 7154 C C . HIS B 1 137 ? 15.833 -5.933 19.794 1.00 6.88 216 HIS B C 1
ATOM 7155 O O . HIS B 1 137 ? 15.440 -6.603 20.756 1.00 9.11 216 HIS B O 1
ATOM 7169 N N . GLU B 1 138 ? 15.086 -5.043 19.135 1.00 6.63 217 GLU B N 1
ATOM 7170 C CA . GLU B 1 138 ? 13.764 -4.639 19.588 1.00 5.71 217 GLU B CA 1
ATOM 7171 C C . GLU B 1 138 ? 12.611 -5.162 18.779 1.00 5.99 217 GLU B C 1
ATOM 7172 O O . GLU B 1 138 ? 11.483 -5.236 19.308 1.00 6.75 217 GLU B O 1
ATOM 7184 N N . VAL B 1 139 ? 12.800 -5.438 17.479 1.00 5.70 218 VAL B N 1
ATOM 7185 C CA . VAL B 1 139 ? 11.698 -5.755 16.592 1.00 5.79 218 VAL B CA 1
ATOM 7186 C C . VAL B 1 139 ? 12.053 -6.920 15.668 1.00 6.03 218 VAL B C 1
ATOM 7187 O O . VAL B 1 139 ? 13.239 -7.179 15.394 1.00 7.25 218 VAL B O 1
ATOM 7200 N N . ASP B 1 140 ? 11.007 -7.591 15.186 1.00 5.46 219 ASP B N 1
ATOM 7201 C CA . ASP B 1 140 ? 11.144 -8.660 14.187 1.00 5.90 219 ASP B CA 1
ATOM 7202 C C . ASP B 1 140 ? 11.101 -8.155 12.755 1.00 5.57 219 ASP B C 1
ATOM 7203 O O . ASP B 1 140 ? 11.681 -8.771 11.865 1.00 6.40 219 ASP B O 1
ATOM 7212 N N . PHE B 1 141 ? 10.394 -7.049 12.533 1.00 5.75 220 PHE B N 1
ATOM 7213 C CA . PHE B 1 141 ? 10.222 -6.415 11.239 1.00 5.82 220 PHE B CA 1
ATOM 7214 C C . PHE B 1 141 ? 10.217 -4.894 11.453 1.00 5.29 220 PHE B C 1
ATOM 7215 O O . PHE B 1 141 ? 9.789 -4.442 12.522 1.00 5.39 220 PHE B O 1
ATOM 7232 N N . LEU B 1 142 ? 10.674 -4.143 10.464 1.00 6.11 221 LEU B N 1
ATOM 7233 C CA . LEU B 1 142 ? 10.757 -2.686 10.447 1.00 7.46 221 LEU B CA 1
ATOM 7234 C C . LEU B 1 142 ? 10.204 -2.124 9.157 1.00 5.77 221 LEU B C 1
ATOM 7235 O O . LEU B 1 142 ? 10.572 -2.655 8.086 1.00 6.74 221 LEU B O 1
ATOM 7251 N N . PHE B 1 143 ? 9.389 -1.092 9.217 1.00 4.57 222 PHE B N 1
ATOM 7252 C CA . PHE B 1 143 ? 9.077 -0.250 8.080 1.00 4.93 222 PHE B CA 1
ATOM 7253 C C . PHE B 1 143 ? 9.753 1.115 8.263 1.00 4.39 222 PHE B C 1
ATOM 7254 O O . PHE B 1 143 ? 9.866 1.621 9.398 1.00 5.19 222 PHE B O 1
ATOM 7271 N N . CYS B 1 144 ? 10.133 1.699 7.149 1.00 3.80 223 CYS B N 1
ATOM 7272 C CA . CYS B 1 144 ? 10.765 3.034 7.074 1.00 4.54 223 CYS B CA 1
ATOM 7273 C C . CYS B 1 144 ? 9.891 3.884 6.152 1.00 4.54 223 CYS B C 1
ATOM 7274 O O . CYS B 1 144 ? 9.732 3.535 4.965 1.00 4.83 223 CYS B O 1
ATOM 7281 N N . MET B 1 145 ? 9.333 4.961 6.669 1.00 4.02 224 MET B N 1
ATOM 7282 C CA . MET B 1 145 ? 8.329 5.727 5.952 1.00 3.77 224 MET B CA 1
ATOM 7283 C C . MET B 1 145 ? 8.617 7.221 5.906 1.00 3.71 224 MET B C 1
ATOM 7284 O O . MET B 1 145 ? 9.155 7.800 6.872 1.00 4.70 224 MET B O 1
ATOM 7298 N N . ASP B 1 146 ? 8.198 7.864 4.814 1.00 4.10 225 ASP B N 1
ATOM 7299 C CA . ASP B 1 146 ? 8.052 9.307 4.696 1.00 4.20 225 ASP B CA 1
ATOM 7300 C C . ASP B 1 146 ? 7.009 9.804 5.697 1.00 4.21 225 ASP B C 1
ATOM 7301 O O . ASP B 1 146 ? 6.053 9.092 6.039 1.00 4.70 225 ASP B O 1
ATOM 7310 N N . VAL B 1 147 ? 7.133 11.065 6.153 1.00 4.40 226 VAL B N 1
ATOM 7311 C CA . VAL B 1 147 ? 6.158 11.663 7.081 1.00 4.30 226 VAL B CA 1
ATOM 7312 C C . VAL B 1 147 ? 4.986 12.320 6.356 1.00 4.64 226 VAL B C 1
ATOM 7313 O O . VAL B 1 147 ? 3.913 12.537 6.956 1.00 5.11 226 VAL B O 1
ATOM 7326 N N . ASP B 1 148 ? 5.125 12.692 5.081 1.00 4.80 227 ASP B N 1
ATOM 7327 C CA . ASP B 1 148 ? 4.157 13.476 4.317 1.00 4.47 227 ASP B CA 1
ATOM 7328 C C . ASP B 1 148 ? 3.063 12.603 3.722 1.00 5.22 227 ASP B C 1
ATOM 7329 O O . ASP B 1 148 ? 2.760 12.650 2.501 1.00 5.56 227 ASP B O 1
ATOM 7338 N N . GLN B 1 149 ? 2.420 11.807 4.564 1.00 5.18 228 GLN B N 1
ATOM 7339 C CA . GLN B 1 149 ? 1.388 10.852 4.198 1.00 4.52 228 GLN B CA 1
ATOM 7340 C C . GLN B 1 149 ? 0.586 10.486 5.450 1.00 4.23 228 GLN B C 1
ATOM 7341 O O . GLN B 1 149 ?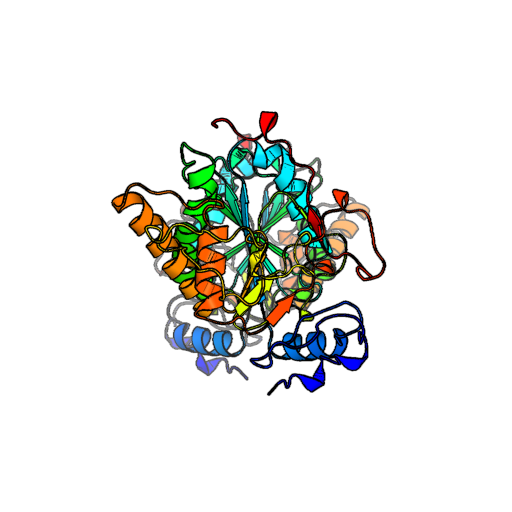 1.021 10.806 6.570 1.00 5.65 228 GLN B O 1
ATOM 7355 N N . VAL B 1 150 ? -0.605 9.920 5.253 1.00 5.46 229 VAL B N 1
ATOM 7356 C CA . VAL B 1 150 ? -1.568 9.637 6.308 1.00 5.25 229 VAL B CA 1
ATOM 7357 C C . VAL B 1 150 ? -2.146 8.243 6.153 1.00 4.71 229 VAL B C 1
ATOM 7358 O O . VAL B 1 150 ? -2.641 7.899 5.068 1.00 5.96 229 VAL B O 1
ATOM 7371 N N . PHE B 1 151 ? -2.151 7.431 7.187 1.00 5.21 230 PHE B N 1
ATOM 7372 C CA . PHE B 1 151 ? -2.829 6.109 7.179 1.00 4.86 230 PHE B CA 1
ATOM 7373 C C . PHE B 1 151 ? -4.335 6.356 7.105 1.00 4.99 230 PHE B C 1
ATOM 7374 O O . PHE B 1 151 ? -4.836 7.230 7.844 1.00 6.50 230 PHE B O 1
ATOM 7391 N N . GLN B 1 152 ? -5.022 5.596 6.269 1.00 5.74 231 GLN B N 1
ATOM 7392 C CA . GLN B 1 152 ? -6.455 5.714 6.065 1.00 6.26 231 GLN B CA 1
ATOM 7393 C C . GLN B 1 152 ? -7.234 4.448 6.441 1.00 6.06 231 GLN B C 1
ATOM 7394 O O . GLN B 1 152 ? -8.454 4.518 6.641 1.00 8.27 231 GLN B O 1
ATOM 7408 N N . ASP B 1 153 ? -6.620 3.276 6.513 1.00 6.42 232 ASP B N 1
ATOM 7409 C CA . ASP B 1 153 ? -7.271 2.048 6.905 1.00 6.86 232 ASP B CA 1
ATOM 7410 C C . ASP B 1 153 ? -6.197 1.078 7.347 1.00 5.99 232 ASP B C 1
ATOM 7411 O O . ASP B 1 153 ? -5.006 1.428 7.371 1.00 6.82 232 ASP B O 1
ATOM 7420 N N . LYS B 1 154 ? -6.584 -0.136 7.698 1.00 6.21 233 LYS B N 1
ATOM 7421 C CA . LYS B 1 154 ? -5.650 -1.089 8.297 1.00 6.62 233 LYS B CA 1
ATOM 7422 C C . LYS B 1 154 ? -4.475 -1.402 7.404 1.00 5.51 233 LYS B C 1
ATOM 7423 O O . LYS B 1 154 ? -4.623 -1.803 6.255 1.00 6.71 233 LYS B O 1
ATOM 7442 N N . PHE B 1 155 ? -3.283 -1.281 7.955 1.00 6.22 234 PHE B N 1
ATOM 7443 C CA . PHE B 1 155 ? -2.008 -1.539 7.307 1.00 5.82 234 PHE B CA 1
ATOM 7444 C C . PHE B 1 155 ? -1.383 -2.601 8.220 1.00 5.91 234 PHE B C 1
ATOM 7445 O O . PHE B 1 155 ? -0.698 -2.230 9.186 1.00 6.55 234 PHE B O 1
ATOM 7462 N N . GLY B 1 156 ? -1.635 -3.867 7.924 1.00 5.59 235 GLY B N 1
ATOM 7463 C CA . GLY B 1 156 ? -1.414 -4.911 8.894 1.00 5.58 235 GLY B CA 1
ATOM 7464 C C . GLY B 1 156 ? -0.355 -5.918 8.529 1.00 5.18 235 GLY B C 1
ATOM 7465 O O . GLY B 1 156 ? 0.473 -5.700 7.661 1.00 5.88 235 GLY B O 1
ATOM 7469 N N . VAL B 1 157 ? -0.404 -7.056 9.202 1.00 5.59 236 VAL B N 1
ATOM 7470 C CA . VAL B 1 157 ? 0.652 -8.060 9.117 1.00 5.88 236 VAL B CA 1
ATOM 7471 C C . VAL B 1 157 ? 0.745 -8.703 7.747 1.00 5.34 236 VAL B C 1
ATOM 7472 O O . VAL B 1 157 ? 1.769 -9.338 7.457 1.00 6.49 236 VAL B O 1
ATOM 7485 N N . GLU B 1 158 ? -0.235 -8.539 6.878 1.00 5.76 237 GLU B N 1
ATOM 7486 C CA . GLU B 1 158 ? -0.131 -8.957 5.470 1.00 5.64 237 GLU B CA 1
ATOM 7487 C C . GLU B 1 158 ? 0.987 -8.263 4.713 1.00 5.91 237 GLU B C 1
ATOM 7488 O O . GLU B 1 158 ? 1.395 -8.749 3.646 1.00 6.74 237 GLU B O 1
ATOM 7500 N N . THR B 1 159 ? 1.501 -7.156 5.262 1.00 5.49 238 THR B N 1
ATOM 7501 C CA . THR B 1 159 ? 2.582 -6.438 4.617 1.00 5.42 238 THR B CA 1
ATOM 7502 C C . THR B 1 159 ? 3.990 -6.848 5.060 1.00 5.62 238 THR B C 1
ATOM 7503 O O . THR B 1 159 ? 4.980 -6.360 4.514 1.00 5.85 238 THR B O 1
ATOM 7514 N N . LEU B 1 160 ? 4.093 -7.769 6.038 1.00 6.08 239 LEU B N 1
ATOM 7515 C CA . LEU B 1 160 ? 5.378 -8.148 6.580 1.00 5.79 239 LEU B CA 1
ATOM 7516 C C . LEU B 1 160 ? 6.121 -9.111 5.662 1.00 6.64 239 LEU B C 1
ATOM 7517 O O . LEU B 1 160 ? 5.538 -9.960 4.979 1.00 9.21 239 LEU B O 1
ATOM 7533 N N . GLY B 1 161 ? 7.441 -9.043 5.662 1.00 6.67 240 GLY B N 1
ATOM 7534 C CA . GLY B 1 161 ? 8.264 -9.965 4.902 1.00 7.23 240 GLY B CA 1
ATOM 7535 C C . GLY B 1 161 ? 9.732 -9.671 5.045 1.00 6.89 240 GLY B C 1
ATOM 7536 O O . GLY B 1 161 ? 10.115 -8.714 5.722 1.00 7.23 240 GLY B O 1
ATOM 7540 N N . GLU B 1 162 ? 10.570 -10.494 4.417 1.00 6.82 241 GLU B N 1
ATOM 7541 C CA . GLU B 1 162 ? 12.015 -10.299 4.542 1.00 6.83 241 GLU B CA 1
ATOM 7542 C C . GLU B 1 162 ? 12.450 -8.979 3.959 1.00 6.11 241 GLU B C 1
ATOM 7543 O O . GLU B 1 162 ? 13.243 -8.272 4.575 1.00 6.49 241 GLU B O 1
ATOM 7555 N N . SER B 1 163 ? 11.996 -8.549 2.788 1.00 6.39 242 SER B N 1
ATOM 7556 C CA . SER B 1 163 ? 12.271 -7.317 2.107 1.00 5.85 242 SER B CA 1
ATOM 7557 C C . SER B 1 163 ? 10.993 -6.909 1.365 1.00 5.74 242 SER B C 1
ATOM 7558 O O . SER B 1 163 ? 10.475 -7.667 0.552 1.00 7.03 242 SER B O 1
ATOM 7566 N N . VAL B 1 164 ? 10.516 -5.700 1.689 1.00 4.83 243 VAL B N 1
ATOM 7567 C CA . VAL B 1 164 ? 9.209 -5.237 1.263 1.00 5.09 243 VAL B CA 1
ATOM 7568 C C . VAL B 1 164 ? 9.345 -3.928 0.494 1.00 4.31 243 VAL B C 1
ATOM 7569 O O . VAL B 1 164 ? 9.900 -2.948 1.053 1.00 5.29 243 VAL B O 1
ATOM 7582 N N . ALA B 1 165 ? 8.830 -3.877 -0.716 1.00 4.52 244 ALA B N 1
ATOM 7583 C CA . ALA B 1 165 ? 8.803 -2.679 -1.561 1.00 4.45 244 ALA B CA 1
ATOM 7584 C C . ALA B 1 165 ? 7.391 -2.219 -1.836 1.00 4.31 244 ALA B C 1
ATOM 7585 O O . ALA B 1 165 ? 6.433 -3.012 -1.765 1.00 5.52 244 ALA B O 1
ATOM 7592 N N . GLN B 1 166 ? 7.259 -0.933 -2.188 1.00 4.83 245 GLN B N 1
ATOM 7593 C CA . GLN B 1 166 ? 5.997 -0.278 -2.487 1.00 4.20 245 GLN B CA 1
ATOM 7594 C C . GLN B 1 166 ? 5.896 0.138 -3.940 1.00 4.64 245 GLN B C 1
ATOM 7595 O O . GLN B 1 166 ? 6.803 0.822 -4.439 1.00 5.32 245 GLN B O 1
ATOM 7609 N N . LEU B 1 167 ? 4.806 -0.220 -4.671 1.00 4.59 246 LEU B N 1
ATOM 7610 C CA . LEU B 1 167 ? 4.625 0.314 -6.011 1.00 4.57 246 LEU B CA 1
ATOM 7611 C C . LEU B 1 167 ? 4.218 1.780 -5.974 1.00 4.78 246 LEU B C 1
ATOM 7612 O O . LEU B 1 167 ? 3.220 2.121 -5.332 1.00 5.72 246 LEU B O 1
ATOM 7628 N N . GLN B 1 168 ? 4.936 2.637 -6.683 1.00 4.94 247 GLN B N 1
ATOM 7629 C CA . GLN B 1 168 ? 4.587 4.069 -6.773 1.00 5.24 247 GLN B CA 1
ATOM 7630 C C . GLN B 1 168 ? 3.287 4.209 -7.568 1.00 5.68 247 GLN B C 1
ATOM 7631 O O . GLN B 1 168 ? 3.145 3.664 -8.682 1.00 5.99 247 GLN B O 1
ATOM 7645 N N . ALA B 1 169 ? 2.344 4.931 -6.991 1.00 5.11 248 ALA B N 1
ATOM 7646 C CA . ALA B 1 169 ? 0.971 5.012 -7.489 1.00 5.60 248 ALA B CA 1
ATOM 7647 C C . ALA B 1 169 ? 0.818 5.450 -8.937 1.00 6.31 248 ALA B C 1
ATOM 7648 O O . ALA B 1 169 ? -0.139 4.985 -9.578 1.00 7.20 248 ALA B O 1
ATOM 7655 N N . TRP B 1 170 ? 1.668 6.354 -9.413 1.00 6.09 249 TRP B N 1
ATOM 7656 C CA . TRP B 1 170 ? 1.525 6.911 -10.750 1.00 6.25 249 TRP B CA 1
ATOM 7657 C C . TRP B 1 170 ? 2.065 5.998 -11.840 1.00 6.55 249 TRP B C 1
ATOM 7658 O O . TRP B 1 170 ? 1.843 6.319 -13.019 1.00 9.13 249 TRP B O 1
ATOM 7679 N N . TRP B 1 171 ? 2.788 4.918 -11.504 1.00 7.37 250 TRP B N 1
ATOM 7680 C CA . TRP B 1 171 ? 3.593 4.196 -12.489 1.00 6.62 250 TRP B CA 1
ATOM 7681 C C . TRP B 1 171 ? 3.304 2.700 -12.502 1.00 7.47 250 TRP B C 1
ATOM 7682 O O . TRP B 1 171 ? 3.946 1.963 -13.273 1.00 7.94 250 TRP B O 1
ATOM 7703 N N . TYR B 1 172 ? 2.364 2.173 -11.705 1.00 7.17 251 TYR B N 1
ATOM 7704 C CA . TYR B 1 172 ? 2.236 0.727 -11.553 1.00 8.36 251 TYR B CA 1
ATOM 7705 C C . TYR B 1 172 ? 1.816 0.058 -12.860 1.00 8.66 251 TYR B C 1
ATOM 7706 O O . TYR B 1 172 ? 2.141 -1.134 -13.033 1.00 10.16 251 TYR B O 1
ATOM 7724 N N . LYS B 1 173 ? 1.131 0.744 -13.754 1.00 8.74 252 LYS B N 1
ATOM 7725 C CA . LYS B 1 173 ? 0.737 0.161 -15.030 1.00 10.48 252 LYS B CA 1
ATOM 7726 C C . LYS B 1 173 ? 1.676 0.485 -16.166 1.00 9.97 252 LYS B C 1
ATOM 7727 O O . LYS B 1 173 ? 1.435 0.030 -17.275 1.00 13.58 252 LYS B O 1
ATOM 7746 N N . ALA B 1 174 ? 2.717 1.268 -15.915 1.00 9.00 253 ALA B N 1
ATOM 7747 C CA . ALA B 1 174 ? 3.580 1.761 -16.981 1.00 9.09 253 ALA B CA 1
ATOM 7748 C C . ALA B 1 174 ? 4.611 0.741 -17.430 1.00 9.10 253 ALA B C 1
ATOM 7749 O O . ALA B 1 174 ? 4.997 -0.162 -16.707 1.00 9.73 253 ALA B O 1
ATOM 7756 N N . ASP B 1 175 ? 5.073 0.894 -18.669 1.00 10.21 254 ASP B N 1
ATOM 7757 C CA . ASP B 1 175 ? 6.217 0.161 -19.187 1.00 10.61 254 ASP B CA 1
ATOM 7758 C C . ASP B 1 175 ? 7.498 0.602 -18.507 1.00 8.97 254 ASP B C 1
ATOM 7759 O O . ASP B 1 175 ? 7.671 1.825 -18.326 1.00 9.06 254 ASP B O 1
ATOM 7768 N N . PRO B 1 176 ? 8.376 -0.278 -18.074 1.00 9.63 255 PRO B N 1
ATOM 7769 C CA . PRO B 1 176 ? 9.620 0.168 -17.393 1.00 8.57 255 PRO B CA 1
ATOM 7770 C C . PRO B 1 176 ? 10.445 1.186 -18.149 1.00 8.45 255 PRO B C 1
ATOM 7771 O O . PRO B 1 176 ? 11.164 1.991 -17.521 1.00 8.71 255 PRO B O 1
ATOM 7782 N N . ASN B 1 177 ? 10.385 1.171 -19.488 1.00 9.37 256 ASN B N 1
ATOM 7783 C CA . ASN B 1 177 ? 11.216 2.131 -20.243 1.00 9.51 256 ASN B CA 1
ATOM 7784 C C . ASN B 1 177 ? 10.674 3.538 -20.208 1.00 9.15 256 ASN B C 1
ATOM 7785 O O . ASN B 1 177 ? 11.338 4.467 -20.699 1.00 11.11 256 ASN B O 1
ATOM 7795 N N . ASP B 1 178 ? 9.507 3.777 -19.596 1.00 8.90 257 ASP B N 1
ATOM 7796 C CA . ASP B 1 178 ? 8.981 5.088 -19.282 1.00 9.30 257 ASP B CA 1
ATOM 7797 C C . ASP B 1 178 ? 9.234 5.487 -17.816 1.00 7.97 257 ASP B C 1
ATOM 7798 O O . ASP B 1 178 ? 8.960 6.630 -17.433 1.00 9.45 257 ASP B O 1
ATOM 7807 N N . PHE B 1 179 ? 9.747 4.584 -16.974 1.00 7.22 258 PHE B N 1
ATOM 7808 C CA . PHE B 1 179 ? 9.971 4.921 -15.568 1.00 7.08 258 PHE B CA 1
ATOM 7809 C C . PHE B 1 179 ? 11.058 5.977 -15.418 1.00 7.03 258 PHE B C 1
ATOM 7810 O O . PHE B 1 179 ? 12.032 5.998 -16.215 1.00 8.19 258 PHE B O 1
ATOM 7827 N N . THR B 1 180 ? 10.944 6.775 -14.376 1.00 6.96 259 THR B N 1
ATOM 7828 C CA . THR B 1 180 ? 11.914 7.831 -14.071 1.00 7.36 259 THR B CA 1
ATOM 7829 C C . THR B 1 180 ? 13.099 7.290 -13.266 1.00 6.72 259 THR B C 1
ATOM 7830 O O . THR B 1 180 ? 13.523 7.894 -12.272 1.00 6.89 259 THR B O 1
ATOM 7841 N N . TYR B 1 181 ? 13.643 6.142 -13.650 1.00 7.16 260 TYR B N 1
ATOM 7842 C CA . TYR B 1 181 ? 14.938 5.692 -13.147 1.00 6.40 260 TYR B CA 1
ATOM 7843 C C . TYR B 1 181 ? 16.012 6.708 -13.490 1.00 6.40 260 TYR B C 1
ATOM 7844 O O . TYR B 1 181 ? 15.888 7.476 -14.457 1.00 7.70 260 TYR B O 1
ATOM 7862 N N . GLU B 1 182 ? 17.105 6.696 -12.716 1.00 6.29 261 GLU B N 1
ATOM 7863 C CA . GLU B 1 182 ? 18.293 7.430 -13.146 1.00 6.51 261 GLU B CA 1
ATOM 7864 C C . GLU B 1 182 ? 18.885 6.808 -14.407 1.00 7.42 261 GLU B C 1
ATOM 7865 O O . GLU B 1 182 ? 19.188 5.619 -14.395 1.00 8.17 261 GLU B O 1
ATOM 7877 N N . ARG B 1 183 ? 19.062 7.575 -15.483 1.00 8.17 262 ARG B N 1
ATOM 7878 C CA . ARG B 1 183 ? 19.481 7.074 -16.783 1.00 7.81 262 ARG B CA 1
ATOM 7879 C C . ARG B 1 183 ? 20.883 7.487 -17.182 1.00 9.34 262 ARG B C 1
ATOM 7880 O O . ARG B 1 183 ? 21.333 7.105 -18.282 1.00 12.19 262 ARG B O 1
ATOM 7901 N N . ARG B 1 184 ? 21.646 8.204 -16.357 1.00 9.48 263 ARG B N 1
ATOM 7902 C CA . ARG B 1 184 ? 23.051 8.514 -16.598 1.00 9.98 263 ARG B CA 1
ATOM 7903 C C . ARG B 1 184 ? 23.986 7.430 -16.068 1.00 9.24 263 ARG B C 1
ATOM 7904 O O . ARG B 1 184 ? 23.958 7.117 -14.864 1.00 10.21 263 ARG B O 1
ATOM 7925 N N . LYS B 1 185 ? 24.828 6.867 -16.937 1.00 10.85 264 LYS B N 1
ATOM 7926 C CA . LYS B 1 185 ? 25.707 5.765 -16.563 1.00 12.45 264 LYS B CA 1
ATOM 7927 C C . LYS B 1 185 ? 26.702 6.135 -15.477 1.00 10.28 264 LYS B C 1
ATOM 7928 O O . LYS B 1 185 ? 27.243 5.272 -14.794 1.00 11.96 264 LYS B O 1
ATOM 7947 N N . GLU B 1 186 ? 26.973 7.419 -15.303 1.00 10.66 265 GLU B N 1
ATOM 7948 C CA . GLU B 1 186 ? 27.939 7.873 -14.314 1.00 10.91 265 GLU B CA 1
ATOM 7949 C C . GLU B 1 186 ? 27.417 7.754 -12.879 1.00 9.80 265 GLU B C 1
ATOM 7950 O O . GLU B 1 186 ? 28.225 7.842 -11.937 1.00 11.57 265 GLU B O 1
ATOM 7962 N N . SER B 1 187 ? 26.128 7.562 -12.680 1.00 8.52 266 SER B N 1
ATOM 7963 C CA . SER B 1 187 ? 25.547 7.399 -11.344 1.00 8.00 266 SER B CA 1
ATOM 7964 C C . SER B 1 187 ? 25.503 5.953 -10.920 1.00 8.49 266 SER B C 1
ATOM 7965 O O . SER B 1 187 ? 25.185 5.082 -11.726 1.00 8.47 266 SER B O 1
ATOM 7973 N N . ALA B 1 188 ? 25.735 5.707 -9.639 1.00 7.95 267 ALA B N 1
ATOM 7974 C CA . ALA B 1 188 ? 25.601 4.397 -9.028 1.00 7.16 267 ALA B CA 1
ATOM 7975 C C . ALA B 1 188 ? 24.171 3.873 -9.152 1.00 7.11 267 ALA B C 1
ATOM 7976 O O . ALA B 1 188 ? 23.941 2.663 -9.089 1.00 8.56 267 ALA B O 1
ATOM 7983 N N . ALA B 1 189 ? 23.183 4.760 -9.308 1.00 7.11 268 ALA B N 1
ATOM 7984 C CA . ALA B 1 189 ? 21.780 4.414 -9.405 1.00 6.31 268 ALA B CA 1
ATOM 7985 C C . ALA B 1 189 ? 21.363 4.073 -10.844 1.00 6.89 268 ALA B C 1
ATOM 7986 O O . ALA B 1 189 ? 20.172 3.749 -11.076 1.00 6.70 268 ALA B O 1
ATOM 7993 N N . TYR B 1 190 ? 22.235 4.145 -11.841 1.00 7.24 269 TYR B N 1
ATOM 7994 C CA . TYR B 1 190 ? 21.906 3.924 -13.235 1.00 7.34 269 TYR B CA 1
ATOM 7995 C C . TYR B 1 190 ? 21.167 2.613 -13.484 1.00 6.72 269 TYR B C 1
ATOM 7996 O O . TYR B 1 190 ? 21.638 1.548 -13.077 1.00 7.91 269 TYR B O 1
ATOM 8014 N N . ILE B 1 191 ? 20.058 2.695 -14.217 1.00 6.73 270 ILE B N 1
ATOM 8015 C CA . ILE B 1 191 ? 19.387 1.531 -14.772 1.00 6.68 270 ILE B CA 1
ATOM 8016 C C . ILE B 1 191 ? 19.206 1.748 -16.264 1.00 6.95 270 ILE B C 1
ATOM 8017 O O . ILE B 1 191 ? 18.559 2.720 -16.670 1.00 7.99 270 ILE B O 1
ATOM 8033 N N . PRO B 1 192 ? 19.771 0.895 -17.122 1.00 7.86 271 PRO B N 1
ATOM 8034 C CA . PRO B 1 192 ? 19.673 1.138 -18.568 1.00 10.11 271 PRO B CA 1
ATOM 8035 C C . PRO B 1 192 ? 18.282 0.894 -19.111 1.00 8.97 271 PRO B C 1
ATOM 8036 O O . PRO B 1 192 ? 17.516 0.097 -18.543 1.00 8.91 271 PRO B O 1
ATOM 8047 N N . PHE B 1 193 ? 17.953 1.495 -20.238 1.00 9.17 272 PHE B N 1
ATOM 8048 C CA . PHE B 1 193 ? 16.752 1.064 -20.985 1.00 9.97 272 PHE B CA 1
ATOM 8049 C C . PHE B 1 193 ? 16.877 -0.417 -21.281 1.00 8.97 272 PHE B C 1
ATOM 8050 O O . PHE B 1 193 ? 17.966 -0.941 -21.585 1.00 10.97 272 PHE B O 1
ATOM 8067 N N . GLY B 1 194 ? 15.748 -1.100 -21.212 1.00 9.25 273 GLY B N 1
ATOM 8068 C CA . GLY B 1 194 ? 15.712 -2.521 -21.386 1.00 9.65 273 GLY B CA 1
ATOM 8069 C C . GLY B 1 194 ? 15.802 -3.327 -20.107 1.00 9.30 273 GLY B C 1
ATOM 8070 O O . GLY B 1 194 ? 15.752 -4.562 -20.170 1.00 11.39 273 GLY B O 1
ATOM 8074 N N . GLU B 1 195 ? 15.948 -2.656 -18.958 1.00 9.62 274 GLU B N 1
ATOM 8075 C CA . GLU B 1 195 ? 16.010 -3.292 -17.655 1.00 8.98 274 GLU B CA 1
ATOM 8076 C C . GLU B 1 195 ? 14.997 -2.650 -16.726 1.00 8.51 274 GLU B C 1
ATOM 8077 O O . GLU B 1 195 ? 14.568 -1.507 -16.904 1.00 9.27 274 GLU B O 1
ATOM 8089 N N . GLY B 1 196 ? 14.613 -3.409 -15.696 1.00 8.80 275 GLY B N 1
ATOM 8090 C CA . GLY B 1 196 ? 13.692 -2.941 -14.685 1.00 8.32 275 GLY B CA 1
ATOM 8091 C C . GLY B 1 196 ? 12.450 -3.786 -14.618 1.00 8.23 275 GLY B C 1
ATOM 8092 O O . GLY B 1 196 ? 11.901 -4.225 -15.623 1.00 10.74 275 GLY B O 1
ATOM 8096 N N . ASP B 1 197 ? 11.982 -4.032 -13.387 1.00 6.81 276 ASP B N 1
ATOM 8097 C CA . ASP B 1 197 ? 10.761 -4.793 -13.145 1.00 7.52 276 ASP B CA 1
ATOM 8098 C C . ASP B 1 197 ? 9.569 -3.897 -12.809 1.00 6.50 276 ASP B C 1
ATOM 8099 O O . ASP B 1 197 ? 8.506 -4.012 -13.414 1.00 8.35 276 ASP B O 1
ATOM 8108 N N . PHE B 1 198 ? 9.752 -2.989 -11.849 1.00 6.04 277 PHE B N 1
ATOM 8109 C CA . PHE B 1 198 ? 8.758 -2.076 -11.317 1.00 6.06 277 PHE B CA 1
ATOM 8110 C C . PHE B 1 198 ? 9.401 -0.751 -10.899 1.00 5.71 277 PHE B C 1
ATOM 8111 O O . PHE B 1 198 ? 10.633 -0.701 -10.745 1.00 5.96 277 PHE B O 1
ATOM 8128 N N . TYR B 1 199 ? 8.592 0.271 -10.682 1.00 5.44 278 TYR B N 1
ATOM 8129 C CA . TYR B 1 199 ? 9.054 1.554 -10.136 1.00 5.26 278 TYR B CA 1
ATOM 8130 C C . TYR B 1 199 ? 8.597 1.642 -8.679 1.00 4.57 278 TYR B C 1
ATOM 8131 O O . TYR B 1 199 ? 7.383 1.803 -8.402 1.00 5.66 278 TYR B O 1
ATOM 8149 N N . TYR B 1 200 ? 9.554 1.470 -7.788 1.00 4.60 279 TYR B N 1
ATOM 8150 C CA . TYR B 1 200 ? 9.287 1.434 -6.354 1.00 4.71 279 TYR B CA 1
ATOM 8151 C C . TYR B 1 200 ? 9.347 2.836 -5.741 1.00 4.65 279 TYR B C 1
ATOM 8152 O O . TYR B 1 200 ? 10.143 3.674 -6.159 1.00 5.46 279 TYR B O 1
ATOM 8170 N N . HIS B 1 201 ? 8.473 3.057 -4.770 1.00 5.34 280 HIS B N 1
ATOM 8171 C CA . HIS B 1 201 ? 8.333 4.333 -4.083 1.00 4.65 280 HIS B CA 1
ATOM 8172 C C . HIS B 1 201 ? 9.178 4.362 -2.804 1.00 4.36 280 HIS B C 1
ATOM 8173 O O . HIS B 1 201 ? 8.997 3.474 -1.958 1.00 5.77 280 HIS B O 1
ATOM 8187 N N . ALA B 1 202 ? 10.054 5.353 -2.634 1.00 4.68 281 ALA B N 1
ATOM 8188 C CA . ALA B 1 202 ? 10.900 5.431 -1.451 1.00 4.83 281 ALA B CA 1
ATOM 8189 C C . ALA B 1 202 ? 10.153 5.888 -0.201 1.00 4.45 281 ALA B C 1
ATOM 8190 O O . ALA B 1 202 ? 10.756 5.874 0.868 1.00 5.62 281 ALA B O 1
ATOM 8197 N N . ALA B 1 203 ? 8.861 6.175 -0.309 1.00 4.16 282 ALA B N 1
ATOM 8198 C CA . ALA B 1 203 ? 8.057 6.630 0.819 1.00 4.22 282 ALA B CA 1
ATOM 8199 C C . ALA B 1 203 ? 7.725 5.484 1.774 1.00 4.13 282 ALA B C 1
ATOM 8200 O O . ALA B 1 203 ? 7.330 5.766 2.935 1.00 4.34 282 ALA B O 1
ATOM 8207 N N . ILE B 1 204 ? 7.808 4.232 1.340 1.00 4.10 283 ILE B N 1
ATOM 8208 C CA . ILE B 1 204 ? 7.569 3.060 2.167 1.00 3.98 283 ILE B CA 1
ATOM 8209 C C . ILE B 1 204 ? 8.516 1.944 1.732 1.00 3.87 283 ILE B C 1
ATOM 8210 O O . ILE B 1 204 ? 8.438 1.522 0.570 1.00 4.74 283 ILE B O 1
ATOM 8226 N N . PHE B 1 205 ? 9.365 1.432 2.625 1.00 4.26 284 PHE B N 1
ATOM 8227 C CA . PHE B 1 205 ? 10.040 0.162 2.386 1.00 4.44 284 PHE B CA 1
ATOM 8228 C C . PHE B 1 205 ? 10.255 -0.507 3.725 1.00 4.09 284 PHE B C 1
ATOM 8229 O O . PHE B 1 205 ? 10.176 0.160 4.769 1.00 4.86 284 PHE B O 1
ATOM 8246 N N . GLY B 1 206 ? 10.518 -1.809 3.752 1.00 4.87 285 GLY B N 1
ATOM 8247 C CA . GLY B 1 206 ? 10.672 -2.469 5.038 1.00 5.16 285 GLY B CA 1
ATOM 8248 C C . GLY B 1 206 ? 11.237 -3.862 4.886 1.00 4.30 285 GLY B C 1
ATOM 8249 O O . GLY B 1 206 ? 11.695 -4.255 3.806 1.00 5.13 285 GLY B O 1
ATOM 8253 N N . GLY B 1 207 ? 11.212 -4.638 5.972 1.00 5.20 286 GLY B N 1
ATOM 8254 C CA . GLY B 1 207 ? 11.784 -5.983 6.013 1.00 5.75 286 GLY B CA 1
ATOM 8255 C C . GLY B 1 207 ? 12.223 -6.377 7.395 1.00 5.92 286 GLY B C 1
ATOM 8256 O O . GLY B 1 207 ? 11.891 -5.696 8.390 1.00 7.26 286 GLY B O 1
ATOM 8260 N N . THR B 1 208 ? 12.979 -7.461 7.503 1.00 6.21 287 THR B N 1
ATOM 8261 C CA . THR B 1 208 ? 13.624 -7.757 8.781 1.00 6.61 287 THR B CA 1
ATOM 8262 C C . THR B 1 208 ? 14.695 -6.701 9.055 1.00 5.60 287 THR B C 1
ATOM 8263 O O . THR B 1 208 ? 15.200 -6.048 8.124 1.00 6.37 287 THR B O 1
ATOM 8274 N N . PRO B 1 209 ? 15.104 -6.463 10.297 1.00 6.82 288 PRO B N 1
ATOM 8275 C CA . PRO B 1 209 ? 16.226 -5.513 10.525 1.00 7.47 288 PRO B CA 1
ATOM 8276 C C . PRO B 1 209 ? 17.470 -5.853 9.720 1.00 7.38 288 PRO B C 1
ATOM 8277 O O . PRO B 1 209 ? 18.143 -4.960 9.193 1.00 8.23 288 PRO B O 1
ATOM 8288 N N . THR B 1 210 ? 17.817 -7.142 9.545 1.00 8.69 289 THR B N 1
ATOM 8289 C CA . THR B 1 210 ? 18.978 -7.544 8.753 1.00 10.09 289 THR B CA 1
ATOM 8290 C C . THR B 1 210 ? 18.896 -7.051 7.317 1.00 8.55 289 THR B C 1
ATOM 8291 O O . THR B 1 210 ? 19.824 -6.500 6.736 1.00 8.41 289 THR B O 1
ATOM 8302 N N . GLN B 1 211 ? 17.774 -7.213 6.643 1.00 8.00 290 GLN B N 1
ATOM 8303 C CA . GLN B 1 211 ? 17.537 -6.856 5.266 1.00 7.88 290 GLN B CA 1
ATOM 8304 C C . GLN B 1 211 ? 17.474 -5.352 5.180 1.00 5.94 290 GLN B C 1
ATOM 8305 O O . GLN B 1 211 ? 18.061 -4.825 4.232 1.00 7.52 290 GLN B O 1
ATOM 8319 N N . VAL B 1 212 ? 16.759 -4.688 6.085 1.00 5.65 291 VAL B N 1
ATOM 8320 C CA . VAL B 1 212 ? 16.698 -3.225 5.984 1.00 5.60 291 VAL B CA 1
ATOM 8321 C C . VAL B 1 212 ? 18.066 -2.621 6.178 1.00 5.77 291 VAL B C 1
ATOM 8322 O O . VAL B 1 212 ? 18.426 -1.603 5.549 1.00 6.82 291 VAL B O 1
ATOM 8335 N N . LEU B 1 213 ? 18.920 -3.188 7.026 1.00 6.24 292 LEU B N 1
ATOM 8336 C CA . LEU B 1 213 ? 20.292 -2.730 7.159 1.00 5.78 292 LEU B CA 1
ATOM 8337 C C . LEU B 1 213 ? 21.012 -2.827 5.824 1.00 6.39 292 LEU B C 1
ATOM 8338 O O . LEU B 1 213 ? 21.740 -1.904 5.420 1.00 7.24 292 LEU B O 1
ATOM 8354 N N . ASN B 1 214 ? 20.859 -3.946 5.109 1.00 6.38 293 ASN B N 1
ATOM 8355 C CA . ASN B 1 214 ? 21.516 -4.051 3.802 1.00 6.91 293 ASN B CA 1
ATOM 8356 C C . ASN B 1 214 ? 20.965 -3.055 2.787 1.00 6.73 293 ASN B C 1
ATOM 8357 O O . ASN B 1 214 ? 21.734 -2.450 2.028 1.00 6.76 293 ASN B O 1
ATOM 8367 N N . ILE B 1 215 ? 19.650 -2.882 2.718 1.00 5.73 294 ILE B N 1
ATOM 8368 C CA . ILE B 1 215 ? 19.016 -1.912 1.804 1.00 6.46 294 ILE B CA 1
ATOM 8369 C C . ILE B 1 215 ? 19.650 -0.546 2.043 1.00 5.60 294 ILE B C 1
ATOM 8370 O O . ILE B 1 215 ? 20.095 0.159 1.130 1.00 6.39 294 ILE B O 1
ATOM 8386 N N . THR B 1 216 ? 19.625 -0.099 3.306 1.00 5.73 295 THR B N 1
ATOM 8387 C CA . THR B 1 216 ? 20.033 1.268 3.635 1.00 5.87 295 THR B CA 1
ATOM 8388 C C . THR B 1 216 ? 21.546 1.443 3.474 1.00 6.54 295 THR B C 1
ATOM 8389 O O . THR B 1 216 ? 21.987 2.479 2.962 1.00 6.93 295 THR B O 1
ATOM 8400 N N . GLN B 1 217 ? 22.347 0.431 3.852 1.00 6.84 296 GLN B N 1
ATOM 8401 C CA . GLN B 1 217 ? 23.790 0.550 3.684 1.00 7.06 296 GLN B CA 1
ATOM 8402 C C . GLN B 1 217 ? 24.173 0.641 2.201 1.00 6.86 296 GLN B C 1
ATOM 8403 O O . GLN B 1 217 ? 25.026 1.441 1.809 1.00 8.04 296 GLN B O 1
ATOM 8417 N N . GLU B 1 218 ? 23.563 -0.205 1.365 1.00 7.61 297 GLU B N 1
ATOM 8418 C CA . GLU B 1 218 ? 23.895 -0.201 -0.065 1.00 7.27 297 GLU B CA 1
ATOM 8419 C C . GLU B 1 218 ? 23.424 1.093 -0.721 1.00 7.17 297 GLU B C 1
ATOM 8420 O O . GLU B 1 218 ? 24.139 1.704 -1.530 1.00 7.42 297 GLU B O 1
ATOM 8432 N N . CYS B 1 219 ? 22.240 1.571 -0.374 1.00 6.45 298 CYS B N 1
ATOM 8433 C CA . CYS B 1 219 ? 21.793 2.853 -0.927 1.00 6.34 298 CYS B CA 1
ATOM 8434 C C . CYS B 1 219 ? 22.715 3.998 -0.518 1.00 6.41 298 CYS B C 1
ATOM 8435 O O . CYS B 1 219 ? 23.051 4.857 -1.338 1.00 6.84 298 CYS B O 1
ATOM 8442 N N . PHE B 1 220 ? 23.126 4.052 0.766 1.00 6.17 299 PHE B N 1
ATOM 8443 C CA . PHE B 1 220 ? 23.951 5.154 1.202 1.00 6.67 299 PHE B CA 1
ATOM 8444 C C . PHE B 1 220 ? 25.324 5.066 0.523 1.00 7.33 299 PHE B C 1
ATOM 8445 O O . PHE B 1 220 ? 25.918 6.101 0.193 1.00 7.48 299 PHE B O 1
ATOM 8462 N N . LYS B 1 221 ? 25.882 3.863 0.327 1.00 7.27 300 LYS B N 1
ATOM 8463 C CA . LYS B 1 221 ? 27.132 3.747 -0.410 1.00 7.77 300 LYS B CA 1
ATOM 8464 C C . LYS B 1 221 ? 26.988 4.360 -1.804 1.00 7.06 300 LYS B C 1
ATOM 8465 O O . LYS B 1 221 ? 27.894 5.046 -2.288 1.00 7.72 300 LYS B O 1
ATOM 8484 N N . GLY B 1 222 ? 25.865 4.117 -2.487 1.00 6.86 301 GLY B N 1
ATOM 8485 C CA . GLY B 1 222 ? 25.680 4.722 -3.803 1.00 7.35 301 GLY B CA 1
ATOM 8486 C C . GLY B 1 222 ? 25.561 6.227 -3.757 1.00 5.89 301 GLY B C 1
ATOM 8487 O O . GLY B 1 222 ? 26.090 6.943 -4.619 1.00 7.25 301 GLY B O 1
ATOM 8491 N N . ILE B 1 223 ? 24.861 6.757 -2.744 1.00 6.40 302 ILE B N 1
ATOM 8492 C CA . ILE B 1 223 ? 24.728 8.190 -2.521 1.00 6.36 302 ILE B CA 1
ATOM 8493 C C . ILE B 1 223 ? 26.101 8.825 -2.353 1.00 6.32 302 ILE B C 1
ATOM 8494 O O . ILE B 1 223 ? 26.427 9.862 -2.980 1.00 7.65 302 ILE B O 1
ATOM 8510 N N . LEU B 1 224 ? 26.961 8.222 -1.522 1.00 7.43 303 LEU 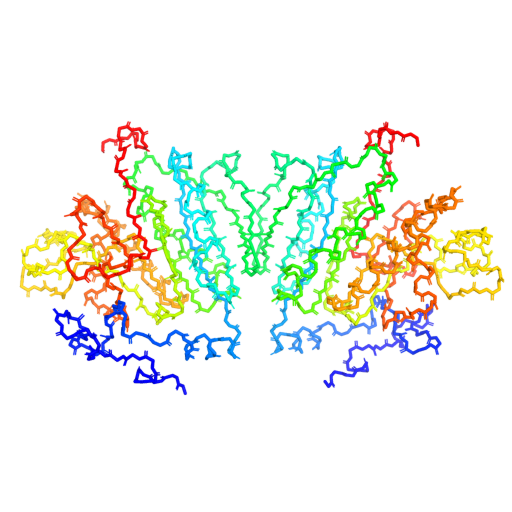B N 1
ATOM 8511 C CA . LEU B 1 224 ? 28.310 8.758 -1.278 1.00 7.81 303 LEU B CA 1
ATOM 8512 C C . LEU B 1 224 ? 29.196 8.623 -2.506 1.00 7.94 303 LEU B C 1
ATOM 8513 O O . LEU B 1 224 ? 29.995 9.529 -2.784 1.00 8.46 303 LEU B O 1
ATOM 8529 N N . LYS B 1 225 ? 29.099 7.522 -3.247 1.00 7.05 304 LYS B N 1
ATOM 8530 C CA . LYS B 1 225 ? 29.890 7.347 -4.443 1.00 7.50 304 LYS B CA 1
ATOM 8531 C C . LYS B 1 225 ? 29.556 8.423 -5.478 1.00 6.45 304 LYS B C 1
ATOM 8532 O O . LYS B 1 225 ? 30.431 9.025 -6.100 1.00 7.26 304 LYS B O 1
ATOM 8567 N N . ASP B 1 226 ? 28.247 8.672 -5.673 1.00 7.14 305 ASP B N 1
ATOM 8568 C CA . ASP B 1 226 ? 27.835 9.753 -6.572 1.00 6.92 305 ASP B CA 1
ATOM 8569 C C . ASP B 1 226 ? 28.401 11.100 -6.120 1.00 7.10 305 ASP B C 1
ATOM 8570 O O . ASP B 1 226 ? 28.858 11.888 -6.982 1.00 7.72 305 ASP B O 1
ATOM 8579 N N . LYS B 1 227 ? 28.440 11.412 -4.820 1.00 7.37 306 LYS B N 1
ATOM 8580 C CA . LYS B 1 227 ? 29.076 12.667 -4.387 1.00 7.36 306 LYS B CA 1
ATOM 8581 C C . LYS B 1 227 ? 30.541 12.714 -4.829 1.00 8.26 306 LYS B C 1
ATOM 8582 O O . LYS B 1 227 ? 31.013 13.780 -5.258 1.00 9.15 306 LYS B O 1
ATOM 8601 N N . LYS B 1 228 ? 31.281 11.607 -4.745 1.00 8.00 307 LYS B N 1
ATOM 8602 C CA . LYS B 1 228 ? 32.684 11.626 -5.170 1.00 7.55 307 LYS B CA 1
ATOM 8603 C C . LYS B 1 228 ? 32.826 11.799 -6.687 1.00 8.40 307 LYS B C 1
ATOM 8604 O O . LYS B 1 228 ? 33.891 12.241 -7.157 1.00 11.52 307 LYS B O 1
ATOM 8623 N N . ASN B 1 229 ? 31.789 11.438 -7.435 1.00 7.66 308 ASN B N 1
ATOM 8624 C CA . ASN B 1 229 ? 31.802 11.598 -8.892 1.00 8.01 308 ASN B CA 1
ATOM 8625 C C . ASN B 1 229 ? 31.038 12.827 -9.381 1.00 8.83 308 ASN B C 1
ATOM 8626 O O . ASN B 1 229 ? 30.752 13.006 -10.556 1.00 10.20 308 ASN B O 1
ATOM 8636 N N . ASP B 1 230 ? 30.697 13.734 -8.464 1.00 9.67 309 ASP B N 1
ATOM 8637 C CA . ASP B 1 230 ? 30.036 14.988 -8.786 1.00 10.07 309 ASP B CA 1
ATOM 8638 C C . ASP B 1 230 ? 28.734 14.801 -9.558 1.00 9.58 309 ASP B C 1
ATOM 8639 O O . ASP B 1 230 ? 28.492 15.507 -10.534 1.00 11.54 309 ASP B O 1
ATOM 8648 N N . ILE B 1 231 ? 27.906 13.877 -9.116 1.00 8.42 310 ILE B N 1
ATOM 8649 C CA . ILE B 1 231 ? 26.608 13.639 -9.724 1.00 7.94 310 ILE B CA 1
ATOM 8650 C C . ILE B 1 231 ? 25.584 13.406 -8.633 1.00 6.90 310 ILE B C 1
ATOM 8651 O O . ILE B 1 231 ? 25.933 12.862 -7.579 1.00 8.85 310 ILE B O 1
ATOM 8667 N N . GLU B 1 232 ? 24.317 13.761 -8.847 1.00 7.60 311 GLU B N 1
ATOM 8668 C CA . GLU B 1 232 ? 23.241 13.522 -7.876 1.00 7.39 311 GLU B CA 1
ATOM 8669 C C . GLU B 1 232 ? 22.067 12.917 -8.625 1.00 6.50 311 GLU B C 1
ATOM 8670 O O . GLU B 1 232 ? 21.590 13.478 -9.617 1.00 8.65 311 GLU B O 1
ATOM 8682 N N . ALA B 1 233 ? 21.622 11.751 -8.198 1.00 7.00 312 ALA B N 1
ATOM 8683 C CA . ALA B 1 233 ? 20.572 11.005 -8.893 1.00 6.95 312 ALA B CA 1
ATOM 8684 C C . ALA B 1 233 ? 19.266 11.790 -8.947 1.00 7.68 312 ALA B C 1
ATOM 8685 O O . ALA B 1 233 ? 18.922 12.529 -8.025 1.00 7.63 312 ALA B O 1
ATOM 8692 N N . GLN B 1 234 ? 18.522 11.612 -10.038 1.00 8.58 313 GLN B N 1
ATOM 8693 C CA . GLN B 1 234 ? 17.334 12.391 -10.331 1.00 8.41 313 GLN B CA 1
ATOM 8694 C C . GLN B 1 234 ? 16.311 12.450 -9.201 1.00 7.13 313 GLN B C 1
ATOM 8695 O O . GLN B 1 234 ? 15.798 13.533 -8.913 1.00 8.53 313 GLN B O 1
ATOM 8709 N N . TRP B 1 235 ? 16.041 11.294 -8.616 1.00 6.11 314 TRP B N 1
ATOM 8710 C CA . TRP B 1 235 ? 15.107 11.171 -7.522 1.00 5.36 314 TRP B CA 1
ATOM 8711 C C . TRP B 1 235 ? 15.784 10.704 -6.251 1.00 5.03 314 TRP B C 1
ATOM 8712 O O . TRP B 1 235 ? 15.221 10.053 -5.382 1.00 6.70 314 TRP B O 1
ATOM 8733 N N . HIS B 1 236 ? 17.069 11.085 -6.089 1.00 5.54 315 HIS B N 1
ATOM 8734 C CA . HIS B 1 236 ? 17.748 11.037 -4.791 1.00 5.79 315 HIS B CA 1
ATOM 8735 C C . HIS B 1 236 ? 17.716 9.634 -4.238 1.00 5.60 315 HIS B C 1
ATOM 8736 O O . HIS B 1 236 ? 18.032 8.668 -4.983 1.00 5.78 315 HIS B O 1
ATOM 8750 N N . ASP B 1 237 ? 17.378 9.418 -2.981 1.00 5.44 316 ASP B N 1
ATOM 8751 C CA . ASP B 1 237 ? 17.351 8.088 -2.400 1.00 5.21 316 ASP B CA 1
ATOM 8752 C C . ASP B 1 237 ? 16.436 7.137 -3.146 1.00 5.61 316 ASP B C 1
ATOM 8753 O O . ASP B 1 237 ? 16.738 5.921 -3.166 1.00 6.81 316 ASP B O 1
ATOM 8762 N N . GLU B 1 238 ? 15.357 7.607 -3.744 1.00 5.72 317 GLU B N 1
ATOM 8763 C CA . GLU B 1 238 ? 14.472 6.723 -4.495 1.00 5.77 317 GLU B CA 1
ATOM 8764 C C . GLU B 1 238 ? 15.166 6.107 -5.710 1.00 5.27 317 GLU B C 1
ATOM 8765 O O . GLU B 1 238 ? 14.906 4.937 -6.077 1.00 5.62 317 GLU B O 1
ATOM 8777 N N . SER B 1 239 ? 16.038 6.863 -6.391 1.00 5.47 318 SER B N 1
ATOM 8778 C CA . SER B 1 239 ? 16.738 6.300 -7.553 1.00 5.07 318 SER B CA 1
ATOM 8779 C C . SER B 1 239 ? 17.635 5.152 -7.097 1.00 4.68 318 SER B C 1
ATOM 8780 O O . SER B 1 239 ? 17.696 4.102 -7.739 1.00 5.25 318 SER B O 1
ATOM 8788 N N . HIS B 1 240 ? 18.347 5.322 -5.977 1.00 5.11 319 HIS B N 1
ATOM 8789 C CA . HIS B 1 240 ? 19.219 4.288 -5.422 1.00 4.97 319 HIS B CA 1
ATOM 8790 C C . HIS B 1 240 ? 18.393 3.098 -4.949 1.00 5.32 319 HIS B C 1
ATOM 8791 O O . HIS B 1 240 ? 18.791 1.937 -5.144 1.00 5.61 319 HIS B O 1
ATOM 8805 N N . LEU B 1 241 ? 17.237 3.352 -4.318 1.00 5.21 320 LEU B N 1
ATOM 8806 C CA . LEU B 1 241 ? 16.397 2.254 -3.862 1.00 5.08 320 LEU B CA 1
ATOM 8807 C C . LEU B 1 241 ? 15.948 1.387 -5.028 1.00 5.25 320 LEU B C 1
ATOM 8808 O O . LEU B 1 241 ? 15.891 0.145 -4.945 1.00 5.64 320 LEU B O 1
ATOM 8824 N N . ASN B 1 242 ? 15.599 2.058 -6.160 1.00 5.45 321 ASN B N 1
ATOM 8825 C CA . ASN B 1 242 ? 15.195 1.289 -7.347 1.00 5.35 321 ASN B CA 1
ATOM 8826 C C . ASN B 1 242 ? 16.335 0.456 -7.888 1.00 5.34 321 ASN B C 1
ATOM 8827 O O . ASN B 1 242 ? 16.124 -0.705 -8.296 1.00 5.96 321 ASN B O 1
ATOM 8837 N N . LYS B 1 243 ? 17.573 0.958 -7.872 1.00 5.49 322 LYS B N 1
ATOM 8838 C CA . LYS B 1 243 ? 18.738 0.179 -8.293 1.00 5.84 322 LYS B CA 1
ATOM 8839 C C . LYS B 1 243 ? 18.921 -1.012 -7.351 1.00 5.75 322 LYS B C 1
ATOM 8840 O O . LYS B 1 243 ? 19.140 -2.150 -7.788 1.00 7.11 322 LYS B O 1
ATOM 8859 N N . TYR B 1 244 ? 18.811 -0.787 -6.023 1.00 6.08 323 TYR B N 1
ATOM 8860 C CA . TYR B 1 244 ? 18.979 -1.861 -5.041 1.00 5.51 323 TYR B CA 1
ATOM 8861 C C . TYR B 1 244 ? 17.991 -2.959 -5.351 1.00 5.65 323 TYR B C 1
ATOM 8862 O O . TYR B 1 244 ? 18.367 -4.147 -5.314 1.00 6.61 323 TYR B O 1
ATOM 8880 N N . PHE B 1 245 ? 16.715 -2.670 -5.499 1.00 5.82 324 PHE B N 1
ATOM 8881 C CA . PHE B 1 245 ? 15.652 -3.673 -5.646 1.00 6.41 324 PHE B CA 1
ATOM 8882 C C . PHE B 1 245 ? 15.662 -4.326 -7.019 1.00 5.98 324 PHE B C 1
ATOM 8883 O O . PHE B 1 245 ? 15.113 -5.423 -7.206 1.00 7.05 324 PHE B O 1
ATOM 8900 N N . LEU B 1 246 ? 16.311 -3.730 -8.013 1.00 6.84 325 LEU B N 1
ATOM 8901 C CA . LEU B 1 246 ? 16.588 -4.421 -9.268 1.00 6.90 325 LEU B CA 1
ATOM 8902 C C . LEU B 1 246 ? 17.584 -5.553 -9.044 1.00 7.79 325 LEU B C 1
ATOM 8903 O O . LEU B 1 246 ? 17.420 -6.647 -9.599 1.00 9.20 325 LEU B O 1
ATOM 8919 N N . LEU B 1 247 ? 18.649 -5.303 -8.282 1.00 7.98 326 LEU B N 1
ATOM 8920 C CA . LEU B 1 247 ? 19.722 -6.264 -8.059 1.00 9.63 326 LEU B CA 1
ATOM 8921 C C . LEU B 1 247 ? 19.317 -7.300 -7.012 1.00 9.60 326 LEU B C 1
ATOM 8922 O O . LEU B 1 247 ? 19.688 -8.475 -7.087 1.00 14.04 326 LEU B O 1
ATOM 8938 N N . ASN B 1 248 ? 18.555 -6.881 -6.004 1.00 7.73 327 ASN B N 1
ATOM 8939 C CA . ASN B 1 248 ? 18.179 -7.696 -4.831 1.00 7.08 327 ASN B CA 1
ATOM 8940 C C . ASN B 1 248 ? 16.660 -7.665 -4.758 1.00 7.31 327 ASN B C 1
ATOM 8941 O O . ASN B 1 248 ? 16.090 -6.793 -4.113 1.00 8.84 327 ASN B O 1
ATOM 8951 N N . LYS B 1 249 ? 16.014 -8.599 -5.441 1.00 8.25 328 LYS B N 1
ATOM 8952 C CA . LYS B 1 249 ? 14.581 -8.501 -5.655 1.00 8.70 328 LYS B CA 1
ATOM 8953 C C . LYS B 1 249 ? 13.821 -8.562 -4.330 1.00 7.99 328 LYS B C 1
ATOM 8954 O O . LYS B 1 249 ? 14.121 -9.392 -3.464 1.00 8.69 328 LYS B O 1
ATOM 8973 N N . PRO B 1 250 ? 12.787 -7.738 -4.158 1.00 6.83 329 PRO B N 1
ATOM 8974 C CA . PRO B 1 250 ? 12.028 -7.797 -2.906 1.00 6.86 329 PRO B CA 1
ATOM 8975 C C . PRO B 1 250 ? 11.259 -9.105 -2.784 1.00 6.65 329 PRO B C 1
ATOM 8976 O O . PRO B 1 250 ? 10.783 -9.662 -3.780 1.00 7.71 329 PRO B O 1
ATOM 8987 N N . THR B 1 251 ? 11.091 -9.616 -1.549 1.00 6.43 330 THR B N 1
ATOM 8988 C CA . THR B 1 251 ? 10.315 -10.833 -1.328 1.00 6.30 330 THR B CA 1
ATOM 8989 C C . THR B 1 251 ? 8.818 -10.550 -1.231 1.00 6.54 330 THR B C 1
ATOM 8990 O O . THR B 1 251 ? 8.022 -11.497 -1.272 1.00 8.18 330 THR B O 1
ATOM 9001 N N . LYS B 1 252 ? 8.419 -9.279 -1.156 1.00 5.57 331 LYS B N 1
ATOM 9002 C CA . LYS B 1 252 ? 7.019 -8.894 -1.131 1.00 5.59 331 LYS B CA 1
ATOM 9003 C C . LYS B 1 252 ? 6.886 -7.490 -1.718 1.00 5.36 331 LYS B C 1
ATOM 9004 O O . LYS B 1 252 ? 7.746 -6.644 -1.408 1.00 5.94 331 LYS B O 1
ATOM 9023 N N . ILE B 1 253 ? 5.839 -7.246 -2.471 1.00 5.33 332 ILE B N 1
ATOM 9024 C CA . ILE B 1 253 ? 5.538 -5.912 -3.001 1.00 4.81 332 ILE B CA 1
ATOM 9025 C C . ILE B 1 253 ? 4.138 -5.504 -2.565 1.00 5.67 332 ILE B C 1
ATOM 9026 O O . ILE B 1 253 ? 3.245 -6.355 -2.578 1.00 6.19 332 ILE B O 1
ATOM 9042 N N . LEU B 1 254 ? 3.919 -4.249 -2.191 1.00 5.12 333 LEU B N 1
ATOM 9043 C CA . LEU B 1 254 ? 2.604 -3.734 -1.849 1.00 4.60 333 LEU B CA 1
ATOM 9044 C C . LEU B 1 254 ? 1.984 -3.001 -3.027 1.00 4.20 333 LEU B C 1
ATOM 9045 O O . LEU B 1 254 ? 2.652 -2.222 -3.734 1.00 5.31 333 LEU B O 1
ATOM 9061 N N . SER B 1 255 ? 0.676 -3.247 -3.265 1.00 5.21 334 SER B N 1
ATOM 9062 C CA . SER B 1 255 ? -0.004 -2.547 -4.324 1.00 5.43 334 SER B CA 1
ATOM 9063 C C . SER B 1 255 ? -0.113 -1.046 -4.033 1.00 5.34 334 SER B C 1
ATOM 9064 O O . SER B 1 255 ? 0.063 -0.613 -2.873 1.00 5.13 334 SER B O 1
ATOM 9072 N N . PRO B 1 256 ? -0.428 -0.220 -5.042 1.00 4.87 335 PRO B N 1
ATOM 9073 C CA . PRO B 1 256 ? -0.657 1.216 -4.788 1.00 5.03 335 PRO B CA 1
ATOM 9074 C C . PRO B 1 256 ? -1.792 1.514 -3.823 1.00 5.08 335 PRO B C 1
ATOM 9075 O O . PRO B 1 256 ? -1.882 2.654 -3.347 1.00 5.67 335 PRO B O 1
ATOM 9086 N N . GLU B 1 257 ? -2.670 0.576 -3.478 1.00 5.22 336 GLU B N 1
ATOM 9087 C CA . GLU B 1 257 ? -3.634 0.794 -2.438 1.00 5.48 336 GLU B CA 1
ATOM 9088 C C . GLU B 1 257 ? -2.938 1.141 -1.113 1.00 5.21 336 GLU B C 1
ATOM 9089 O O . GLU B 1 257 ? -3.527 1.821 -0.256 1.00 5.89 336 GLU B O 1
ATOM 9101 N N . TYR B 1 258 ? -1.724 0.656 -0.897 1.00 5.12 337 TYR B N 1
ATOM 9102 C CA . TYR B 1 258 ? -0.945 0.883 0.329 1.00 4.72 337 TYR B CA 1
ATOM 9103 C C . TYR B 1 258 ? -0.230 2.235 0.349 1.00 4.89 337 TYR B C 1
ATOM 9104 O O . TYR B 1 258 ? 0.357 2.592 1.373 1.00 6.60 337 TYR B O 1
ATOM 9122 N N . CYS B 1 259 ? -0.254 3.016 -0.743 1.00 4.85 338 CYS B N 1
ATOM 9123 C CA . CYS B 1 259 ? 0.327 4.351 -0.796 1.00 4.85 338 CYS B CA 1
ATOM 9124 C C . CYS B 1 259 ? -0.235 5.102 -1.999 1.00 4.59 338 CYS B C 1
ATOM 9125 O O . CYS B 1 259 ? 0.394 5.117 -3.070 1.00 5.70 338 CYS B O 1
ATOM 9132 N N . TRP B 1 260 ? -1.446 5.652 -1.841 1.00 4.94 339 TRP B N 1
ATOM 9133 C CA . TRP B 1 260 ? -2.215 6.150 -2.970 1.00 5.12 339 TRP B CA 1
ATOM 9134 C C . TRP B 1 260 ? -2.196 7.671 -3.012 1.00 5.08 339 TRP B C 1
ATOM 9135 O O . TRP B 1 260 ? -2.289 8.359 -1.978 1.00 6.17 339 TRP B O 1
ATOM 9156 N N . ASP B 1 261 ? -2.072 8.257 -4.217 1.00 5.72 340 ASP B N 1
ATOM 9157 C CA . ASP B 1 261 ? -2.187 9.695 -4.432 1.00 5.64 340 ASP B CA 1
ATOM 9158 C C . ASP B 1 261 ? -3.580 10.055 -4.956 1.00 5.86 340 ASP B C 1
ATOM 9159 O O . ASP B 1 261 ? -3.899 9.752 -6.110 1.00 6.72 340 ASP B O 1
ATOM 9168 N N . TYR B 1 262 ? -4.444 10.647 -4.157 1.00 6.13 341 TYR B N 1
ATOM 9169 C CA . TYR B 1 262 ? -5.790 10.994 -4.594 1.00 6.43 341 TYR B CA 1
ATOM 9170 C C . TYR B 1 262 ? -5.753 12.043 -5.713 1.00 7.62 341 TYR B C 1
ATOM 9171 O O . TYR B 1 262 ? -6.803 12.241 -6.365 1.00 8.62 341 TYR B O 1
ATOM 9189 N N . HIS B 1 263 ? -4.647 12.722 -6.019 1.00 8.16 342 HIS B N 1
ATOM 9190 C CA . HIS B 1 263 ? -4.620 13.612 -7.186 1.00 8.21 342 HIS B CA 1
ATOM 9191 C C . HIS B 1 263 ? -4.855 12.807 -8.462 1.00 8.58 342 HIS B C 1
ATOM 9192 O O . HIS B 1 263 ? -5.252 13.384 -9.480 1.00 11.89 342 HIS B O 1
ATOM 9206 N N . ILE B 1 264 ? -4.605 11.496 -8.462 1.00 8.11 343 ILE B N 1
ATOM 9207 C CA . ILE B 1 264 ? -4.881 10.647 -9.639 1.00 7.75 343 ILE B CA 1
ATOM 9208 C C . ILE B 1 264 ? -6.372 10.482 -9.864 1.00 9.55 343 ILE B C 1
ATOM 9209 O O . ILE B 1 264 ? -6.794 10.242 -10.993 1.00 12.89 343 ILE B O 1
ATOM 9225 N N . GLY B 1 265 ? -7.167 10.591 -8.795 1.00 8.07 344 GLY B N 1
ATOM 9226 C CA . GLY B 1 265 ? -8.564 10.188 -8.705 1.00 8.65 344 GLY B CA 1
ATOM 9227 C C . GLY B 1 265 ? -8.651 8.861 -7.929 1.00 7.89 344 GLY B C 1
ATOM 9228 O O . GLY B 1 265 ? -7.757 8.555 -7.142 1.00 10.71 344 GLY B O 1
ATOM 9232 N N . LEU B 1 266 ? -9.721 8.092 -8.147 1.00 8.87 345 LEU B N 1
ATOM 9233 C CA . LEU B 1 266 ? -9.885 6.786 -7.557 1.00 8.19 345 LEU B CA 1
ATOM 9234 C C . LEU B 1 266 ? -10.442 5.821 -8.606 1.00 8.15 345 LEU B C 1
ATOM 9235 O O . LEU B 1 266 ? -11.652 5.749 -8.820 1.00 9.67 345 LEU B O 1
ATOM 9251 N N . PRO B 1 267 ? -9.547 5.131 -9.286 1.00 8.15 346 PRO B N 1
ATOM 9252 C CA . PRO B 1 267 ? -9.984 4.212 -10.355 1.00 9.66 346 PRO B CA 1
ATOM 9253 C C . PRO B 1 267 ? -10.340 2.836 -9.842 1.00 9.55 346 PRO B C 1
ATOM 9254 O O . PRO B 1 267 ? -10.140 2.562 -8.644 1.00 9.99 346 PRO B O 1
ATOM 9265 N N . ALA B 1 268 ? -10.859 1.991 -10.731 1.00 11.11 347 ALA B N 1
ATOM 9266 C CA . ALA B 1 268 ? -11.428 0.706 -10.377 1.00 11.68 347 ALA B CA 1
ATOM 9267 C C . ALA B 1 268 ? -10.482 -0.200 -9.611 1.00 9.99 347 ALA B C 1
ATOM 9268 O O . ALA B 1 268 ? -10.932 -0.957 -8.754 1.00 12.78 347 ALA B O 1
ATOM 9275 N N . ASP B 1 269 ? -9.205 -0.186 -9.907 1.00 9.64 348 ASP B N 1
ATOM 9276 C CA . ASP B 1 269 ? -8.279 -1.121 -9.309 1.00 9.09 348 ASP B CA 1
ATOM 9277 C C . ASP B 1 269 ? -7.977 -0.772 -7.872 1.00 8.48 348 ASP B C 1
ATOM 9278 O O . ASP B 1 269 ? -7.346 -1.590 -7.184 1.00 9.71 348 ASP B O 1
ATOM 9287 N N . ILE B 1 270 ? -8.284 0.424 -7.384 1.00 7.88 349 ILE B N 1
ATOM 9288 C CA . ILE B 1 270 ? -7.863 0.830 -6.021 1.00 7.29 349 ILE B CA 1
ATOM 9289 C C . ILE B 1 270 ? -9.053 0.616 -5.105 1.00 7.73 349 ILE B C 1
ATOM 9290 O O . ILE B 1 270 ? -9.950 1.455 -5.023 1.00 9.24 349 ILE B O 1
ATOM 9306 N N . LYS B 1 271 ? -9.097 -0.550 -4.446 1.00 8.38 350 LYS B N 1
ATOM 9307 C CA . LYS B 1 271 ? -10.350 -1.006 -3.839 1.00 9.42 350 LYS B CA 1
ATOM 9308 C C . LYS B 1 271 ? -10.528 -0.539 -2.413 1.00 10.17 350 LYS B C 1
ATOM 9309 O O . LYS B 1 271 ? -11.689 -0.319 -2.002 1.00 15.60 350 LYS B O 1
ATOM 9328 N N . LEU B 1 272 ? -9.443 -0.396 -1.666 1.00 8.20 351 LEU B N 1
ATOM 9329 C CA . LEU B 1 272 ? -9.513 0.106 -0.272 1.00 7.46 351 LEU B CA 1
ATOM 9330 C C . LEU B 1 272 ? -8.161 0.748 0.012 1.00 7.77 351 LEU B C 1
ATOM 9331 O O . LEU B 1 272 ? -7.132 0.040 0.074 1.00 8.88 351 LEU B O 1
ATOM 9347 N N . VAL B 1 273 ? -8.106 2.065 0.179 1.00 6.56 352 VAL B N 1
ATOM 9348 C CA . VAL B 1 273 ? -6.868 2.789 0.418 1.00 5.94 352 VAL B CA 1
ATOM 9349 C C . VAL B 1 273 ? -6.414 2.670 1.869 1.00 6.04 352 VAL B C 1
ATOM 9350 O O . VAL B 1 273 ? -7.163 2.986 2.784 1.00 7.09 352 VAL B O 1
ATOM 9363 N N . LYS B 1 274 ? -5.161 2.243 2.051 1.00 5.76 353 LYS B N 1
ATOM 9364 C CA . LYS B 1 274 ? -4.571 2.106 3.388 1.00 5.49 353 LYS B CA 1
ATOM 9365 C C . LYS B 1 274 ? -3.760 3.316 3.826 1.00 5.80 353 LYS B C 1
ATOM 9366 O O . LYS B 1 274 ? -3.552 3.565 5.015 1.00 6.03 353 LYS B O 1
ATOM 9385 N N . MET B 1 275 ? -3.258 4.102 2.876 1.00 5.90 354 MET B N 1
ATOM 9386 C CA . MET B 1 275 ? -2.395 5.254 3.096 1.00 4.96 354 MET B CA 1
ATOM 9387 C C . MET B 1 275 ? -2.542 6.231 1.946 1.00 4.60 354 MET B C 1
ATOM 9388 O O . MET B 1 275 ? -2.577 5.761 0.793 1.00 6.31 354 MET B O 1
ATOM 9413 N N . SER B 1 276 ? -2.612 7.534 2.200 1.00 5.23 355 SER B N 1
ATOM 9414 C CA . SER B 1 276 ? -2.669 8.510 1.124 1.00 5.75 355 SER B CA 1
ATOM 9415 C C . SER B 1 276 ? -1.551 9.520 1.243 1.00 5.38 355 SER B C 1
ATOM 9416 O O . SER B 1 276 ? -1.105 9.878 2.335 1.00 5.78 355 SER B O 1
ATOM 9424 N N . TRP B 1 277 ? -1.102 10.009 0.096 1.00 5.30 356 TRP B N 1
ATOM 9425 C CA . TRP B 1 277 ? -0.099 11.076 0.061 1.00 5.33 356 TRP B CA 1
ATOM 9426 C C . TRP B 1 277 ? -0.673 12.397 0.564 1.00 5.58 356 TRP B C 1
ATOM 9427 O O . TRP B 1 277 ? -1.846 12.719 0.268 1.00 7.45 356 TRP B O 1
ATOM 9448 N N . GLN B 1 278 ? 0.099 13.211 1.270 1.00 5.02 357 GLN B N 1
ATOM 9449 C CA . GLN B 1 278 ? -0.273 14.614 1.462 1.00 5.39 357 GLN B CA 1
ATOM 9450 C C . GLN B 1 278 ? -0.001 15.419 0.200 1.00 6.04 357 GLN B C 1
ATOM 9451 O O . GLN B 1 278 ? 0.963 15.141 -0.545 1.00 7.11 357 GLN B O 1
ATOM 9465 N N . THR B 1 279 ? -0.804 16.428 -0.069 1.00 7.20 358 THR B N 1
ATOM 9466 C CA . THR B 1 279 ? -0.560 17.336 -1.197 1.00 7.36 358 THR B CA 1
ATOM 9467 C C . THR B 1 279 ? 0.797 17.991 -1.034 1.00 8.06 358 THR B C 1
ATOM 9468 O O . THR B 1 279 ? 1.223 18.383 0.051 1.00 8.75 358 THR B O 1
ATOM 9479 N N . LYS B 1 280 ? 1.560 18.175 -2.121 1.00 7.92 359 LYS B N 1
ATOM 9480 C CA . LYS B 1 280 ? 2.883 18.775 -2.005 1.00 7.30 359 LYS B CA 1
ATOM 9481 C C . LYS B 1 280 ? 2.776 20.276 -1.673 1.00 7.12 359 LYS B C 1
ATOM 9482 O O . LYS B 1 280 ? 1.935 20.997 -2.206 1.00 10.01 359 LYS B O 1
ATOM 9501 N N . GLU B 1 281 ? 3.683 20.732 -0.806 1.00 7.24 360 GLU B N 1
ATOM 9502 C CA . GLU B 1 281 ? 3.721 22.104 -0.335 1.00 7.64 360 GLU B CA 1
ATOM 9503 C C . GLU B 1 281 ? 5.149 22.621 -0.290 1.00 6.30 360 GLU B C 1
ATOM 9504 O O . GLU B 1 281 ? 5.578 23.314 0.641 1.00 8.26 360 GLU B O 1
ATOM 9522 N N . TYR B 1 282 ? 5.927 22.312 -1.343 1.00 7.22 361 TYR B N 1
ATOM 9523 C CA . TYR B 1 282 ? 7.346 22.585 -1.343 1.00 7.09 361 TYR B CA 1
ATOM 9524 C C . TYR B 1 282 ? 7.680 24.061 -1.132 1.00 7.85 361 TYR B C 1
ATOM 9525 O O . TYR B 1 282 ? 8.707 24.373 -0.510 1.00 8.82 361 TYR B O 1
ATOM 9543 N N . ASN B 1 283 ? 6.864 24.964 -1.657 1.00 7.86 362 ASN B N 1
ATOM 9544 C CA . ASN B 1 283 ? 7.137 26.400 -1.477 1.00 8.37 362 ASN B CA 1
ATOM 9545 C C . ASN B 1 283 ? 7.171 26.805 -0.019 1.00 9.72 362 ASN B C 1
ATOM 9546 O O . ASN B 1 283 ? 7.822 27.812 0.302 1.00 11.47 362 ASN B O 1
ATOM 9556 N N . VAL B 1 284 ? 6.510 26.093 0.860 1.00 9.12 363 VAL B N 1
ATOM 9557 C CA . VAL B 1 284 ? 6.458 26.352 2.281 1.00 10.10 363 VAL B CA 1
ATOM 9558 C C . VAL B 1 284 ? 7.382 25.442 3.098 1.00 8.76 363 VAL B C 1
ATOM 9559 O O . VAL B 1 284 ? 8.079 25.914 4.000 1.00 14.18 363 VAL B O 1
ATOM 9572 N N . VAL B 1 285 ? 7.417 24.133 2.807 1.00 9.11 364 VAL B N 1
ATOM 9573 C CA . VAL B 1 285 ? 8.120 23.226 3.710 1.00 9.99 364 VAL B CA 1
ATOM 9574 C C . VAL B 1 285 ? 9.607 23.035 3.390 1.00 9.53 364 VAL B C 1
ATOM 9575 O O . VAL B 1 285 ? 10.335 22.528 4.258 1.00 11.36 364 VAL B O 1
ATOM 9588 N N . ARG B 1 286 ? 10.065 23.401 2.195 1.00 9.59 365 ARG B N 1
ATOM 9589 C CA . ARG B 1 286 ? 11.491 23.304 1.821 1.00 10.46 365 ARG B CA 1
ATOM 9590 C C . ARG B 1 286 ? 12.130 24.686 1.731 1.00 12.85 365 ARG B C 1
ATOM 9591 O O . ARG B 1 286 ? 11.479 25.633 1.271 1.00 16.87 365 ARG B O 1
ATOM 9612 N N . ASN B 1 287 ? 13.391 24.798 2.151 1.00 14.83 366 ASN B N 1
ATOM 9613 C CA . ASN B 1 287 ? 14.085 26.082 2.094 1.00 16.99 366 ASN B CA 1
ATOM 9614 C C . ASN B 1 287 ? 15.218 26.244 1.108 1.00 19.91 366 ASN B C 1
ATOM 9615 O O . ASN B 1 287 ? 15.969 27.223 1.148 1.00 26.12 366 ASN B O 1
ATOM 9625 N N . ASN B 1 288 ? 15.365 25.303 0.187 1.00 19.49 367 ASN B N 1
ATOM 9626 C CA . ASN B 1 288 ? 16.352 25.504 -0.880 1.00 19.69 367 ASN B CA 1
ATOM 9627 C C . ASN B 1 288 ? 15.795 24.869 -2.161 1.00 23.61 367 ASN B C 1
ATOM 9628 O O . ASN B 1 288 ? 14.917 23.988 -2.109 1.00 18.73 367 ASN B O 1
ATOM 9638 N N . VAL B 1 289 ? 16.312 25.300 -3.306 1.00 24.28 368 VAL B N 1
ATOM 9639 C CA . VAL B 1 289 ? 15.967 24.666 -4.573 1.00 26.18 368 VAL B CA 1
ATOM 9640 C C . VAL B 1 289 ? 16.630 23.273 -4.721 1.00 29.88 368 VAL B C 1
ATOM 9641 O O . VAL B 1 289 ? 17.857 23.178 -4.444 1.00 36.39 368 VAL B O 1
#

Foldseek 3Di:
DDDCVQFFACVQPVPADQADPVGFGADAPRGTDQVSVLVVVVVVQFEEEEEEEAEFCSQVPFQVQAVVQCLVAEAPPHAYEYEYEYQDCVSHDPDDHDPNYDYDYDHDDDDPAVLCVVLCVLVVLLVCLVVPPLPPGFKYKYAYRQKHFDHHDHPVQAAAKEFEADAVDRPHDVQPDLAFPDPLAPLHDHPVAADGQTDPRIIMHGSVSSSVLSVQLSVRQVSCVVVVHAGPNRSSSSSRSVCSVVPGNYYYYCLAEDECVVPQDPRNDHRGMYGHDDDCVPRGDDD/DDDCVQFFACVQQVPADQADPVGFGADAPRGTDVVSVLVVVVVVQFEEEEEEEAEFPSLVPFQVQAVVQCLVAEAPPHAYEYEYEYQDVVSHDPDDHDPNYDYDYDHDDDDPAVLCVVLCVLVVLLVCLVVPVLPPGFKYKYAYRQKHFDHHDHPVQAAAKEFEADAVDSPHDVQPDLAFPDPLAPLHDHPVAADGQTDPRIIMHGSVSSSVLSVQLSVRQVSCVVVVHAGPNRSSSSSRSVCRVVPGNYYYYCLAEDECVVPDDDRNDHRGMYGHDDDCVPRGDDD

Solvent-accessible surface area: 24636 Å² total; per-residue (Å²): 144,56,110,45,76,72,13,10,61,34,173,132,11,112,96,21,86,18,73,10,142,61,147,4,9,0,0,2,41,40,2,33,67,59,76,60,2,46,86,58,17,55,159,82,107,6,27,0,0,0,2,0,17,1,10,21,127,44,4,109,58,7,0,78,78,0,0,62,10,0,32,134,17,0,0,72,50,5,54,2,22,0,0,0,3,0,25,44,34,101,83,17,32,32,32,118,5,18,73,32,9,4,0,2,4,10,145,31,132,60,41,159,88,38,13,22,47,28,5,37,35,4,97,17,6,6,96,29,3,84,62,8,0,88,108,17,13,54,28,0,2,4,4,32,6,23,3,25,4,80,44,73,0,5,1,0,0,3,15,92,11,1,1,0,6,21,3,119,72,45,160,35,103,44,83,94,12,42,6,5,56,110,158,96,4,24,0,64,0,38,131,66,84,19,28,30,7,4,20,7,4,1,7,0,1,23,14,101,57,0,38,56,0,0,85,66,3,19,126,10,3,82,108,3,89,184,79,140,24,58,2,96,129,24,5,22,1,9,0,2,48,13,0,27,125,64,70,0,68,14,0,0,0,0,0,0,0,1,17,106,154,58,33,112,57,84,25,8,118,72,12,0,0,7,46,40,117,90,66,90,147,72,8,53,118,50,170,138,57,126,63,70,65,14,9,60,30,172,133,12,114,96,22,86,17,68,9,166,64,147,5,8,1,0,3,40,42,2,32,67,60,76,59,2,46,88,58,16,53,158,86,104,6,26,0,0,0,1,0,16,1,11,23,119,47,3,85,55,8,0,78,81,0,0,62,10,0,32,133,15,0,0,70,50,4,54,2,22,1,1,0,2,0,20,45,30,105,82,14,34,28,31,118,4,17,73,32,8,5,1,2,4,10,143,32,146,67,35,189,83,43,11,24,46,27,5,47,35,5,96,16,7,5,93,28,2,82,61,9,0,88,109,18,12,54,28,0,1,3,4,32,6,22,4,26,3,81,44,73,0,5,1,0,0,4,14,90,10,1,1,0,6,21,3,120,71,38,158,36,78,35,65,94,11,42,6,4,55,111,150,103,3,25,0,62,1,38,135,67,86,20,33,31,6,4,19,8,4,1,9,0,2,23,13,100,56,0,39,58,0,0,86,69,3,23,127,10,3,81,103,2,90,186,79,141,26,57,2,98,124,26,5,22,2,8,0,3,49,15,0,26,124,65,77,0,66,14,0,0,0,0,0,0,0,2,17,107,157,59,33,110,50,83,28,8,118,73,13,1,0,8,42,35,116,92,67,90,149,86,13,53,151,48,172

Radius of gyration: 27.65 Å; Cα contacts (8 Å, |Δi|>4): 1148; chains: 2; bounding box: 50×50×89 Å

CATH classification: 3.90.550.10

Secondary structure (DSSP, 8-state):
---HHHHB-GGGSTTS--B-TTS-BEE-TTSB-HHHHHHHHHHHT--EEEEEEE-TTHIIIIIHHHHHHHHHHBSTTS-EEEEEEES-GGG---PPP-TTEEEEEEE-PPPSSHHHHHHHHHHHHHHHIIIIIHHH-SEEEEE-SSEEE-S-B-GGG-SSEEEEE-TTTTTS-GGGS-----TTSTT---TT--S-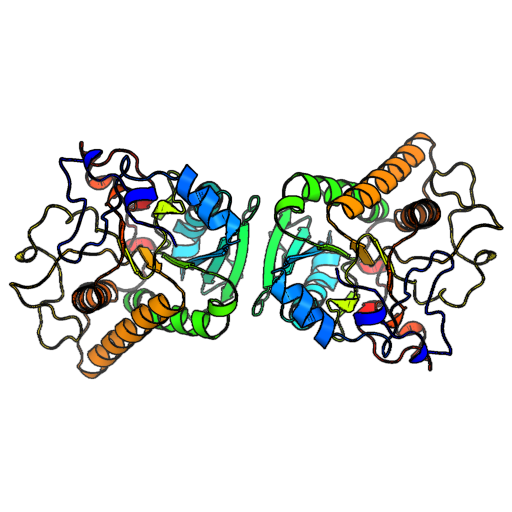-EEEEEEEE-HHHHHHHHHHHHHHHHHHHHTT---TTTHHHHHHHHHHHS--SEEE-GGGSB-GGG---TT--S-SEEEPPP-HHHH----/---HHHHB-GGG-TTS--B-TTS-BEE-TTSB-HHHHHHHHHHHT--EEEEEEE-TTHIIIIIHHHHHHHHHHBSTTS-EEEEEEES-GGG---PPP-TTEEEEEEE-PPPSSHHHHHHHHHHHHHHHIIIIIHHH-SEEEEE-SSEEE-S-B-GGG-SSEEEEE-TTTTTS-GGGS-----TTSTT---TT--S--EEEEEEEE-HHHHHHHHHHHHHHHHHHHHTT---TTTHHHHHHHHHHHS--SEEE-GGGSB-GGG---TT--S-SEEEPPP-HHHH----